Protein AF-0000000080802322 (afdb_homodimer)

Foldseek 3Di:
DDDDPPPPPPPPPPPPPPPPPPPPPPPPDDPPDPCPPPPPPPPPDDPAPPADPAAEWEAEAQDKTKAWAFADDDADPVRWFKKKWKFFQAWPVGDGDPGDTQWIDGAPDIDGDPVQPPFKDQVCCNVPVRTRIIMGDPDDQRVFGKMKMWIDHVPDIYMYIYGYHYDYPPPPPPPPPPPPPPPPPDPDDDDPPDPDD/DDDPPPPPPPPPPPPPPPPPPDPPPDPPDPPDDDPPPPPPPPPPDDPAPPADDAAEWEAEAQDKTKAWAFADDDADPVRWFKKKWKFFQAWPVGDGDPGDTQWIDGAPDIDGDPVQPPFKDQVCCNVPVRTRIIMGDPDDQRVFGKMKMWIDHVPDIYMYIYGYHYDYPPPPPPPPPPPPPPDPPPPDDDDDPDDDD

Radius of gyration: 50.62 Å; Cα contacts (8 Å, |Δi|>4): 608; chains: 2; bounding box: 163×216×125 Å

Structure (mmCIF, N/CA/C/O backbone):
data_AF-0000000080802322-model_v1
#
loop_
_entity.id
_entity.type
_entity.pdbx_description
1 polymer 'Neurocan core protein'
#
loop_
_atom_site.group_PDB
_atom_site.id
_atom_site.type_symbol
_atom_site.label_atom_id
_atom_site.label_alt_id
_atom_site.label_comp_id
_atom_site.label_asym_id
_atom_site.label_entity_id
_atom_site.label_seq_id
_atom_site.pdbx_PDB_ins_code
_atom_site.Cartn_x
_atom_site.Cartn_y
_atom_site.Cartn_z
_atom_site.occupancy
_atom_site.B_iso_or_equiv
_atom_site.auth_seq_id
_atom_site.auth_comp_id
_atom_site.auth_asym_id
_atom_site.auth_atom_id
_atom_site.pdbx_PDB_model_num
ATOM 1 N N . MET A 1 1 ? 86.125 104.438 -32.062 1 37.12 1 MET A N 1
ATOM 2 C CA . MET A 1 1 ? 85.5 104 -30.812 1 37.12 1 MET A CA 1
ATOM 3 C C . MET A 1 1 ? 84.938 102.562 -30.969 1 37.12 1 MET A C 1
ATOM 5 O O . MET A 1 1 ? 84.312 102.25 -31.969 1 37.12 1 MET A O 1
ATOM 9 N N . PRO A 1 2 ? 85.562 101.562 -30.219 1 42.94 2 PRO A N 1
ATOM 10 C CA . PRO A 1 2 ? 85.625 100.125 -30.297 1 42.94 2 PRO A CA 1
ATOM 11 C C . PRO A 1 2 ? 84.25 99.438 -30.188 1 42.94 2 PRO A C 1
ATOM 13 O O . PRO A 1 2 ? 83.312 100.062 -29.641 1 42.94 2 PRO A O 1
ATOM 16 N N . PRO A 1 3 ? 84.062 98.25 -30.969 1 39.78 3 PRO A N 1
ATOM 17 C CA . PRO A 1 3 ? 82.938 97.5 -31.484 1 39.78 3 PRO A CA 1
ATOM 18 C C . PRO A 1 3 ? 82.125 96.812 -30.375 1 39.78 3 PRO A C 1
ATOM 20 O O . PRO A 1 3 ? 82.562 96.812 -29.219 1 39.78 3 PRO A O 1
ATOM 23 N N . ALA A 1 4 ? 81.188 96 -30.719 1 39.69 4 ALA A N 1
ATOM 24 C CA . ALA A 1 4 ? 79.812 95.5 -30.703 1 39.69 4 ALA A CA 1
ATOM 25 C C . ALA A 1 4 ? 79.688 94.25 -29.844 1 39.69 4 ALA A C 1
ATOM 27 O O . ALA A 1 4 ? 78.75 93.438 -29.969 1 39.69 4 ALA A O 1
ATOM 28 N N . ARG A 1 5 ? 80.562 94.125 -28.625 1 36.97 5 ARG A N 1
ATOM 29 C CA . ARG A 1 5 ? 80.688 92.688 -28.234 1 36.97 5 ARG A CA 1
ATOM 30 C C . ARG A 1 5 ? 79.375 92.125 -27.719 1 36.97 5 ARG A C 1
ATOM 32 O O . ARG A 1 5 ? 78.875 92.562 -26.672 1 36.97 5 ARG A O 1
ATOM 39 N N . ALA A 1 6 ? 78.438 91.688 -28.625 1 38.38 6 ALA A N 1
ATOM 40 C CA . ALA A 1 6 ? 77.062 91.25 -28.344 1 38.38 6 ALA A CA 1
ATOM 41 C C . ALA A 1 6 ? 77 90 -27.484 1 38.38 6 ALA A C 1
ATOM 43 O O . ALA A 1 6 ? 77.688 89 -27.797 1 38.38 6 ALA A O 1
ATOM 44 N N . LEU A 1 7 ? 76.875 90.125 -26.078 1 35.94 7 LEU A N 1
ATOM 45 C CA . LEU A 1 7 ? 76.875 89.188 -25 1 35.94 7 LEU A CA 1
ATOM 46 C C . LEU A 1 7 ? 75.75 88.188 -25.172 1 35.94 7 LEU A C 1
ATOM 48 O O . LEU A 1 7 ? 74.562 88.562 -25.266 1 35.94 7 LEU A O 1
ATOM 52 N N . GLY A 1 8 ? 75.812 87.062 -26.016 1 33.12 8 GLY A N 1
ATOM 53 C CA . GLY A 1 8 ? 74.875 86 -26.391 1 33.12 8 GLY A CA 1
ATOM 54 C C . GLY A 1 8 ? 74.438 85.188 -25.203 1 33.12 8 GLY A C 1
ATOM 55 O O . GLY A 1 8 ? 75.25 84.625 -24.484 1 33.12 8 GLY A O 1
ATOM 56 N N . SER A 1 9 ? 73.312 85.5 -24.438 1 37.31 9 SER A N 1
ATOM 57 C CA . SER A 1 9 ? 72.688 84.938 -23.25 1 37.31 9 SER A CA 1
ATOM 58 C C . SER A 1 9 ? 72.188 83.5 -23.531 1 37.31 9 SER A C 1
ATOM 60 O O . SER A 1 9 ? 71.562 83.25 -24.562 1 37.31 9 SER A O 1
ATOM 62 N N . SER A 1 10 ? 73 82.375 -23.188 1 36.12 10 SER A N 1
ATOM 63 C CA . SER A 1 10 ? 72.812 80.938 -23.328 1 36.12 10 SER A CA 1
ATOM 64 C C . SER A 1 10 ? 71.625 80.438 -22.531 1 36.12 10 SER A C 1
ATOM 66 O O . SER A 1 10 ? 71.5 80.688 -21.312 1 36.12 10 SER A O 1
ATOM 68 N N . SER A 1 11 ? 70.312 80.5 -23.031 1 36.84 11 SER A N 1
ATOM 69 C CA . SER A 1 11 ? 69 80.062 -22.438 1 36.84 11 SER A CA 1
ATOM 70 C C . SER A 1 11 ? 69 78.562 -22.219 1 36.84 11 SER A C 1
ATOM 72 O O . SER A 1 11 ? 69.125 77.812 -23.172 1 36.84 11 SER A O 1
ATOM 74 N N . ARG A 1 12 ? 69.562 78 -21.062 1 37.16 12 ARG A N 1
ATOM 75 C CA . ARG A 1 12 ? 69.562 76.625 -20.703 1 37.16 12 ARG A CA 1
ATOM 76 C C . ARG A 1 12 ? 68.188 76.062 -20.531 1 37.16 12 ARG A C 1
ATOM 78 O O . ARG A 1 12 ? 67.375 76.562 -19.797 1 37.16 12 ARG A O 1
ATOM 85 N N . MET A 1 13 ? 67.625 75.375 -21.594 1 37.94 13 MET A N 1
ATOM 86 C CA . MET A 1 13 ? 66.312 74.688 -21.75 1 37.94 13 MET A CA 1
ATOM 87 C C . MET A 1 13 ? 66.188 73.5 -20.781 1 37.94 13 MET A C 1
ATOM 89 O O . MET A 1 13 ? 67 72.562 -20.844 1 37.94 13 MET A O 1
ATOM 93 N N . ARG A 1 14 ? 65.875 73.688 -19.469 1 39.09 14 ARG A N 1
ATOM 94 C CA . ARG A 1 14 ? 65.75 72.625 -18.484 1 39.09 14 ARG A CA 1
ATOM 95 C C . ARG A 1 14 ? 64.625 71.688 -18.891 1 39.09 14 ARG A C 1
ATOM 97 O O . ARG A 1 14 ? 63.5 72.125 -19.172 1 39.09 14 ARG A O 1
ATOM 104 N N . THR A 1 15 ? 64.875 70.438 -19.5 1 39.41 15 THR A N 1
ATOM 105 C CA . THR A 1 15 ? 64.062 69.375 -19.953 1 39.41 15 THR A CA 1
ATOM 106 C C . THR A 1 15 ? 63.312 68.688 -18.781 1 39.41 15 THR A C 1
ATOM 108 O O . THR A 1 15 ? 63.938 68.25 -17.812 1 39.41 15 THR A O 1
ATOM 111 N N . ALA A 1 16 ? 62.156 69.312 -18.312 1 38.34 16 ALA A N 1
ATOM 112 C CA . ALA A 1 16 ? 61.281 68.75 -17.281 1 38.34 16 ALA A CA 1
ATOM 113 C C . ALA A 1 16 ? 60.781 67.375 -17.641 1 38.34 16 ALA A C 1
ATOM 115 O O . ALA A 1 16 ? 60.219 67.125 -18.719 1 38.34 16 ALA A O 1
ATOM 116 N N . TRP A 1 17 ? 61.469 66.25 -17.141 1 39.66 17 TRP A N 1
ATOM 117 C CA . TRP A 1 17 ? 61.156 64.812 -17.297 1 39.66 17 TRP A CA 1
ATOM 118 C C . TRP A 1 17 ? 59.75 64.5 -16.734 1 39.66 17 TRP A C 1
ATOM 120 O O . TRP A 1 17 ? 59.531 64.75 -15.539 1 39.66 17 TRP A O 1
ATOM 130 N N . LEU A 1 18 ? 58.625 64.688 -17.469 1 38.97 18 LEU A N 1
ATOM 131 C CA . LEU A 1 18 ? 57.25 64.375 -17.125 1 38.97 18 LEU A CA 1
ATOM 132 C C . LEU A 1 18 ? 57.125 62.875 -16.859 1 38.97 18 LEU A C 1
ATOM 134 O O . LEU A 1 18 ? 57.406 62.062 -17.734 1 38.97 18 LEU A O 1
ATOM 138 N N . TRP A 1 19 ? 57.344 62.312 -15.594 1 40.28 19 TRP A N 1
ATOM 139 C CA . TRP A 1 19 ? 57.156 60.938 -15.18 1 40.28 19 TRP A CA 1
ATOM 140 C C . TRP A 1 19 ? 55.688 60.531 -15.273 1 40.28 19 TRP A C 1
ATOM 142 O O . TRP A 1 19 ? 54.844 61.156 -14.633 1 40.28 19 TRP A O 1
ATOM 152 N N . ALA A 1 20 ? 55.094 60 -16.375 1 40.03 20 ALA A N 1
ATOM 153 C CA . ALA A 1 20 ? 53.781 59.5 -16.672 1 40.03 20 ALA A CA 1
ATOM 154 C C . ALA A 1 20 ? 53.438 58.25 -15.82 1 40.03 20 ALA A C 1
ATOM 156 O O . ALA A 1 20 ? 54.094 57.219 -15.953 1 40.03 20 ALA A O 1
ATOM 157 N N . TRP A 1 21 ? 53.094 58.375 -14.469 1 44.84 21 TRP A N 1
ATOM 158 C CA . TRP A 1 21 ? 52.656 57.281 -13.602 1 44.84 21 TRP A CA 1
ATOM 159 C C . TRP A 1 21 ? 51.438 56.562 -14.18 1 44.84 21 TRP A C 1
ATOM 161 O O . TRP A 1 21 ? 50.406 57.219 -14.477 1 44.84 21 TRP A O 1
ATOM 171 N N . GLY A 1 22 ? 51.5 55.438 -14.93 1 39.81 22 GLY A N 1
ATOM 172 C CA . GLY A 1 22 ? 50.5 54.562 -15.5 1 39.81 22 GLY A CA 1
ATOM 173 C C . GLY A 1 22 ? 49.594 53.938 -14.453 1 39.81 22 GLY A C 1
ATOM 174 O O . GLY A 1 22 ? 50.094 53.219 -13.562 1 39.81 22 GLY A O 1
ATOM 175 N N . LEU A 1 23 ? 48.562 54.562 -13.969 1 44.09 23 LEU A N 1
ATOM 176 C CA . LEU A 1 23 ? 47.531 54.062 -13.078 1 44.09 23 LEU A CA 1
ATOM 177 C C . LEU A 1 23 ? 46.875 52.812 -13.664 1 44.09 23 LEU A C 1
ATOM 179 O O . LEU A 1 23 ? 46.312 52.844 -14.75 1 44.09 23 LEU A O 1
ATOM 183 N N . LEU A 1 24 ? 47.438 51.594 -13.391 1 42.34 24 LEU A N 1
ATOM 184 C CA . LEU A 1 24 ? 46.812 50.344 -13.742 1 42.34 24 LEU A CA 1
ATOM 185 C C . LEU A 1 24 ? 45.5 50.125 -13.008 1 42.34 24 LEU A C 1
ATOM 187 O O . LEU A 1 24 ? 45.469 50.125 -11.773 1 42.34 24 LEU A O 1
ATOM 191 N N . LEU A 1 25 ? 44.344 50.562 -13.539 1 41.31 25 LEU A N 1
ATOM 192 C CA . LEU A 1 25 ? 42.969 50.312 -13.102 1 41.31 25 LEU A CA 1
ATOM 193 C C . LEU A 1 25 ? 42.688 48.812 -13.055 1 41.31 25 LEU A C 1
ATOM 195 O O . LEU A 1 25 ? 42.844 48.125 -14.062 1 41.31 25 LEU A O 1
ATOM 199 N N . SER A 1 26 ? 42.906 48.125 -11.93 1 43.03 26 SER A N 1
ATOM 200 C CA . SER A 1 26 ? 42.469 46.75 -11.656 1 43.03 26 SER A CA 1
ATOM 201 C C . SER A 1 26 ? 40.969 46.594 -11.836 1 43.03 26 SER A C 1
ATOM 203 O O . SER A 1 26 ? 40.188 47.406 -11.281 1 43.03 26 SER A O 1
ATOM 205 N N . GLY A 1 27 ? 40.469 46.188 -12.93 1 39.41 27 GLY A N 1
ATOM 206 C CA . GLY A 1 27 ? 39.094 45.844 -13.266 1 39.41 27 GLY A CA 1
ATOM 207 C C . GLY A 1 27 ? 38.469 44.844 -12.297 1 39.41 27 GLY A C 1
ATOM 208 O O . GLY A 1 27 ? 39.031 43.781 -12.062 1 39.41 27 GLY A O 1
ATOM 209 N N . ALA A 1 28 ? 37.875 45.312 -11.203 1 45.91 28 ALA A N 1
ATOM 210 C CA . ALA A 1 28 ? 37.031 44.5 -10.32 1 45.91 28 ALA A CA 1
ATOM 211 C C . ALA A 1 28 ? 36.031 43.625 -11.109 1 45.91 28 ALA A C 1
ATOM 213 O O . ALA A 1 28 ? 35.375 44.156 -12.008 1 45.91 28 ALA A O 1
ATOM 214 N N . GLY A 1 29 ? 36.344 42.344 -11.312 1 41.31 29 GLY A N 1
ATOM 215 C CA . GLY A 1 29 ? 35.5 41.344 -11.898 1 41.31 29 GLY A CA 1
ATOM 216 C C . GLY A 1 29 ? 34.094 41.312 -11.266 1 41.31 29 GLY A C 1
ATOM 217 O O . GLY A 1 29 ? 33.969 41.438 -10.047 1 41.31 29 GLY A O 1
ATOM 218 N N . ALA A 1 30 ? 33.094 41.812 -11.945 1 49.16 30 ALA A N 1
ATOM 219 C CA . ALA A 1 30 ? 31.672 41.75 -11.578 1 49.16 30 ALA A CA 1
ATOM 220 C C . ALA A 1 30 ? 31.297 40.312 -11.172 1 49.16 30 ALA A C 1
ATOM 222 O O . ALA A 1 30 ? 31.781 39.344 -11.75 1 49.16 30 ALA A O 1
ATOM 223 N N . PRO A 1 31 ? 30.938 40.156 -9.891 1 46.5 31 PRO A N 1
ATOM 224 C CA . PRO A 1 31 ? 30.453 38.844 -9.5 1 46.5 31 PRO A CA 1
ATOM 225 C C . PRO A 1 31 ? 29.406 38.281 -10.461 1 46.5 31 PRO A C 1
ATOM 227 O O . PRO A 1 31 ? 28.703 39.062 -11.117 1 46.5 31 PRO A O 1
ATOM 230 N N . GLY A 1 32 ? 29.641 37.188 -11.141 1 42.47 32 GLY A N 1
ATOM 231 C CA . GLY A 1 32 ? 28.75 36.438 -12.023 1 42.47 32 GLY A CA 1
ATOM 232 C C . GLY A 1 32 ? 27.391 36.188 -11.398 1 42.47 32 GLY A C 1
ATOM 233 O O . GLY A 1 32 ? 27.219 36.344 -10.188 1 42.47 32 GLY A O 1
ATOM 234 N N . PRO A 1 33 ? 26.344 36.375 -12.18 1 46.84 33 PRO A N 1
ATOM 235 C CA . PRO A 1 33 ? 24.953 36.188 -11.734 1 46.84 33 PRO A CA 1
ATOM 236 C C . PRO A 1 33 ? 24.734 34.875 -11.008 1 46.84 33 PRO A C 1
ATOM 238 O O . PRO A 1 33 ? 25.484 33.906 -11.234 1 46.84 33 PRO A O 1
ATOM 241 N N . PRO A 1 34 ? 24.203 34.969 -9.82 1 40.75 34 PRO A N 1
ATOM 242 C CA . PRO A 1 34 ? 23.891 33.719 -9.109 1 40.75 34 PRO A CA 1
ATOM 243 C C . PRO A 1 34 ? 23.172 32.719 -9.992 1 40.75 34 PRO A C 1
ATOM 245 O O . PRO A 1 34 ? 22.406 33.094 -10.891 1 40.75 34 PRO A O 1
ATOM 248 N N . ASP A 1 35 ? 23.812 31.625 -10.352 1 40.31 35 ASP A N 1
ATOM 249 C CA . ASP A 1 35 ? 23.219 30.5 -11.062 1 40.31 35 ASP A CA 1
ATOM 250 C C . ASP A 1 35 ? 21.922 30.062 -10.414 1 40.31 35 ASP A C 1
ATOM 252 O O . ASP A 1 35 ? 21.922 29.438 -9.352 1 40.31 35 ASP A O 1
ATOM 256 N N . THR A 1 36 ? 20.891 30.859 -10.43 1 44.47 36 THR A N 1
ATOM 257 C CA . THR A 1 36 ? 19.578 30.422 -9.945 1 44.47 36 THR A CA 1
ATOM 258 C C . THR A 1 36 ? 19.141 29.141 -10.648 1 44.47 36 THR A C 1
ATOM 260 O O . THR A 1 36 ? 18.141 29.125 -11.359 1 44.47 36 THR A O 1
ATOM 263 N N . SER A 1 37 ? 20.047 28.406 -11.297 1 41.16 37 SER A N 1
ATOM 264 C CA . SER A 1 37 ? 19.422 27.25 -11.938 1 41.16 37 SER A CA 1
ATOM 265 C C . SER A 1 37 ? 18.844 26.297 -10.906 1 41.16 37 SER A C 1
ATOM 267 O O . SER A 1 37 ? 19.578 25.531 -10.273 1 41.16 37 SER A O 1
ATOM 269 N N . ALA A 1 38 ? 17.766 26.703 -10.203 1 39.41 38 ALA A N 1
ATOM 270 C CA . ALA A 1 38 ? 17.078 25.656 -9.469 1 39.41 38 ALA A CA 1
ATOM 271 C C . ALA A 1 38 ? 16.938 24.391 -10.312 1 39.41 38 ALA A C 1
ATOM 273 O O . ALA A 1 38 ? 16.703 24.469 -11.523 1 39.41 38 ALA A O 1
ATOM 274 N N . PRO A 1 39 ? 17.641 23.281 -10.016 1 37.5 39 PRO A N 1
ATOM 275 C CA . PRO A 1 39 ? 17.438 22.078 -10.828 1 37.5 39 PRO A CA 1
ATOM 276 C C . PRO A 1 39 ? 15.977 21.875 -11.219 1 37.5 39 PRO A C 1
ATOM 278 O O . PRO A 1 39 ? 15.07 22.312 -10.508 1 37.5 39 PRO A O 1
ATOM 281 N N . PRO A 1 40 ? 15.617 21.766 -12.5 1 36.72 40 PRO A N 1
ATOM 282 C CA . PRO A 1 40 ? 14.234 21.5 -12.906 1 36.72 40 PRO A CA 1
ATOM 283 C C . PRO A 1 40 ? 13.547 20.469 -12.023 1 36.72 40 PRO A C 1
ATOM 285 O O . PRO A 1 40 ? 14.195 19.531 -11.547 1 36.72 40 PRO A O 1
ATOM 288 N N . SER A 1 41 ? 12.539 20.781 -11.227 1 38.25 41 SER A N 1
ATOM 289 C CA . SER A 1 41 ? 11.648 19.844 -10.539 1 38.25 41 SER A CA 1
ATOM 290 C C . SER A 1 41 ? 11.375 18.609 -11.398 1 38.25 41 SER A C 1
ATOM 292 O O . SER A 1 41 ? 11.031 18.734 -12.578 1 38.25 41 SER A O 1
ATOM 294 N N . ALA A 1 42 ? 12.055 17.484 -11.195 1 38.94 42 ALA A N 1
ATOM 295 C CA . ALA A 1 42 ? 11.727 16.25 -11.906 1 38.94 42 ALA A CA 1
ATOM 296 C C . ALA A 1 42 ? 10.242 16.203 -12.25 1 38.94 42 ALA A C 1
ATOM 298 O O . ALA A 1 42 ? 9.406 16.719 -11.5 1 38.94 42 ALA A O 1
ATOM 299 N N . PRO A 1 43 ? 9.867 16.172 -13.578 1 36.69 43 PRO A N 1
ATOM 300 C CA . PRO A 1 43 ? 8.445 16.062 -13.922 1 36.69 43 PRO A CA 1
ATOM 301 C C . PRO A 1 43 ? 7.688 15.125 -12.977 1 36.69 43 PRO A C 1
ATOM 303 O O . PRO A 1 43 ? 8.281 14.211 -12.406 1 36.69 43 PRO A O 1
ATOM 306 N N . PRO A 1 44 ? 6.574 15.492 -12.43 1 38.66 44 PRO A N 1
ATOM 307 C CA . PRO A 1 44 ? 5.746 14.57 -11.648 1 38.66 44 PRO A CA 1
ATOM 308 C C . PRO A 1 44 ? 5.652 13.18 -12.273 1 38.66 44 PRO A C 1
ATOM 310 O O . PRO A 1 44 ? 5.449 13.055 -13.477 1 38.66 44 PRO A O 1
ATOM 313 N N . GLY A 1 45 ? 6.391 12.25 -11.844 1 40.72 45 GLY A N 1
ATOM 314 C CA . GLY A 1 45 ? 6.16 10.906 -12.344 1 40.72 45 GLY A CA 1
ATOM 315 C C . GLY A 1 45 ? 4.688 10.586 -12.539 1 40.72 45 GLY A C 1
ATOM 316 O O . GLY A 1 45 ? 3.82 11.328 -12.07 1 40.72 45 GLY A O 1
ATOM 317 N N . PRO A 1 46 ? 4.309 9.797 -13.562 1 38.84 46 PRO A N 1
ATOM 318 C CA . PRO A 1 46 ? 2.893 9.523 -13.812 1 38.84 46 PRO A CA 1
ATOM 319 C C . PRO A 1 46 ? 2.113 9.219 -12.531 1 38.84 46 PRO A C 1
ATOM 321 O O . PRO A 1 46 ? 2.676 8.68 -11.578 1 38.84 46 PRO A O 1
ATOM 324 N N . PRO A 1 47 ? 1.043 9.875 -12.289 1 40.88 47 PRO A N 1
ATOM 325 C CA . PRO A 1 47 ? 0.133 9.555 -11.188 1 40.88 47 PRO A CA 1
ATOM 326 C C . PRO A 1 47 ? -0.118 8.055 -11.055 1 40.88 47 PRO A C 1
ATOM 328 O O . PRO A 1 47 ? 0.081 7.297 -12.008 1 40.88 47 PRO A O 1
ATOM 331 N N . SER A 1 48 ? -0.259 7.57 -9.852 1 48.06 48 SER A N 1
ATOM 332 C CA . SER A 1 48 ? -0.785 6.234 -9.602 1 48.06 48 SER A CA 1
ATOM 333 C C . SER A 1 48 ? -1.895 5.883 -10.586 1 48.06 48 SER A C 1
ATOM 335 O O . SER A 1 48 ? -2.842 6.652 -10.766 1 48.06 48 SER A O 1
ATOM 337 N N . ALA A 1 49 ? -1.621 5.211 -11.633 1 47.12 49 ALA A N 1
ATOM 338 C CA . ALA A 1 49 ? -2.629 4.797 -12.609 1 47.12 49 ALA A CA 1
ATOM 339 C C . ALA A 1 49 ? -3.959 4.492 -11.922 1 47.12 49 ALA A C 1
ATOM 341 O O . ALA A 1 49 ? -3.988 3.859 -10.867 1 47.12 49 ALA A O 1
ATOM 342 N N . PRO A 1 50 ? -5.004 5.234 -12.172 1 48.81 50 PRO A N 1
ATOM 343 C CA . PRO A 1 50 ? -6.332 4.871 -11.68 1 48.81 50 PRO A CA 1
ATOM 344 C C . PRO A 1 50 ? -6.609 3.373 -11.773 1 48.81 50 PRO A C 1
ATOM 346 O O . PRO A 1 50 ? -6.059 2.695 -12.648 1 48.81 50 PRO A O 1
ATOM 349 N N . PRO A 1 51 ? -6.992 2.766 -10.656 1 54.16 51 PRO A N 1
ATOM 350 C CA . PRO A 1 51 ? -7.336 1.345 -10.75 1 54.16 51 PRO A CA 1
ATOM 351 C C . PRO A 1 51 ? -8.219 1.032 -11.953 1 54.16 51 PRO A C 1
ATOM 353 O O . PRO A 1 51 ? -9.312 1.6 -12.086 1 54.16 51 PRO A O 1
ATOM 356 N N . GLY A 1 52 ? -7.648 0.962 -13.055 1 62.22 52 GLY A N 1
ATOM 357 C CA . GLY A 1 52 ? -8.492 0.427 -14.117 1 62.22 52 GLY A CA 1
ATOM 358 C C . GLY A 1 52 ? -9.344 -0.743 -13.664 1 62.22 52 GLY A C 1
ATOM 359 O O . GLY A 1 52 ? -9.289 -1.149 -12.5 1 62.22 52 GLY A O 1
ATOM 360 N N . LEU A 1 53 ? -10.391 -1.052 -14.352 1 78.06 53 LEU A N 1
ATOM 361 C CA . LEU A 1 53 ? -11.219 -2.223 -14.094 1 78.06 53 LEU A CA 1
ATOM 362 C C . LEU A 1 53 ? -10.359 -3.457 -13.852 1 78.06 53 LEU A C 1
ATOM 364 O O . LEU A 1 53 ? -9.328 -3.639 -14.5 1 78.06 53 LEU A O 1
ATOM 368 N N . PRO A 1 54 ? -10.742 -4.094 -12.938 1 88.94 54 PRO A N 1
ATOM 369 C CA . PRO A 1 54 ? -9.977 -5.312 -12.656 1 88.94 54 PRO A CA 1
ATOM 370 C C . PRO A 1 54 ? -9.953 -6.277 -13.836 1 88.94 54 PRO A C 1
ATOM 372 O O . PRO A 1 54 ? -10.938 -6.383 -14.578 1 88.94 54 PRO A O 1
ATOM 375 N N . THR A 1 55 ? -8.836 -6.812 -14.164 1 94.12 55 THR A N 1
ATOM 376 C CA . THR A 1 55 ? -8.734 -7.91 -15.117 1 94.12 55 THR A CA 1
ATOM 377 C C . THR A 1 55 ? -9.383 -9.172 -14.555 1 94.12 55 THR A C 1
ATOM 379 O O . THR A 1 55 ? -9.234 -9.484 -13.375 1 94.12 55 THR A O 1
ATOM 382 N N . ALA A 1 56 ? -10.047 -9.875 -15.398 1 96.5 56 ALA A N 1
ATOM 383 C CA . ALA A 1 56 ? -10.703 -11.109 -14.977 1 96.5 56 ALA A CA 1
ATOM 384 C C . ALA A 1 56 ? -9.969 -12.336 -15.523 1 96.5 56 ALA A C 1
ATOM 386 O O . ALA A 1 56 ? -9.57 -12.359 -16.688 1 96.5 56 ALA A O 1
ATOM 387 N N . VAL A 1 57 ? -9.789 -13.305 -14.641 1 98.19 57 VAL A N 1
ATOM 388 C CA . VAL A 1 57 ? -9.164 -14.578 -15 1 98.19 57 VAL A CA 1
ATOM 389 C C . VAL A 1 57 ? -10.07 -15.734 -14.578 1 98.19 57 VAL A C 1
ATOM 391 O O . VAL A 1 57 ? -10.602 -15.734 -13.461 1 98.19 57 VAL A O 1
ATOM 394 N N . ARG A 1 58 ? -10.234 -16.688 -15.477 1 96.81 58 ARG A N 1
ATOM 395 C CA . ARG A 1 58 ? -10.977 -17.906 -15.156 1 96.81 58 ARG A CA 1
ATOM 396 C C . ARG A 1 58 ? -10.039 -19.109 -15.094 1 96.81 58 ARG A C 1
ATOM 398 O O . ARG A 1 58 ? -9.211 -19.297 -15.984 1 96.81 58 ARG A O 1
ATOM 405 N N . GLY A 1 59 ? -10.125 -19.812 -13.969 1 96.75 59 GLY A N 1
ATOM 406 C CA . GLY A 1 59 ? -9.352 -21.031 -13.797 1 96.75 59 GLY A CA 1
ATOM 407 C C . GLY A 1 59 ? -10.211 -22.234 -13.438 1 96.75 59 GLY A C 1
ATOM 408 O O . GLY A 1 59 ? -11.375 -22.078 -13.07 1 96.75 59 GLY A O 1
ATOM 409 N N . ALA A 1 60 ? -9.578 -23.375 -13.656 1 95.88 60 ALA A N 1
ATOM 410 C CA . ALA A 1 60 ? -10.273 -24.625 -13.32 1 95.88 60 ALA A CA 1
ATOM 411 C C . ALA A 1 60 ? -9.695 -25.25 -12.047 1 95.88 60 ALA A C 1
ATOM 413 O O . ALA A 1 60 ? -8.5 -25.125 -11.781 1 95.88 60 ALA A O 1
ATOM 414 N N . LEU A 1 61 ? -10.539 -25.953 -11.375 1 96.31 61 LEU A N 1
ATOM 415 C CA . LEU A 1 61 ? -10.102 -26.672 -10.188 1 96.31 61 LEU A CA 1
ATOM 416 C C . LEU A 1 61 ? -8.906 -27.562 -10.5 1 96.31 61 LEU A C 1
ATOM 418 O O . LEU A 1 61 ? -8.852 -28.203 -11.562 1 96.31 61 LEU A O 1
ATOM 422 N N . ALA A 1 62 ? -7.914 -27.516 -9.586 1 96.5 62 ALA A N 1
ATOM 423 C CA . ALA A 1 62 ? -6.754 -28.406 -9.602 1 96.5 62 ALA A CA 1
ATOM 424 C C . ALA A 1 62 ? -5.777 -28.016 -10.703 1 96.5 62 ALA A C 1
ATOM 426 O O . ALA A 1 62 ? -4.816 -28.734 -10.984 1 96.5 62 ALA A O 1
ATOM 427 N N . GLU A 1 63 ? -5.977 -26.938 -11.359 1 96.69 63 GLU A N 1
ATOM 428 C CA . GLU A 1 63 ? -5.074 -26.422 -12.383 1 96.69 63 GLU A CA 1
ATOM 429 C C . GLU A 1 63 ? -4.352 -25.172 -11.906 1 96.69 63 GLU A C 1
ATOM 431 O O . GLU A 1 63 ? -4.582 -24.703 -10.789 1 96.69 63 GLU A O 1
ATOM 436 N N . LEU A 1 64 ? -3.496 -24.703 -12.766 1 97.75 64 LEU A N 1
ATOM 437 C CA . LEU A 1 64 ? -2.775 -23.469 -12.492 1 97.75 64 LEU A CA 1
ATOM 438 C C . LEU A 1 64 ? -3.453 -22.281 -13.172 1 97.75 64 LEU A C 1
ATOM 440 O O . LEU A 1 64 ? -4.02 -22.422 -14.258 1 97.75 64 LEU A O 1
ATOM 444 N N . ALA A 1 65 ? -3.432 -21.203 -12.531 1 98.56 65 ALA A N 1
ATOM 445 C CA . ALA A 1 65 ? -3.885 -19.953 -13.133 1 98.56 65 ALA A CA 1
ATOM 446 C C . ALA A 1 65 ? -2.793 -18.891 -13.078 1 98.56 65 ALA A C 1
ATOM 448 O O . ALA A 1 65 ? -2.041 -18.812 -12.102 1 98.56 65 ALA A O 1
ATOM 449 N N . ALA A 1 66 ? -2.736 -18.109 -14.109 1 98.81 66 ALA A N 1
ATOM 450 C CA . ALA A 1 66 ? -1.821 -16.969 -14.164 1 98.81 66 ALA A CA 1
ATOM 451 C C . ALA A 1 66 ? -2.566 -15.656 -13.953 1 98.81 66 ALA A C 1
ATOM 453 O O . ALA A 1 66 ? -3.467 -15.312 -14.719 1 98.81 66 ALA A O 1
ATOM 454 N N . LEU A 1 67 ? -2.232 -14.992 -12.891 1 98.75 67 LEU A N 1
ATOM 455 C CA . LEU A 1 67 ? -2.787 -13.664 -12.641 1 98.75 67 L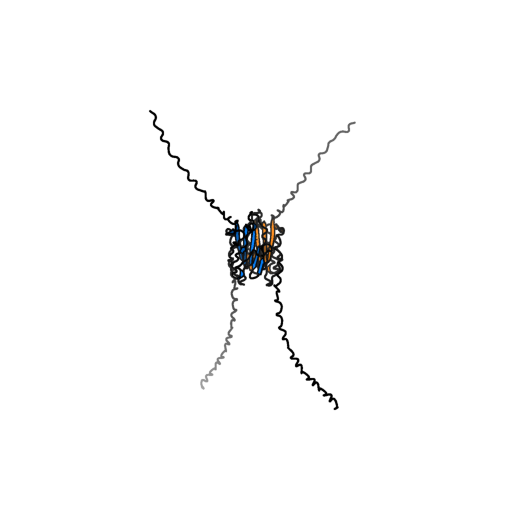EU A CA 1
ATOM 456 C C . LEU A 1 67 ? -1.852 -12.578 -13.148 1 98.75 67 LEU A C 1
ATOM 458 O O . LEU A 1 67 ? -0.785 -12.344 -12.578 1 98.75 67 LEU A O 1
ATOM 462 N N . PRO A 1 68 ? -2.221 -11.859 -14.172 1 98.44 68 PRO A N 1
ATOM 463 C CA . PRO A 1 68 ? -1.284 -10.969 -14.859 1 98.44 68 PRO A CA 1
ATOM 464 C C . PRO A 1 68 ? -0.982 -9.695 -14.062 1 98.44 68 PRO A C 1
ATOM 466 O O . PRO A 1 68 ? -1.888 -9.109 -13.469 1 98.44 68 PRO A O 1
ATOM 469 N N . CYS A 1 69 ? 0.285 -9.305 -14.148 1 98.31 69 CYS A N 1
ATOM 470 C CA . CYS A 1 69 ? 0.746 -8.047 -13.57 1 98.31 69 CYS A CA 1
ATOM 471 C C . CYS A 1 69 ? 2.037 -7.586 -14.242 1 98.31 69 CYS A C 1
ATOM 473 O O . CYS A 1 69 ? 3.109 -8.125 -13.969 1 98.31 69 CYS A O 1
ATOM 475 N N . LEU A 1 70 ? 1.884 -6.621 -15.062 1 97.25 70 LEU A N 1
ATOM 476 C CA . LEU A 1 70 ? 3.045 -5.992 -15.68 1 97.25 70 LEU A CA 1
ATOM 477 C C . LEU A 1 70 ? 3.383 -4.672 -15 1 97.25 70 LEU A C 1
ATOM 479 O O . LEU A 1 70 ? 2.506 -3.828 -14.805 1 97.25 70 LEU A O 1
ATOM 483 N N . VAL A 1 71 ? 4.648 -4.582 -14.625 1 96.75 71 VAL A N 1
ATOM 484 C CA . VAL A 1 71 ? 5.145 -3.387 -13.945 1 96.75 71 VAL A CA 1
ATOM 485 C C . VAL A 1 71 ? 5.73 -2.418 -14.977 1 96.75 71 VAL A C 1
ATOM 487 O O . VAL A 1 71 ? 6.738 -2.721 -15.617 1 96.75 71 VAL A O 1
ATOM 490 N N . THR A 1 72 ? 5.164 -1.253 -15.016 1 95.12 72 THR A N 1
ATOM 491 C CA . THR A 1 72 ? 5.559 -0.288 -16.031 1 95.12 72 THR A CA 1
ATOM 492 C C . THR A 1 72 ? 6.281 0.898 -15.406 1 95.12 72 THR A C 1
ATOM 494 O O . THR A 1 72 ? 6.484 1.926 -16.047 1 95.12 72 THR A O 1
ATOM 497 N N . LEU A 1 73 ? 6.648 0.763 -14.234 1 93.88 73 LEU A N 1
ATOM 498 C CA . LEU A 1 73 ? 7.367 1.824 -13.547 1 93.88 73 LEU A CA 1
ATOM 499 C C . LEU A 1 73 ? 8.773 1.982 -14.102 1 93.88 73 LEU A C 1
ATOM 501 O O . LEU A 1 73 ? 9.492 0.994 -14.297 1 93.88 73 LEU A O 1
ATOM 505 N N . ARG A 1 74 ? 9.141 3.18 -14.289 1 88.56 74 ARG A N 1
ATOM 506 C CA . ARG A 1 74 ? 10.461 3.461 -14.852 1 88.56 74 ARG A CA 1
ATOM 507 C C . ARG A 1 74 ? 11.555 3.229 -13.82 1 88.56 74 ARG A C 1
ATOM 509 O O . ARG A 1 74 ? 11.398 3.578 -12.648 1 88.56 74 ARG A O 1
ATOM 516 N N . PRO A 1 75 ? 12.664 2.627 -14.312 1 79.94 75 PRO A N 1
ATOM 517 C CA . PRO A 1 75 ? 13.766 2.451 -13.375 1 79.94 75 PRO A CA 1
ATOM 518 C C . PRO A 1 75 ? 14.367 3.777 -12.914 1 79.94 75 PRO A C 1
ATOM 520 O O . PRO A 1 75 ? 14.43 4.73 -13.695 1 79.94 75 PRO A O 1
ATOM 523 N N . GLY A 1 76 ? 14.594 3.811 -11.672 1 71.94 76 GLY A N 1
ATOM 524 C CA . GLY A 1 76 ? 15.297 4.977 -11.164 1 71.94 76 GLY A CA 1
ATOM 525 C C . GLY A 1 76 ? 16.766 4.98 -11.516 1 71.94 76 GLY A C 1
ATOM 526 O O . GLY A 1 76 ? 17.25 4.105 -12.25 1 71.94 76 GLY A O 1
ATOM 527 N N . PRO A 1 77 ? 17.438 5.977 -10.992 1 71.5 77 PRO A N 1
ATOM 528 C CA . PRO A 1 77 ? 18.859 6.125 -11.281 1 71.5 77 PRO A CA 1
ATOM 529 C C . PRO A 1 77 ? 19.688 4.938 -10.797 1 71.5 77 PRO A C 1
ATOM 531 O O . PRO A 1 77 ? 20.719 4.605 -11.406 1 71.5 77 PRO A O 1
ATOM 534 N N . THR A 1 78 ? 19.219 4.312 -9.664 1 74.19 78 THR A N 1
ATOM 535 C CA . THR A 1 78 ? 19.984 3.203 -9.109 1 74.19 78 THR A CA 1
ATOM 536 C C . THR A 1 78 ? 19.656 1.902 -9.836 1 74.19 78 THR A C 1
ATOM 538 O O . THR A 1 78 ? 20.375 0.904 -9.68 1 74.19 78 THR A O 1
ATOM 541 N N . GLY A 1 79 ? 18.641 1.962 -10.586 1 78.94 79 GLY A N 1
ATOM 542 C CA . GLY A 1 79 ? 18.266 0.798 -11.375 1 78.94 79 GLY A CA 1
ATOM 543 C C . GLY A 1 79 ? 17.688 -0.327 -10.539 1 78.94 79 GLY A C 1
ATOM 544 O O . GLY A 1 79 ? 17.688 -1.485 -10.969 1 78.94 79 GLY A O 1
ATOM 545 N N . ASP A 1 80 ? 17.281 -0.063 -9.398 1 85.12 80 ASP A N 1
ATOM 546 C CA . ASP A 1 80 ? 16.766 -1.082 -8.484 1 85.12 80 ASP A CA 1
ATOM 547 C C . ASP A 1 80 ? 15.5 -1.73 -9.031 1 85.12 80 ASP A C 1
ATOM 549 O O . ASP A 1 80 ? 14.656 -1.053 -9.625 1 85.12 80 ASP A O 1
ATOM 553 N N . PRO A 1 81 ? 15.5 -3.062 -8.938 1 92.25 81 PRO A N 1
ATOM 554 C CA . PRO A 1 81 ? 14.25 -3.719 -9.328 1 92.25 81 PRO A CA 1
ATOM 555 C C . PRO A 1 81 ? 13.055 -3.258 -8.5 1 92.25 81 PRO A C 1
ATOM 557 O O . PRO A 1 81 ? 13.227 -2.764 -7.379 1 92.25 81 PRO A O 1
ATOM 560 N N . PRO A 1 82 ? 11.906 -3.502 -9.047 1 96 82 PRO A N 1
ATOM 561 C CA . PRO A 1 82 ? 10.719 -3.135 -8.266 1 96 82 PRO A CA 1
ATOM 562 C C . PRO A 1 82 ? 10.438 -4.113 -7.125 1 96 82 PRO A C 1
ATOM 564 O O . PRO A 1 82 ? 10.773 -5.297 -7.227 1 96 82 PRO A O 1
ATOM 567 N N . ARG A 1 83 ? 9.914 -3.529 -6.039 1 96.06 83 ARG A N 1
ATOM 568 C CA . ARG A 1 83 ? 9.266 -4.359 -5.023 1 96.06 83 ARG A CA 1
ATOM 569 C C . ARG A 1 83 ? 7.844 -4.719 -5.43 1 96.06 83 ARG A C 1
ATOM 571 O O . ARG A 1 83 ? 7.059 -3.84 -5.797 1 96.06 83 ARG A O 1
ATOM 578 N N . VAL A 1 84 ? 7.543 -5.973 -5.332 1 98.31 84 VAL A N 1
ATOM 579 C CA . VAL A 1 84 ? 6.211 -6.418 -5.734 1 98.31 84 VAL A CA 1
ATOM 580 C C . VAL A 1 84 ? 5.543 -7.152 -4.574 1 98.31 84 VAL A C 1
ATOM 582 O O . VAL A 1 84 ? 6.176 -7.977 -3.906 1 98.31 84 VAL A O 1
ATOM 585 N N . LYS A 1 85 ? 4.301 -6.855 -4.367 1 97.94 85 LYS A N 1
ATOM 586 C CA . LYS A 1 85 ? 3.496 -7.492 -3.328 1 97.94 85 LYS A CA 1
ATOM 587 C C . LYS A 1 85 ? 2.145 -7.941 -3.875 1 97.94 85 LYS A C 1
ATOM 589 O O . LYS A 1 85 ? 1.409 -7.141 -4.457 1 97.94 85 LYS A O 1
ATOM 594 N N . TRP A 1 86 ? 1.864 -9.164 -3.734 1 98.12 86 TRP A N 1
ATOM 595 C CA . TRP A 1 86 ? 0.546 -9.695 -4.07 1 98.12 86 TRP A CA 1
ATOM 596 C C . TRP A 1 86 ? -0.283 -9.922 -2.812 1 98.12 86 TRP A C 1
ATOM 598 O O . TRP A 1 86 ? 0.207 -10.492 -1.833 1 98.12 86 TRP A O 1
ATOM 608 N N . THR A 1 87 ? -1.538 -9.531 -2.84 1 97 87 THR A N 1
ATOM 609 C CA . THR A 1 87 ? -2.473 -9.703 -1.733 1 97 87 THR A CA 1
ATOM 610 C C . THR A 1 87 ? -3.842 -10.141 -2.244 1 97 87 THR A C 1
ATOM 612 O O . THR A 1 87 ? -4.238 -9.789 -3.357 1 97 87 THR A O 1
ATOM 615 N N . ARG A 1 88 ? -4.441 -10.945 -1.493 1 96.06 88 ARG A N 1
ATOM 616 C CA . ARG A 1 88 ? -5.859 -11.203 -1.705 1 96.06 88 ARG A CA 1
ATOM 617 C C . ARG A 1 88 ? -6.719 -10.234 -0.9 1 96.06 88 ARG A C 1
ATOM 619 O O . ARG A 1 88 ? -6.695 -10.25 0.332 1 96.06 88 ARG A O 1
ATOM 626 N N . VAL A 1 89 ? -7.57 -9.461 -1.593 1 94.25 89 VAL A N 1
ATOM 627 C CA . VAL A 1 89 ? -8.172 -8.336 -0.891 1 94.25 89 VAL A CA 1
ATOM 628 C C . VAL A 1 89 ? -9.656 -8.609 -0.651 1 94.25 89 VAL A C 1
ATOM 630 O O . VAL A 1 89 ? -10.289 -7.957 0.182 1 94.25 89 VAL A O 1
ATOM 633 N N . ARG A 1 90 ? -10.188 -9.578 -1.374 1 95.25 90 ARG A N 1
ATOM 634 C CA . ARG A 1 90 ? -11.602 -9.914 -1.212 1 95.25 90 ARG A CA 1
ATOM 635 C C . ARG A 1 90 ? -11.852 -11.383 -1.53 1 95.25 90 ARG A C 1
ATOM 637 O O . ARG A 1 90 ? -11.289 -11.922 -2.484 1 95.25 90 ARG A O 1
ATOM 644 N N . ALA A 1 91 ? -12.703 -11.891 -0.774 1 94.62 91 ALA A N 1
ATOM 645 C CA . ALA A 1 91 ? -13.148 -13.258 -1.044 1 94.62 91 ALA A CA 1
ATOM 646 C C . ALA A 1 91 ? -14.195 -13.281 -2.154 1 94.62 91 ALA A C 1
ATOM 648 O O . ALA A 1 91 ? -14.703 -12.227 -2.557 1 94.62 91 ALA A O 1
ATOM 649 N N . ALA A 1 92 ? -14.461 -14.469 -2.613 1 92.44 92 ALA A N 1
ATOM 650 C CA . ALA A 1 92 ? -15.469 -14.625 -3.656 1 92.44 92 ALA A CA 1
ATOM 651 C C . ALA A 1 92 ? -16.828 -14.125 -3.18 1 92.44 92 ALA A C 1
ATOM 653 O O . ALA A 1 92 ? -17.625 -13.625 -3.975 1 92.44 92 ALA A O 1
ATOM 654 N N . SER A 1 93 ? -17.078 -14.242 -1.938 1 92.75 93 SER A N 1
ATOM 655 C CA . SER A 1 93 ? -18.359 -13.828 -1.35 1 92.75 93 SER A CA 1
ATOM 656 C C . SER A 1 93 ? -18.5 -12.305 -1.344 1 92.75 93 SER A C 1
ATOM 658 O O . SER A 1 93 ? -19.578 -11.773 -1.072 1 92.75 93 SER A O 1
ATOM 660 N N . GLY A 1 94 ? -17.359 -11.648 -1.531 1 91 94 GLY A N 1
ATOM 661 C CA . GLY A 1 94 ? -17.359 -10.195 -1.472 1 91 94 GLY A CA 1
ATOM 662 C C . GLY A 1 94 ? -16.828 -9.656 -0.161 1 91 94 GLY A C 1
A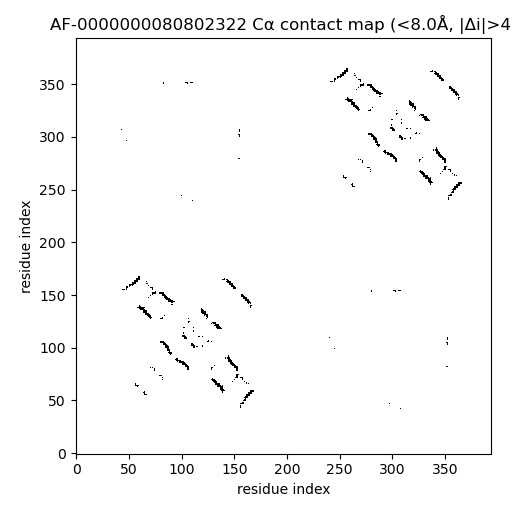TOM 663 O O . GLY A 1 94 ? -16.609 -8.445 -0.027 1 91 94 GLY A O 1
ATOM 664 N N . ARG A 1 95 ? -16.594 -10.508 0.736 1 92.12 95 ARG A N 1
ATOM 665 C CA . ARG A 1 95 ? -16.062 -10.094 2.031 1 92.12 95 ARG A CA 1
ATOM 666 C C . ARG A 1 95 ? -14.656 -9.516 1.886 1 92.12 95 ARG A C 1
ATOM 668 O O . ARG A 1 95 ? -13.773 -10.148 1.302 1 92.12 95 ARG A O 1
ATOM 675 N N . GLN A 1 96 ? -14.484 -8.398 2.539 1 88.44 96 GLN A N 1
ATOM 676 C CA . GLN A 1 96 ? -13.156 -7.797 2.545 1 88.44 96 GLN A CA 1
ATOM 677 C C . GLN A 1 96 ? -12.203 -8.57 3.455 1 88.44 96 GLN A C 1
ATOM 679 O O . GLN A 1 96 ? -12.586 -9 4.543 1 88.44 96 GLN A O 1
ATOM 684 N N . LEU A 1 97 ? -11.023 -8.727 2.975 1 86.75 97 LEU A N 1
ATOM 685 C CA . LEU A 1 97 ? -10.031 -9.461 3.754 1 86.75 97 LEU A CA 1
ATOM 686 C C . LEU A 1 97 ? -8.961 -8.523 4.305 1 86.75 97 LEU A C 1
ATOM 688 O O . LEU A 1 97 ? -8.75 -7.438 3.764 1 86.75 97 LEU A O 1
ATOM 692 N N . ASP A 1 98 ? -8.453 -9.078 5.5 1 73.69 98 ASP A N 1
ATOM 693 C CA . ASP A 1 98 ? -7.32 -8.344 6.047 1 73.69 98 ASP A CA 1
ATOM 694 C C . ASP A 1 98 ? -6.098 -8.469 5.141 1 73.69 98 ASP A C 1
ATOM 696 O O . ASP A 1 98 ? -5.621 -9.578 4.879 1 73.69 98 ASP A O 1
ATOM 700 N N . ALA A 1 99 ? -5.816 -7.75 4.281 1 69.5 99 ALA A N 1
ATOM 701 C CA . ALA A 1 99 ? -4.895 -7.711 3.146 1 69.5 99 ALA A CA 1
ATOM 702 C C . ALA A 1 99 ? -3.494 -8.148 3.561 1 69.5 99 ALA A C 1
ATOM 704 O O . ALA A 1 99 ? -2.521 -7.418 3.355 1 69.5 99 ALA A O 1
ATOM 705 N N . SER A 1 100 ? -3.533 -9.461 4.062 1 83.69 100 SER A N 1
ATOM 706 C CA . SER A 1 100 ? -2.217 -10.055 4.266 1 83.69 100 SER A CA 1
ATOM 707 C C . SER A 1 100 ? -1.596 -10.492 2.943 1 83.69 100 SER A C 1
ATOM 709 O O . SER A 1 100 ? -2.293 -10.984 2.057 1 83.69 100 SER A O 1
ATOM 711 N N . SER A 1 101 ? -0.332 -10.305 2.836 1 93.75 101 SER A N 1
ATOM 712 C CA . SER A 1 101 ? 0.361 -10.594 1.585 1 93.75 101 SER A CA 1
ATOM 713 C C . SER A 1 101 ? 0.471 -12.102 1.354 1 93.75 101 SER A C 1
ATOM 715 O O . SER A 1 101 ? 0.739 -12.859 2.287 1 93.75 101 SER A O 1
ATOM 717 N N . LEU A 1 102 ? 0.237 -12.516 0.111 1 97.25 102 LEU A N 1
ATOM 718 C CA . LEU A 1 102 ? 0.564 -13.859 -0.35 1 97.25 102 LEU A CA 1
ATOM 719 C C . LEU A 1 102 ? 2.072 -14.031 -0.49 1 97.25 102 LEU A C 1
ATOM 721 O O . LEU A 1 102 ? 2.635 -15.023 -0.019 1 97.25 102 LEU A O 1
ATOM 725 N N . LEU A 1 103 ? 2.602 -13.078 -1.157 1 98.12 103 LEU A N 1
ATOM 726 C CA . LEU A 1 103 ? 4.051 -13.055 -1.331 1 98.12 103 LEU A CA 1
ATOM 727 C C . LEU A 1 103 ? 4.547 -11.633 -1.574 1 98.12 103 LEU A C 1
ATOM 729 O O . LEU A 1 103 ? 3.785 -10.773 -2.02 1 98.12 103 LEU A O 1
ATOM 733 N N . VAL A 1 104 ? 5.781 -11.383 -1.271 1 98.12 104 VAL A N 1
ATOM 734 C CA . VAL A 1 104 ? 6.512 -10.156 -1.575 1 98.12 104 VAL A CA 1
ATOM 735 C C . VAL A 1 104 ? 7.863 -10.5 -2.193 1 98.12 104 VAL A C 1
ATOM 737 O O . VAL A 1 104 ? 8.555 -11.406 -1.72 1 98.12 104 VAL A O 1
ATOM 740 N N . ALA A 1 105 ? 8.172 -9.727 -3.252 1 98.06 105 ALA A N 1
ATOM 741 C CA . ALA A 1 105 ? 9.438 -9.992 -3.934 1 98.06 105 ALA A CA 1
ATOM 742 C C . ALA A 1 105 ? 10.156 -8.695 -4.293 1 98.06 105 ALA A C 1
ATOM 744 O O . ALA A 1 105 ? 9.508 -7.691 -4.602 1 98.06 105 ALA A O 1
ATOM 745 N N . GLN A 1 106 ? 11.398 -8.758 -4.281 1 95.44 106 GLN A N 1
ATOM 746 C CA . GLN A 1 106 ? 12.273 -7.695 -4.766 1 95.44 106 GLN A CA 1
ATOM 747 C C . GLN A 1 106 ? 13.641 -8.242 -5.156 1 95.44 106 GLN A C 1
ATOM 749 O O . GLN A 1 106 ? 14.406 -8.688 -4.293 1 95.44 106 GLN A O 1
ATOM 754 N N . GLY A 1 107 ? 13.945 -8.109 -6.461 1 93.25 107 GLY A N 1
ATOM 755 C CA . GLY A 1 107 ? 15.141 -8.789 -6.922 1 93.25 107 GLY A CA 1
ATOM 756 C C . GLY A 1 107 ? 15.133 -10.281 -6.625 1 93.25 107 GLY A C 1
ATOM 757 O O . GLY A 1 107 ? 14.188 -10.984 -6.973 1 93.25 107 GLY A O 1
ATOM 758 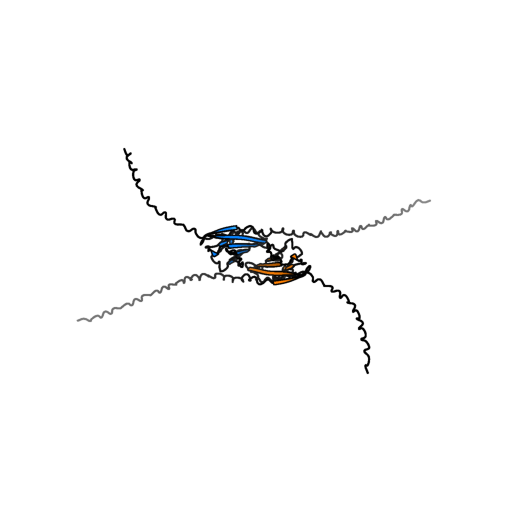N N . ARG A 1 108 ? 16.156 -10.68 -5.949 1 94.81 108 ARG A N 1
ATOM 759 C CA . ARG A 1 108 ? 16.266 -12.109 -5.656 1 94.81 108 ARG A CA 1
ATOM 760 C C . ARG A 1 108 ? 15.562 -12.453 -4.352 1 94.81 108 ARG A C 1
ATOM 762 O O . ARG A 1 108 ? 15.383 -13.633 -4.031 1 94.81 108 ARG A O 1
ATOM 769 N N . ALA A 1 109 ? 15.227 -11.531 -3.58 1 95.19 109 ALA A N 1
ATOM 770 C CA . ALA A 1 109 ? 14.539 -11.766 -2.314 1 95.19 109 ALA A CA 1
ATOM 771 C C . ALA A 1 109 ? 13.062 -12.094 -2.543 1 95.19 109 ALA A C 1
ATOM 773 O O . ALA A 1 109 ? 12.383 -11.406 -3.314 1 95.19 109 ALA A O 1
ATOM 774 N N . LEU A 1 110 ? 12.594 -13.133 -1.927 1 97.19 110 LEU A N 1
ATOM 775 C CA . LEU A 1 110 ? 11.211 -13.594 -2.035 1 97.19 110 LEU A CA 1
ATOM 776 C C . LEU A 1 110 ? 10.695 -14.094 -0.688 1 97.19 110 LEU A C 1
ATOM 778 O O . LEU A 1 110 ? 11.359 -14.891 -0.024 1 97.19 110 LEU A O 1
ATOM 782 N N . ARG A 1 111 ? 9.586 -13.578 -0.276 1 97.5 111 ARG A N 1
ATOM 783 C CA . ARG A 1 111 ? 8.883 -14.07 0.905 1 97.5 111 ARG A CA 1
ATOM 784 C C . ARG A 1 111 ? 7.469 -14.523 0.556 1 97.5 111 ARG A C 1
ATOM 786 O O . ARG A 1 111 ? 6.695 -13.758 -0.018 1 97.5 111 ARG A O 1
ATOM 793 N N . VAL A 1 112 ? 7.219 -15.703 0.904 1 98 112 VAL A N 1
ATOM 794 C CA . VAL A 1 112 ? 5.895 -16.266 0.671 1 98 112 VAL A CA 1
ATOM 795 C C . VAL A 1 112 ? 5.211 -16.562 2.006 1 98 112 VAL A C 1
ATOM 797 O O . VAL A 1 112 ? 5.832 -17.109 2.916 1 98 112 VAL A O 1
ATOM 800 N N . ALA A 1 113 ? 3.963 -16.203 2.064 1 97.25 113 ALA A N 1
ATOM 801 C CA . ALA A 1 113 ? 3.201 -16.516 3.27 1 97.25 113 ALA A CA 1
ATOM 802 C C . ALA A 1 113 ? 3.049 -18.031 3.451 1 97.25 113 ALA A C 1
ATOM 804 O O . ALA A 1 113 ? 2.889 -18.766 2.475 1 97.25 113 ALA A O 1
ATOM 805 N N . PRO A 1 114 ? 3.045 -18.438 4.688 1 96.38 114 PRO A N 1
ATOM 806 C CA . PRO A 1 114 ? 2.998 -19.891 4.957 1 96.38 114 PRO A CA 1
ATOM 807 C C . PRO A 1 114 ? 1.811 -20.578 4.289 1 96.38 114 PRO A C 1
ATOM 809 O O . PRO A 1 114 ? 1.96 -21.656 3.727 1 96.38 114 PRO A O 1
ATOM 812 N N . ALA A 1 115 ? 0.702 -19.953 4.27 1 94.31 115 ALA A N 1
ATOM 813 C CA . ALA A 1 115 ? -0.521 -20.547 3.748 1 94.31 115 ALA A CA 1
ATOM 814 C C . ALA A 1 115 ? -0.433 -20.75 2.238 1 94.31 115 ALA A C 1
ATOM 816 O O . ALA A 1 115 ? -1.242 -21.469 1.651 1 94.31 115 ALA A O 1
ATOM 817 N N . TRP A 1 116 ? 0.508 -20.203 1.623 1 97.06 116 TRP A N 1
ATOM 818 C CA . TRP A 1 116 ? 0.557 -20.188 0.165 1 97.06 116 TRP A CA 1
ATOM 819 C C . TRP A 1 116 ? 1.813 -20.891 -0.344 1 97.06 116 TRP A C 1
ATOM 821 O O . TRP A 1 116 ? 2.074 -20.906 -1.55 1 97.06 116 TRP A O 1
ATOM 831 N N . ARG A 1 117 ? 2.6 -21.406 0.537 1 97.88 117 ARG A N 1
ATOM 832 C CA . ARG A 1 117 ? 3.85 -22.047 0.145 1 97.88 117 ARG A CA 1
ATOM 833 C C . ARG A 1 117 ? 3.592 -23.188 -0.828 1 97.88 117 ARG A C 1
ATOM 835 O O . ARG A 1 117 ? 2.693 -24 -0.612 1 97.88 117 ARG A O 1
ATOM 842 N N . GLY A 1 118 ? 4.383 -23.156 -1.889 1 97.81 118 GLY A N 1
ATOM 843 C CA . GLY A 1 118 ? 4.27 -24.203 -2.895 1 97.81 118 GLY A CA 1
ATOM 844 C C . GLY A 1 118 ? 3.145 -23.969 -3.881 1 97.81 118 GLY A C 1
ATOM 845 O O . GLY A 1 118 ? 3.012 -24.688 -4.871 1 97.81 118 GLY A O 1
ATOM 846 N N . ARG A 1 119 ? 2.381 -22.953 -3.627 1 98.44 119 ARG A N 1
ATOM 847 C CA . ARG A 1 119 ? 1.19 -22.766 -4.449 1 98.44 119 ARG A CA 1
ATOM 848 C C . ARG A 1 119 ? 1.278 -21.484 -5.262 1 98.44 119 ARG A C 1
ATOM 850 O O . ARG A 1 119 ? 0.483 -21.266 -6.176 1 98.44 119 ARG A O 1
ATOM 857 N N . VAL A 1 120 ? 2.244 -20.672 -4.934 1 98.69 120 VAL A N 1
ATOM 858 C CA . VAL A 1 120 ? 2.373 -19.406 -5.652 1 98.69 120 VAL A CA 1
ATOM 859 C C . VAL A 1 120 ? 3.828 -19.188 -6.055 1 98.69 120 VAL A C 1
ATOM 861 O O . VAL A 1 120 ? 4.746 -19.641 -5.371 1 98.69 120 VAL A O 1
ATOM 864 N N . SER A 1 121 ? 4.023 -18.453 -7.133 1 98.56 121 SER A N 1
ATOM 865 C CA . SER A 1 121 ? 5.355 -18.094 -7.605 1 98.56 121 SER A CA 1
ATOM 866 C C . SER A 1 121 ? 5.293 -16.984 -8.641 1 98.56 121 SER A C 1
ATOM 868 O O . SER A 1 121 ? 4.215 -16.656 -9.141 1 98.56 121 SER A O 1
ATOM 870 N N . LEU A 1 122 ? 6.395 -16.391 -8.844 1 98.69 122 LEU A N 1
ATOM 871 C CA . LEU A 1 122 ? 6.594 -15.43 -9.93 1 98.69 122 LEU A CA 1
ATOM 872 C C . LEU A 1 122 ? 7.645 -15.93 -10.914 1 98.69 122 LEU A C 1
ATOM 874 O O . LEU A 1 122 ? 8.766 -15.43 -10.945 1 98.69 122 LEU A O 1
ATOM 878 N N . PRO A 1 123 ? 7.234 -16.703 -11.781 1 98.12 123 PRO A N 1
ATOM 879 C CA . PRO A 1 123 ? 8.227 -17.438 -12.562 1 98.12 123 PRO A CA 1
ATOM 880 C C . PRO A 1 123 ? 9.07 -16.531 -13.453 1 98.12 123 PRO A C 1
ATOM 882 O O . PRO A 1 123 ? 10.242 -16.828 -13.711 1 98.12 123 PRO A O 1
ATOM 885 N N . ALA A 1 124 ? 8.578 -15.406 -13.922 1 98.19 124 ALA A N 1
ATOM 886 C CA . ALA A 1 124 ? 9.289 -14.562 -14.883 1 98.19 124 ALA A CA 1
ATOM 887 C C . ALA A 1 124 ? 10.039 -13.445 -14.172 1 98.19 124 ALA A C 1
ATOM 889 O O . ALA A 1 124 ? 10.938 -12.828 -14.758 1 98.19 124 ALA A O 1
ATOM 890 N N . PHE A 1 125 ? 9.82 -13.18 -12.992 1 98 125 PHE A N 1
ATOM 891 C CA . PHE A 1 125 ? 10.148 -11.922 -12.312 1 98 125 PHE A CA 1
ATOM 892 C C . PHE A 1 125 ? 11.656 -11.742 -12.211 1 98 125 PHE A C 1
ATOM 894 O O . PHE A 1 125 ? 12.164 -10.641 -12.422 1 98 125 PHE A O 1
ATOM 901 N N . LEU A 1 126 ? 12.336 -12.75 -11.938 1 95.88 126 LEU A N 1
ATOM 902 C CA . LEU A 1 126 ? 13.773 -12.633 -11.719 1 95.88 126 LEU A CA 1
ATOM 903 C C . LEU A 1 126 ? 14.484 -12.273 -13.023 1 95.88 126 LEU A C 1
ATOM 905 O O . LEU A 1 126 ? 15.398 -11.445 -13.023 1 95.88 126 LEU A O 1
ATOM 909 N N . ARG A 1 127 ? 14.055 -12.867 -14.055 1 96.44 127 ARG A N 1
ATOM 910 C CA . ARG A 1 127 ? 14.688 -12.625 -15.352 1 96.44 127 ARG A CA 1
ATOM 911 C C . ARG A 1 127 ? 14.102 -11.383 -16.016 1 96.44 127 ARG A C 1
ATOM 913 O O . ARG A 1 127 ? 14.789 -10.695 -16.766 1 96.44 127 ARG A O 1
ATOM 920 N N . HIS A 1 128 ? 12.852 -11.188 -15.781 1 96.56 128 HIS A N 1
ATOM 921 C CA . HIS A 1 128 ? 12.133 -10.055 -16.344 1 96.56 128 HIS A CA 1
ATOM 922 C C . HIS A 1 128 ? 11.391 -9.281 -15.25 1 96.56 128 HIS A C 1
ATOM 924 O O . HIS A 1 128 ? 10.188 -9.445 -15.078 1 96.56 128 HIS A O 1
ATOM 930 N N . PRO A 1 129 ? 12.07 -8.344 -14.648 1 95.31 129 PRO A N 1
ATOM 931 C CA . PRO A 1 129 ? 11.516 -7.684 -13.469 1 95.31 129 PRO A CA 1
ATOM 932 C C . PRO A 1 129 ? 10.234 -6.906 -13.766 1 95.31 129 PRO A C 1
ATOM 934 O O . PRO A 1 129 ? 9.508 -6.531 -12.844 1 95.31 129 PRO A O 1
ATOM 937 N N . HIS A 1 130 ? 9.938 -6.656 -15.039 1 95.06 130 HIS A N 1
ATOM 938 C CA . HIS A 1 130 ? 8.695 -5.965 -15.375 1 95.06 130 HIS A CA 1
ATOM 939 C C . HIS A 1 130 ? 7.508 -6.922 -15.367 1 95.06 130 HIS A C 1
ATOM 941 O O . HIS A 1 130 ? 6.355 -6.492 -15.406 1 95.06 130 HIS A O 1
ATOM 947 N N . ASN A 1 131 ? 7.809 -8.18 -15.289 1 97.94 131 ASN A N 1
ATOM 948 C CA . ASN A 1 131 ? 6.746 -9.18 -15.312 1 97.94 131 ASN A CA 1
ATOM 949 C C . ASN A 1 131 ? 6.547 -9.812 -13.945 1 97.94 131 ASN A C 1
ATOM 951 O O . ASN A 1 131 ? 7.203 -10.805 -13.609 1 97.94 131 ASN A O 1
ATOM 955 N N . ALA A 1 132 ? 5.531 -9.367 -13.266 1 98.56 132 ALA A N 1
ATOM 956 C CA . ALA A 1 132 ? 5.227 -9.836 -11.922 1 98.56 132 ALA A CA 1
ATOM 957 C C . ALA A 1 132 ? 3.973 -10.711 -11.914 1 98.56 132 ALA A C 1
ATOM 959 O O . ALA A 1 132 ? 3.252 -10.758 -10.914 1 98.56 132 ALA A O 1
ATOM 960 N N . THR A 1 133 ? 3.723 -11.328 -12.984 1 98.75 133 THR A N 1
ATOM 961 C CA . THR A 1 133 ? 2.568 -12.219 -13.094 1 98.75 133 THR A CA 1
ATOM 962 C C . THR A 1 133 ? 2.666 -13.352 -12.07 1 98.75 133 THR A C 1
ATOM 964 O O . THR A 1 133 ? 3.703 -14.008 -11.969 1 98.75 133 THR A O 1
ATOM 967 N N . LEU A 1 134 ? 1.55 -13.609 -11.383 1 98.88 134 LEU A N 1
ATOM 968 C CA . LEU A 1 134 ? 1.5 -14.609 -10.32 1 98.88 134 LEU A CA 1
ATOM 969 C C . LEU A 1 134 ? 0.958 -15.93 -10.852 1 98.88 134 LEU A C 1
ATOM 971 O O . LEU A 1 134 ? -0.116 -15.969 -11.453 1 98.88 134 LEU A O 1
ATOM 975 N N . LEU A 1 135 ? 1.763 -16.922 -10.648 1 98.88 135 LEU A N 1
ATOM 976 C CA . LEU A 1 135 ? 1.226 -18.266 -10.859 1 98.88 135 LEU A CA 1
ATOM 977 C C . LEU A 1 135 ? 0.659 -18.828 -9.562 1 98.88 135 LEU A C 1
ATOM 979 O O . LEU A 1 135 ? 1.35 -18.859 -8.539 1 98.88 135 LEU A O 1
ATOM 983 N N . LEU A 1 136 ? -0.616 -19.344 -9.648 1 98.75 136 LEU A N 1
ATOM 984 C CA . LEU A 1 136 ? -1.328 -19.844 -8.484 1 98.75 136 LEU A CA 1
ATOM 985 C C . LEU A 1 136 ? -1.943 -21.219 -8.773 1 98.75 136 LEU A C 1
ATOM 987 O O . LEU A 1 136 ? -2.645 -21.375 -9.781 1 98.75 136 LEU A O 1
ATOM 991 N N . GLY A 1 137 ? -1.673 -22.188 -7.887 1 98.12 137 GLY A N 1
ATOM 992 C CA . GLY A 1 137 ? -2.326 -23.484 -8.023 1 98.12 137 GLY A CA 1
ATOM 993 C C . GLY A 1 137 ? -1.625 -24.594 -7.262 1 98.12 137 GLY A C 1
ATOM 994 O O . GLY A 1 137 ? -0.637 -24.344 -6.566 1 98.12 137 GLY A O 1
ATOM 995 N N . PRO A 1 138 ? -2.066 -25.719 -7.391 1 97.75 138 PRO A N 1
ATOM 996 C CA . PRO A 1 138 ? -3.344 -26.094 -8.008 1 97.75 138 PRO A CA 1
ATOM 997 C C . PRO A 1 138 ? -4.535 -25.375 -7.371 1 97.75 138 PRO A C 1
ATOM 999 O O . PRO A 1 138 ? -4.605 -25.266 -6.145 1 97.75 138 PRO A O 1
ATOM 1002 N N . LEU A 1 139 ? -5.504 -25.016 -8.211 1 98.12 139 LEU A N 1
ATOM 1003 C CA . LEU A 1 139 ? -6.566 -24.125 -7.754 1 98.12 139 LEU A CA 1
ATOM 1004 C C . LEU A 1 139 ? -7.566 -24.875 -6.879 1 98.12 139 LEU A C 1
ATOM 1006 O O . LEU A 1 139 ? -7.922 -26.016 -7.172 1 98.12 139 LEU A O 1
ATOM 1010 N N . ARG A 1 140 ? -8.031 -24.203 -5.863 1 96.88 140 ARG A N 1
ATOM 1011 C CA . ARG A 1 140 ? -9.141 -24.594 -4.988 1 96.88 140 ARG A CA 1
ATOM 1012 C C . ARG A 1 140 ? -10.328 -23.656 -5.16 1 96.88 140 ARG A C 1
ATOM 1014 O O . ARG A 1 140 ? -10.18 -22.547 -5.695 1 96.88 140 ARG A O 1
ATOM 1021 N N . SER A 1 141 ? -11.43 -24.109 -4.734 1 95.38 141 SER A N 1
ATOM 1022 C CA . SER A 1 141 ? -12.602 -23.25 -4.781 1 95.38 141 SER A CA 1
ATOM 1023 C C . SER A 1 141 ? -12.406 -22 -3.924 1 95.38 141 SER A C 1
ATOM 1025 O O . SER A 1 141 ? -12.922 -20.922 -4.25 1 95.38 141 SER A O 1
ATOM 1027 N N . SER A 1 142 ? -11.633 -22.062 -2.828 1 95 142 SER A N 1
ATOM 1028 C CA . SER A 1 142 ? -11.422 -20.969 -1.887 1 95 142 SER A CA 1
ATOM 1029 C C . SER A 1 142 ? -10.484 -19.906 -2.465 1 95 142 SER A C 1
ATOM 1031 O O . SER A 1 142 ? -10.383 -18.812 -1.932 1 95 142 SER A O 1
ATOM 1033 N N . ASP A 1 143 ? -9.898 -20.297 -3.557 1 97.12 143 ASP A N 1
ATOM 1034 C CA . ASP A 1 143 ? -8.938 -19.359 -4.148 1 97.12 143 ASP A CA 1
ATOM 1035 C C . ASP A 1 143 ? -9.648 -18.25 -4.906 1 97.12 143 ASP A C 1
ATOM 1037 O O . ASP A 1 143 ? -9.039 -17.219 -5.234 1 97.12 143 ASP A O 1
ATOM 1041 N N . ALA A 1 144 ? -10.914 -18.406 -5.254 1 97.25 144 ALA A N 1
ATOM 1042 C CA . ALA A 1 144 ? -11.672 -17.391 -5.98 1 97.25 144 ALA A CA 1
ATOM 1043 C C . ALA A 1 144 ? -11.742 -16.094 -5.18 1 97.25 144 ALA A C 1
ATOM 1045 O O . ALA A 1 144 ? -11.898 -16.125 -3.957 1 97.25 144 ALA A O 1
ATOM 1046 N N . GLY A 1 145 ? -11.672 -15 -5.945 1 96.25 145 GLY A N 1
ATOM 1047 C CA . GLY A 1 145 ? -11.734 -13.703 -5.281 1 96.25 145 GLY A CA 1
ATOM 1048 C C . GLY A 1 145 ? -10.977 -12.617 -6.02 1 96.25 145 GLY A C 1
ATOM 1049 O O . GLY A 1 145 ? -10.75 -12.719 -7.227 1 96.25 145 GLY A O 1
ATOM 1050 N N . LEU A 1 146 ? -10.672 -11.508 -5.262 1 96.38 146 LEU A N 1
ATOM 1051 C CA . LEU A 1 146 ? -9.992 -10.352 -5.836 1 96.38 146 LEU A CA 1
ATOM 1052 C C . LEU A 1 146 ? -8.578 -10.219 -5.281 1 96.38 146 LEU A C 1
ATOM 1054 O O . LEU A 1 146 ? -8.375 -10.266 -4.066 1 96.38 146 LEU A O 1
ATOM 1058 N N . TYR A 1 147 ? -7.668 -10.109 -6.23 1 96.44 147 TYR A N 1
ATOM 1059 C CA . TYR A 1 147 ? -6.258 -10.016 -5.887 1 96.44 147 TYR A CA 1
ATOM 1060 C C . TYR A 1 147 ? -5.684 -8.664 -6.312 1 96.44 147 TYR A C 1
ATOM 1062 O O . TYR A 1 147 ? -6.172 -8.055 -7.266 1 96.44 147 TYR A O 1
ATOM 1070 N N . ARG A 1 148 ? -4.672 -8.211 -5.633 1 96.5 148 ARG A N 1
ATOM 1071 C CA . ARG A 1 148 ? -4.016 -6.941 -5.93 1 96.5 148 ARG A CA 1
ATOM 1072 C C . ARG A 1 148 ? -2.51 -7.125 -6.078 1 96.5 148 ARG A C 1
ATOM 1074 O O . ARG A 1 148 ? -1.865 -7.73 -5.219 1 96.5 148 ARG A O 1
ATOM 1081 N N . CYS A 1 149 ? -2.057 -6.699 -7.121 1 97.5 149 CYS A N 1
ATOM 1082 C CA . CYS A 1 149 ? -0.62 -6.586 -7.352 1 97.5 149 CYS A CA 1
ATOM 1083 C C . CYS A 1 149 ? -0.138 -5.16 -7.113 1 97.5 149 CYS A C 1
ATOM 1085 O O . CYS A 1 149 ? -0.574 -4.23 -7.793 1 97.5 149 CYS A O 1
ATOM 1087 N N . GLN A 1 150 ? 0.74 -4.953 -6.172 1 96.69 150 GLN A N 1
ATOM 1088 C CA . GLN A 1 150 ? 1.33 -3.652 -5.883 1 96.69 150 GLN A CA 1
ATOM 1089 C C . GLN A 1 150 ? 2.818 -3.637 -6.215 1 96.69 150 GLN A C 1
ATOM 1091 O O . GLN A 1 150 ? 3.566 -4.516 -5.785 1 96.69 150 GLN A O 1
ATOM 1096 N N . ALA A 1 151 ? 3.225 -2.654 -6.953 1 96.88 151 ALA A N 1
ATOM 1097 C CA . ALA A 1 151 ? 4.633 -2.479 -7.305 1 96.88 151 ALA A CA 1
ATOM 1098 C C . ALA A 1 151 ? 5.133 -1.101 -6.879 1 96.88 151 ALA A C 1
ATOM 1100 O O . ALA A 1 151 ? 4.418 -0.105 -7.008 1 96.88 151 ALA A O 1
ATOM 1101 N N . VAL A 1 152 ? 6.41 -1.097 -6.402 1 95.44 152 VAL A N 1
ATOM 1102 C CA . VAL A 1 152 ? 7.012 0.155 -5.957 1 95.44 152 VAL A CA 1
ATOM 1103 C C . VAL A 1 152 ? 8.43 0.276 -6.52 1 95.44 152 VAL A C 1
ATOM 1105 O O . VAL A 1 152 ? 9.188 -0.692 -6.508 1 95.44 152 VAL A O 1
ATOM 1108 N N . ARG A 1 153 ? 8.75 1.455 -6.992 1 92.81 153 ARG A N 1
ATOM 1109 C CA . ARG A 1 153 ? 10.102 1.85 -7.391 1 92.81 153 ARG A CA 1
ATOM 1110 C C . ARG A 1 153 ? 10.375 3.307 -7.035 1 92.81 153 ARG A C 1
ATOM 1112 O O . ARG A 1 153 ? 9.828 4.219 -7.664 1 92.81 153 ARG A O 1
ATOM 1119 N N . GLY A 1 154 ? 11.305 3.512 -6.066 1 91.12 154 GLY A N 1
ATOM 1120 C CA . GLY A 1 154 ? 11.477 4.871 -5.574 1 91.12 154 GLY A CA 1
ATOM 1121 C C . GLY A 1 154 ? 10.195 5.477 -5.039 1 91.12 154 GLY A C 1
ATOM 1122 O O . GLY A 1 154 ? 9.539 4.895 -4.176 1 91.12 154 GLY A O 1
ATOM 1123 N N . LEU A 1 155 ? 9.828 6.641 -5.664 1 94.12 155 LEU A N 1
ATOM 1124 C CA . LEU A 1 155 ? 8.633 7.316 -5.184 1 94.12 155 LEU A CA 1
ATOM 1125 C C . LEU A 1 155 ? 7.402 6.859 -5.961 1 94.12 155 LEU A C 1
ATOM 1127 O O . LEU A 1 155 ? 6.27 7.172 -5.586 1 94.12 155 LEU A O 1
ATOM 1131 N N . ALA A 1 156 ? 7.664 6.121 -7 1 93.5 156 ALA A N 1
ATOM 1132 C CA . ALA A 1 156 ? 6.551 5.703 -7.848 1 93.5 156 ALA A CA 1
ATOM 1133 C C . ALA A 1 156 ? 5.938 4.398 -7.348 1 93.5 156 ALA A C 1
ATOM 1135 O O . ALA A 1 156 ? 6.641 3.541 -6.812 1 93.5 156 ALA A O 1
ATOM 1136 N N . ASP A 1 157 ? 4.695 4.312 -7.5 1 93.81 157 ASP A N 1
ATOM 1137 C CA . ASP A 1 157 ? 3.98 3.074 -7.195 1 93.81 157 ASP A CA 1
ATOM 1138 C C . ASP A 1 157 ? 2.9 2.793 -8.242 1 93.81 157 ASP A C 1
ATOM 1140 O O . ASP A 1 157 ? 2.523 3.682 -9.008 1 93.81 157 ASP A O 1
ATOM 1144 N N . GLN A 1 158 ? 2.535 1.449 -8.398 1 93.88 158 GLN A N 1
ATOM 1145 C CA . GLN A 1 158 ? 1.518 0.95 -9.32 1 93.88 158 GLN A CA 1
ATOM 1146 C C . GLN A 1 158 ? 0.724 -0.192 -8.695 1 93.88 158 GLN A C 1
ATOM 1148 O O . GLN A 1 158 ? 1.284 -1.028 -7.98 1 93.88 158 GLN A O 1
ATOM 1153 N N . GLN A 1 159 ? -0.558 -0.135 -8.93 1 93.12 159 GLN A N 1
ATOM 1154 C CA . GLN A 1 159 ? -1.335 -1.292 -8.492 1 93.12 159 GLN A CA 1
ATOM 1155 C C . GLN A 1 159 ? -2.275 -1.768 -9.602 1 93.12 159 GLN A C 1
ATOM 1157 O O . GLN A 1 159 ? -2.695 -0.977 -10.445 1 93.12 159 GLN A O 1
ATOM 1162 N N . ARG A 1 160 ? -2.494 -3.012 -9.602 1 94.19 160 ARG A N 1
ATOM 1163 C CA . ARG A 1 160 ? -3.43 -3.67 -10.508 1 94.19 160 ARG A CA 1
ATOM 1164 C C . ARG A 1 160 ? -4.305 -4.672 -9.758 1 94.19 160 ARG A C 1
ATOM 1166 O O . ARG A 1 160 ? -3.822 -5.383 -8.867 1 94.19 160 ARG A O 1
ATOM 1173 N N . LEU A 1 161 ? -5.586 -4.73 -10.188 1 95.56 161 LEU A N 1
ATOM 1174 C CA . LEU A 1 161 ? -6.516 -5.691 -9.602 1 95.56 161 LEU A CA 1
ATOM 1175 C C . LEU A 1 161 ? -6.824 -6.816 -10.578 1 95.56 161 LEU A C 1
ATOM 1177 O O . LEU A 1 161 ? -6.988 -6.574 -11.781 1 95.56 161 LEU A O 1
ATOM 1181 N N . VAL A 1 162 ? -6.906 -8.023 -10.047 1 97.69 162 VAL A N 1
ATOM 1182 C CA . VAL A 1 162 ? -7.25 -9.195 -10.852 1 97.69 162 VAL A CA 1
ATOM 1183 C C . VAL A 1 162 ? -8.32 -10.016 -10.133 1 97.69 162 VAL A C 1
ATOM 1185 O O . VAL A 1 162 ? -8.117 -10.453 -8.992 1 97.69 162 VAL A O 1
ATOM 1188 N N . ALA A 1 163 ? -9.383 -10.227 -10.789 1 97.56 163 ALA A N 1
ATOM 1189 C CA . ALA A 1 163 ? -10.43 -11.109 -10.273 1 97.56 163 ALA A CA 1
ATOM 1190 C C . ALA A 1 163 ? -10.234 -12.539 -10.773 1 97.56 163 ALA A C 1
ATOM 1192 O O . ALA A 1 163 ? -10.086 -12.766 -11.977 1 97.56 163 ALA A O 1
ATOM 1193 N N . LEU A 1 164 ? -10.266 -13.438 -9.859 1 98 164 LEU A N 1
ATOM 1194 C CA . LEU A 1 164 ? -10.109 -14.852 -10.203 1 98 164 LEU A CA 1
ATOM 1195 C C . LEU A 1 164 ? -11.406 -15.617 -9.945 1 98 164 LEU A C 1
ATOM 1197 O O . LEU A 1 164 ? -11.891 -15.664 -8.812 1 98 164 LEU A O 1
ATOM 1201 N N . GLU A 1 165 ? -11.875 -16.188 -10.977 1 97.25 165 GLU A N 1
ATOM 1202 C CA . GLU A 1 165 ? -12.977 -17.141 -10.875 1 97.25 165 GLU A CA 1
ATOM 1203 C C . GLU A 1 165 ? -12.484 -18.578 -11.023 1 97.25 165 GLU A C 1
ATOM 1205 O O . GLU A 1 165 ? -11.633 -18.859 -11.867 1 97.25 165 GLU A O 1
ATOM 1210 N N . VAL A 1 166 ? -13.109 -19.406 -10.188 1 96.94 166 VAL A N 1
ATOM 1211 C CA . VAL A 1 166 ? -12.711 -20.812 -10.242 1 96.94 166 VAL A CA 1
ATOM 1212 C C . VAL A 1 166 ? -13.914 -21.688 -10.594 1 96.94 166 VAL A C 1
ATOM 1214 O O . VAL A 1 166 ? -14.914 -21.688 -9.875 1 96.94 166 VAL A O 1
ATOM 1217 N N . ALA A 1 167 ? -13.773 -22.391 -11.68 1 92.81 167 ALA A N 1
ATOM 1218 C CA . ALA A 1 167 ? -14.875 -23.234 -12.141 1 92.81 167 ALA A CA 1
ATOM 1219 C C . ALA A 1 167 ? -14.617 -24.703 -11.852 1 92.81 167 ALA A C 1
ATOM 1221 O O . ALA A 1 167 ? -13.469 -25.156 -11.875 1 92.81 167 ALA A O 1
ATOM 1222 N N . ALA A 1 168 ? -15.703 -25.438 -11.43 1 85.06 168 ALA A N 1
ATOM 1223 C CA . ALA A 1 168 ? -15.633 -26.891 -11.289 1 85.06 168 ALA A CA 1
ATOM 1224 C C . ALA A 1 168 ? -15.453 -27.562 -12.641 1 85.06 168 ALA A C 1
ATOM 1226 O O . ALA A 1 168 ? -15.82 -27 -13.68 1 85.06 168 ALA A O 1
ATOM 1227 N N . GLN A 1 169 ? -14.586 -28.562 -12.734 1 70 169 GLN A N 1
ATOM 1228 C CA . GLN A 1 169 ? -14.367 -29.312 -13.969 1 70 169 GLN A CA 1
ATOM 1229 C C . GLN A 1 169 ? -15.695 -29.719 -14.602 1 70 169 GLN A C 1
ATOM 1231 O O . GLN A 1 169 ? -16.641 -30.078 -13.898 1 70 169 GLN A O 1
ATOM 1236 N N . ALA A 1 170 ? -15.914 -29.141 -15.742 1 58.59 170 ALA A N 1
ATOM 1237 C CA . ALA A 1 170 ? -17.078 -29.641 -16.453 1 58.59 170 ALA A CA 1
ATOM 1238 C C . ALA A 1 170 ? -17.172 -31.156 -16.359 1 58.59 170 ALA A C 1
ATOM 1240 O O . ALA A 1 170 ? -16.203 -31.859 -16.641 1 58.59 170 ALA A O 1
ATOM 1241 N N . ALA A 1 171 ? -18.016 -31.656 -15.43 1 52.88 171 ALA A N 1
ATOM 1242 C CA . ALA A 1 171 ? -18.328 -33.094 -15.484 1 52.88 171 ALA A CA 1
ATOM 1243 C C . ALA A 1 171 ? -18.484 -33.562 -16.938 1 52.88 171 ALA A C 1
ATOM 1245 O O . ALA A 1 171 ? -19.234 -32.969 -17.703 1 52.88 171 ALA A O 1
ATOM 1246 N N . HIS A 1 172 ? -17.438 -34.031 -17.469 1 52.25 172 HIS A N 1
ATOM 1247 C CA . HIS A 1 172 ? -17.688 -34.781 -18.703 1 52.25 172 HIS A CA 1
ATOM 1248 C C . HIS A 1 172 ? -19.016 -35.531 -18.625 1 52.25 172 HIS A C 1
ATOM 1250 O O . HIS A 1 172 ? -19.172 -36.469 -17.812 1 52.25 172 HIS A O 1
ATOM 1256 N N . GLN A 1 173 ? -20.109 -34.875 -18.719 1 47.44 173 GLN A N 1
ATOM 1257 C CA . GLN A 1 173 ? -21.344 -35.656 -18.906 1 47.44 173 GLN A CA 1
ATOM 1258 C C . GLN A 1 173 ? -21.109 -36.844 -19.844 1 47.44 173 GLN A C 1
ATOM 1260 O O . GLN A 1 173 ? -20.781 -36.656 -21.016 1 47.44 173 GLN A O 1
ATOM 1265 N N . ASN A 1 174 ? -20.531 -37.938 -19.328 1 46.19 174 ASN A N 1
ATOM 1266 C CA . ASN A 1 174 ? -20.641 -39.188 -20.078 1 46.19 174 ASN A CA 1
ATOM 1267 C C . ASN A 1 174 ? -22.062 -39.375 -20.625 1 46.19 174 ASN A C 1
ATOM 1269 O O . ASN A 1 174 ? -22.969 -39.719 -19.859 1 46.19 174 ASN A O 1
ATOM 1273 N N . HIS A 1 175 ? -22.594 -38.531 -21.391 1 46.78 175 HIS A N 1
ATOM 1274 C CA . HIS A 1 175 ? -23.812 -38.938 -22.078 1 46.78 175 HIS A CA 1
ATOM 1275 C C . HIS A 1 175 ? -23.656 -40.312 -22.703 1 46.78 175 HIS A C 1
ATOM 1277 O O . HIS A 1 175 ? -22.922 -40.5 -23.672 1 46.78 175 HIS A O 1
ATOM 1283 N N . ARG A 1 176 ? -23.703 -41.438 -21.875 1 44.5 176 ARG A N 1
ATOM 1284 C CA . ARG A 1 176 ? -23.922 -42.781 -22.422 1 44.5 176 ARG A CA 1
ATOM 1285 C C . ARG A 1 176 ? -25.094 -42.781 -23.391 1 44.5 176 ARG A C 1
ATOM 1287 O O . ARG A 1 176 ? -26.234 -42.469 -23.016 1 44.5 176 ARG A O 1
ATOM 1294 N N . ASN A 1 177 ? -24.953 -42.5 -24.641 1 44.56 177 ASN A N 1
ATOM 1295 C CA . ASN A 1 177 ? -25.875 -42.812 -25.719 1 44.56 177 ASN A CA 1
ATOM 1296 C C . ASN A 1 177 ? -26.531 -44.188 -25.531 1 44.56 177 ASN A C 1
ATOM 1298 O O . ASN A 1 177 ? -25.859 -45.219 -25.641 1 44.56 177 ASN A O 1
ATOM 1302 N N . GLY A 1 178 ? -27.375 -44.406 -24.5 1 41.12 178 GLY A N 1
ATOM 1303 C CA . GLY A 1 178 ? -28.25 -45.562 -24.484 1 41.12 178 GLY A CA 1
ATOM 1304 C C . GLY A 1 178 ? -28.891 -45.844 -25.844 1 41.12 178 GLY A C 1
ATOM 1305 O O . GLY A 1 178 ? -29.469 -44.938 -26.453 1 41.12 178 GLY A O 1
ATOM 1306 N N . GLY A 1 179 ? -28.375 -46.719 -26.75 1 42.53 179 GLY A N 1
ATOM 1307 C CA . GLY A 1 179 ? -28.891 -47.312 -27.984 1 42.53 179 GLY A CA 1
ATOM 1308 C C . GLY A 1 179 ? -30.359 -47.688 -27.875 1 42.53 179 GLY A C 1
ATOM 1309 O O . GLY A 1 179 ? -30.734 -48.594 -27.125 1 42.53 179 GLY A O 1
ATOM 1310 N N . THR A 1 180 ? -31.391 -46.781 -27.922 1 44.34 180 THR A N 1
ATOM 1311 C CA . THR A 1 180 ? -32.812 -47.062 -28.062 1 44.34 180 THR A CA 1
ATOM 1312 C C . THR A 1 180 ? -33.062 -48.062 -29.188 1 44.34 180 THR A C 1
ATOM 1314 O O . THR A 1 180 ? -32.562 -47.875 -30.297 1 44.34 180 THR A O 1
ATOM 1317 N N . GLY A 1 181 ? -33.281 -49.406 -28.969 1 39.66 181 GLY A N 1
ATOM 1318 C CA . GLY A 1 181 ? -33.812 -50.469 -29.797 1 39.66 181 GLY A CA 1
ATOM 1319 C C . GLY A 1 181 ? -35.062 -50.062 -30.562 1 39.66 181 GLY A C 1
ATOM 1320 O O . GLY A 1 181 ? -36.031 -49.594 -29.984 1 39.66 181 GLY A O 1
ATOM 1321 N N . GLY A 1 182 ? -35 -49.531 -31.797 1 39.19 182 GLY A N 1
ATOM 1322 C CA . GLY A 1 182 ? -36.031 -49.219 -32.781 1 39.19 182 GLY A CA 1
ATOM 1323 C C . GLY A 1 182 ? -37.031 -50.344 -33 1 39.19 182 GLY A C 1
ATOM 1324 O O . GLY A 1 182 ? -36.688 -51.406 -33.5 1 39.19 182 GLY A O 1
ATOM 1325 N N . ARG A 1 183 ? -38 -50.531 -32.031 1 40 183 ARG A N 1
ATOM 1326 C CA . ARG A 1 183 ? -39.094 -51.469 -32.219 1 40 183 ARG A CA 1
ATOM 1327 C C . ARG A 1 183 ? -39.844 -51.156 -33.5 1 40 183 ARG A C 1
ATOM 1329 O O . ARG A 1 183 ? -40.25 -50.031 -33.75 1 40 183 ARG A O 1
ATOM 1336 N N . LYS A 1 184 ? -39.781 -52 -34.562 1 42.12 184 LYS A N 1
ATOM 1337 C CA . L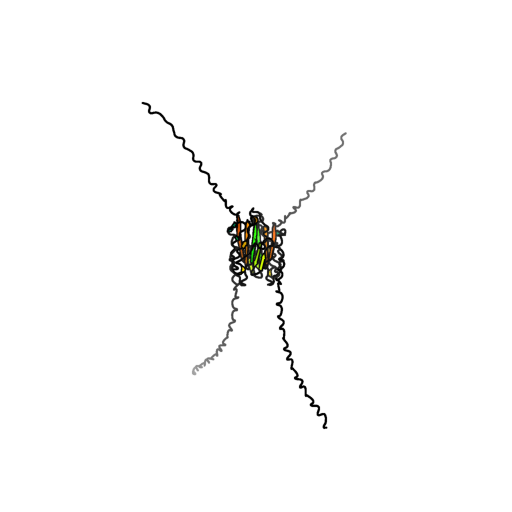YS A 1 184 ? -40.438 -52.125 -35.844 1 42.12 184 LYS A CA 1
ATOM 1338 C C . LYS A 1 184 ? -41.969 -52.25 -35.656 1 42.12 184 LYS A C 1
ATOM 1340 O O . LYS A 1 184 ? -42.438 -53.219 -35.094 1 42.12 184 LYS A O 1
ATOM 1345 N N . GLN A 1 185 ? -42.781 -51.094 -35.438 1 36.97 185 GLN A N 1
ATOM 1346 C CA . GLN A 1 185 ? -44.219 -51.094 -35.438 1 36.97 185 GLN A CA 1
ATOM 1347 C C . GLN A 1 185 ? -44.812 -51.625 -36.75 1 36.97 185 GLN A C 1
ATOM 1349 O O . GLN A 1 185 ? -44.5 -51.094 -37.812 1 36.97 185 GLN A O 1
ATOM 1354 N N . ALA A 1 186 ? -45.281 -52.875 -36.844 1 37.22 186 ALA A N 1
ATOM 1355 C CA . ALA A 1 186 ? -45.969 -53.594 -37.906 1 37.22 186 ALA A CA 1
ATOM 1356 C C . ALA A 1 186 ? -47.312 -52.938 -38.25 1 37.22 186 ALA A C 1
ATOM 1358 O O . ALA A 1 186 ? -48.156 -52.75 -37.344 1 37.22 186 ALA A O 1
ATOM 1359 N N . GLN A 1 187 ? -47.438 -52.031 -39.219 1 37.81 187 GLN A N 1
ATOM 1360 C CA . GLN A 1 187 ? -48.562 -51.344 -39.812 1 37.81 187 GLN A CA 1
ATOM 1361 C C . GLN A 1 187 ? -49.656 -52.312 -40.219 1 37.81 187 GLN A C 1
ATOM 1363 O O . GLN A 1 187 ? -49.469 -53.156 -41.094 1 37.81 187 GLN A O 1
ATOM 1368 N N . LEU A 1 188 ? -50.562 -52.656 -39.281 1 38.22 188 LEU A N 1
ATOM 1369 C CA . LEU A 1 188 ? -51.719 -53.5 -39.5 1 38.22 188 LEU A CA 1
ATOM 1370 C C . LEU A 1 188 ? -52.625 -52.938 -40.562 1 38.22 188 LEU A C 1
ATOM 1372 O O . LEU A 1 188 ? -52.844 -51.719 -40.625 1 38.22 188 LEU A O 1
ATOM 1376 N N . GLY A 1 189 ? -52.938 -53.594 -41.719 1 37.06 189 GLY A N 1
ATOM 1377 C CA . GLY A 1 189 ? -53.656 -53.469 -42.969 1 37.06 189 GLY A CA 1
ATOM 1378 C C . GLY A 1 189 ? -55.125 -53.188 -42.781 1 37.06 189 GLY A C 1
ATOM 1379 O O . GLY A 1 189 ? -55.719 -53.531 -41.781 1 37.06 189 GLY A O 1
ATOM 1380 N N . ALA A 1 190 ? -55.75 -52.031 -43.375 1 42.81 190 ALA A N 1
ATOM 1381 C CA . ALA A 1 190 ? -57.031 -51.344 -43.406 1 42.81 190 ALA A CA 1
ATOM 1382 C C . ALA A 1 190 ? -58.156 -52.281 -43.875 1 42.81 190 ALA A C 1
ATOM 1384 O O . ALA A 1 190 ? -58.031 -52.906 -44.938 1 42.81 190 ALA A O 1
ATOM 1385 N N . PRO A 1 191 ? -58.969 -52.75 -42.844 1 43.88 191 PRO A N 1
ATOM 1386 C CA . PRO A 1 191 ? -60 -53.719 -43.188 1 43.88 191 PRO A CA 1
ATOM 1387 C C . PRO A 1 191 ? -61.031 -53.156 -44.188 1 43.88 191 PRO A C 1
ATOM 1389 O O . PRO A 1 191 ? -61.219 -51.938 -44.25 1 43.88 191 PRO A O 1
ATOM 1392 N N . ARG A 1 192 ? -61.469 -53.844 -45.25 1 43.72 192 ARG A N 1
ATOM 1393 C CA . ARG A 1 192 ? -62.344 -53.781 -46.438 1 43.72 192 ARG A CA 1
ATOM 1394 C C . ARG A 1 192 ? -63.812 -53.688 -46.031 1 43.72 192 ARG A C 1
ATOM 1396 O O . ARG A 1 192 ? -64.375 -54.594 -45.469 1 43.72 192 ARG A O 1
ATOM 1403 N N . HIS A 1 193 ? -64.125 -52.438 -45.375 1 36.53 193 HIS A N 1
ATOM 1404 C CA . HIS A 1 193 ? -65.562 -52.375 -44.938 1 36.53 193 HIS A CA 1
ATOM 1405 C C . HIS A 1 193 ? -66.5 -52.594 -46.125 1 36.53 193 HIS A C 1
ATOM 1407 O O . HIS A 1 193 ? -66.375 -51.938 -47.156 1 36.53 193 HIS A O 1
ATOM 1413 N N . LYS A 1 194 ? -66.938 -53.719 -46.281 1 37.25 194 LYS A N 1
ATOM 1414 C CA . LYS A 1 194 ? -67.938 -54.25 -47.188 1 37.25 194 LYS A CA 1
ATOM 1415 C C . LYS A 1 194 ? -69.188 -53.406 -47.188 1 37.25 194 LYS A C 1
ATOM 1417 O O . LYS A 1 194 ? -69.75 -53.125 -46.094 1 37.25 194 LYS A O 1
ATOM 1422 N N . ALA A 1 195 ? -69.375 -52.469 -48.25 1 37.81 195 ALA A N 1
ATOM 1423 C CA . ALA A 1 195 ? -70.562 -51.656 -48.594 1 37.81 195 ALA A CA 1
ATOM 1424 C C . ALA A 1 195 ? -71.812 -52.5 -48.5 1 37.81 195 ALA A C 1
ATOM 1426 O O . ALA A 1 195 ? -71.938 -53.562 -49.125 1 37.81 195 ALA A O 1
ATOM 1427 N N . TRP A 1 196 ? -72.5 -52.469 -47.438 1 36.19 196 TRP A N 1
ATOM 1428 C CA . TRP A 1 196 ? -73.812 -53.094 -47.281 1 36.19 196 TRP A CA 1
ATOM 1429 C C . TRP A 1 196 ? -74.75 -52.656 -48.375 1 36.19 196 TRP A C 1
ATOM 1431 O O . TRP A 1 196 ? -74.75 -51.5 -48.812 1 36.19 196 TRP A O 1
ATOM 1441 N N . VAL A 1 197 ? -75.75 -53.594 -48.938 1 32.97 197 VAL A N 1
ATOM 1442 C CA . VAL A 1 197 ? -76.938 -53.812 -49.75 1 32.97 197 VAL A CA 1
ATOM 1443 C C . VAL A 1 197 ? -78.062 -52.969 -49.188 1 32.97 197 VAL A C 1
ATOM 1445 O O . VAL A 1 197 ? -78.25 -52.875 -47.969 1 32.97 197 VAL A O 1
ATOM 1448 N N . MET B 1 1 ? 75.75 -112.875 10.609 1 35.69 1 MET B N 1
ATOM 1449 C CA . MET B 1 1 ? 75.062 -112.188 9.555 1 35.69 1 MET B CA 1
ATOM 1450 C C . MET B 1 1 ? 75.125 -110.688 9.773 1 35.69 1 MET B C 1
ATOM 1452 O O . MET B 1 1 ? 75 -110.188 10.906 1 35.69 1 MET B O 1
ATOM 1456 N N . PRO B 1 2 ? 75.562 -109.812 8.734 1 42.75 2 PRO B N 1
ATOM 1457 C CA . PRO B 1 2 ? 76.25 -108.5 8.781 1 42.75 2 PRO B CA 1
ATOM 1458 C C . PRO B 1 2 ? 75.375 -107.438 9.375 1 42.75 2 PRO B C 1
ATOM 1460 O O . PRO B 1 2 ? 74.125 -107.625 9.453 1 42.75 2 PRO B O 1
ATOM 1463 N N . PRO B 1 3 ? 75.938 -106.25 9.891 1 45 3 PRO B N 1
ATOM 1464 C CA . PRO B 1 3 ? 75.75 -105.062 10.711 1 45 3 PRO B CA 1
ATOM 1465 C C . PRO B 1 3 ? 74.812 -104.062 10.062 1 45 3 PRO B C 1
ATOM 1467 O O . PRO B 1 3 ? 74.812 -103.875 8.844 1 45 3 PRO B O 1
ATOM 1470 N N . ALA B 1 4 ? 73.5 -103.938 10.492 1 44.19 4 ALA B N 1
ATOM 1471 C CA . ALA B 1 4 ? 72.312 -103.25 10.102 1 44.19 4 ALA B CA 1
ATOM 1472 C C . ALA B 1 4 ? 72.562 -101.75 9.992 1 44.19 4 ALA B C 1
ATOM 1474 O O . ALA B 1 4 ? 72.875 -101.125 10.992 1 44.19 4 ALA B O 1
ATOM 1475 N N . ARG B 1 5 ? 73.188 -101.312 8.828 1 34.72 5 ARG B N 1
ATOM 1476 C CA . ARG B 1 5 ? 73.688 -100 8.57 1 34.72 5 ARG B CA 1
ATOM 1477 C C . ARG B 1 5 ? 72.562 -98.938 8.641 1 34.72 5 ARG B C 1
ATOM 1479 O O . ARG B 1 5 ? 71.625 -99.062 7.895 1 34.72 5 ARG B O 1
ATOM 1486 N N . ALA B 1 6 ? 72.312 -98.375 9.82 1 40.88 6 ALA B N 1
ATOM 1487 C CA . ALA B 1 6 ? 71.25 -97.375 10.242 1 40.88 6 ALA B CA 1
ATOM 1488 C C . ALA B 1 6 ? 71.375 -96.062 9.469 1 40.88 6 ALA B C 1
ATOM 1490 O O . ALA B 1 6 ? 72.375 -95.375 9.594 1 40.88 6 ALA B O 1
ATOM 1491 N N . LEU B 1 7 ? 71.062 -96.125 8.078 1 35.5 7 LEU B N 1
ATOM 1492 C CA . LEU B 1 7 ? 71.25 -95 7.219 1 35.5 7 LEU B CA 1
ATOM 1493 C C . LEU B 1 7 ? 70.5 -93.75 7.738 1 35.5 7 LEU B C 1
ATOM 1495 O O . LEU B 1 7 ? 69.375 -93.875 8.156 1 35.5 7 LEU B O 1
ATOM 1499 N N . GLY B 1 8 ? 71.188 -92.75 8.414 1 33.56 8 GLY B N 1
ATOM 1500 C CA . GLY B 1 8 ? 70.938 -91.438 9.047 1 33.56 8 GLY B CA 1
ATOM 1501 C C . GLY B 1 8 ? 70.375 -90.375 8.102 1 33.56 8 GLY B C 1
ATOM 1502 O O . GLY B 1 8 ? 71.062 -90 7.125 1 33.56 8 GLY B O 1
ATOM 1503 N N . SER B 1 9 ? 69 -90.438 7.668 1 36.94 9 SER B N 1
ATOM 1504 C CA . SER B 1 9 ? 68.375 -89.562 6.688 1 36.94 9 SER B CA 1
ATOM 1505 C C . SER B 1 9 ? 68.438 -88.125 7.098 1 36.94 9 SER B C 1
ATOM 1507 O O . SER B 1 9 ? 68.188 -87.812 8.266 1 36.94 9 SER B O 1
ATOM 1509 N N . SER B 1 10 ? 69.438 -87.312 6.59 1 35.28 10 SER B N 1
ATOM 1510 C CA . SER B 1 10 ? 69.75 -85.875 6.793 1 35.28 10 SER B CA 1
ATOM 1511 C C . SER B 1 10 ? 68.625 -85 6.305 1 35.28 10 SER B C 1
ATOM 1513 O O . SER B 1 10 ? 68.25 -85.062 5.137 1 35.28 10 SER B O 1
ATOM 1515 N N . SER B 1 11 ? 67.5 -84.812 7.082 1 37.34 11 SER B N 1
ATOM 1516 C CA . SER B 1 11 ? 66.312 -84 6.777 1 37.34 11 SER B CA 1
ATOM 1517 C C . SER B 1 11 ? 66.688 -82.5 6.594 1 37.34 11 SER B C 1
ATOM 1519 O O . SER B 1 11 ? 67.188 -81.875 7.516 1 37.34 11 SER B O 1
ATOM 1521 N N . ARG B 1 12 ? 67.25 -82.125 5.363 1 36 12 ARG B N 1
ATOM 1522 C CA . ARG B 1 12 ? 67.625 -80.75 5.043 1 36 12 ARG B CA 1
ATOM 1523 C C . ARG B 1 12 ? 66.5 -79.812 5.148 1 36 12 ARG B C 1
ATOM 1525 O O . ARG B 1 12 ? 65.438 -80.062 4.59 1 36 12 ARG B O 1
ATOM 1532 N N . MET B 1 13 ? 66.375 -79 6.246 1 38.84 13 MET B N 1
ATOM 1533 C CA . MET B 1 13 ? 65.438 -77.938 6.699 1 38.84 13 MET B CA 1
ATOM 1534 C C . MET B 1 13 ? 65.5 -76.75 5.754 1 38.84 13 MET B C 1
ATOM 1536 O O . MET B 1 13 ? 66.5 -76.062 5.676 1 38.84 13 MET B O 1
ATOM 1540 N N . ARG B 1 14 ? 65.062 -76.875 4.445 1 38.09 14 ARG B N 1
ATOM 1541 C CA . ARG B 1 14 ? 65.188 -75.75 3.564 1 38.09 14 ARG B CA 1
ATOM 1542 C C . ARG B 1 14 ? 64.375 -74.562 4.113 1 38.09 14 ARG B C 1
ATOM 1544 O O . ARG B 1 14 ? 63.188 -74.75 4.48 1 38.09 14 ARG B O 1
ATOM 1551 N N . THR B 1 15 ? 65 -73.438 4.641 1 39.28 15 THR B N 1
ATOM 1552 C CA . THR B 1 15 ? 64.562 -72.125 5.203 1 39.28 15 THR B CA 1
ATOM 1553 C C . THR B 1 15 ? 63.875 -71.312 4.152 1 39.28 15 THR B C 1
ATOM 1555 O O . THR B 1 15 ? 64.438 -70.938 3.131 1 39.28 15 THR B O 1
ATOM 1558 N N . ALA B 1 16 ? 62.562 -71.562 3.789 1 39.44 16 ALA B N 1
ATOM 1559 C CA . ALA B 1 16 ? 61.781 -70.812 2.846 1 39.44 16 ALA B CA 1
ATOM 1560 C C . ALA B 1 16 ? 61.719 -69.312 3.275 1 39.44 16 ALA B C 1
ATOM 1562 O O . ALA B 1 16 ? 61.375 -69.062 4.422 1 39.44 16 ALA B O 1
ATOM 1563 N N . TRP B 1 17 ? 62.562 -68.438 2.648 1 39.91 17 TRP B N 1
ATOM 1564 C CA . TRP B 1 17 ? 62.625 -67 2.801 1 39.91 17 TRP B CA 1
ATOM 1565 C C . TRP B 1 17 ? 61.312 -66.312 2.502 1 39.91 17 TRP B C 1
ATOM 1567 O O . TRP B 1 17 ? 60.781 -66.438 1.39 1 39.91 17 TRP B O 1
ATOM 1577 N N . LEU B 1 18 ? 60.344 -66.125 3.471 1 38.69 18 LEU B N 1
ATOM 1578 C CA . LEU B 1 18 ? 59.062 -65.5 3.441 1 38.69 18 LEU B CA 1
ATOM 1579 C C . LEU B 1 18 ? 59.188 -64 3.08 1 38.69 18 LEU B C 1
ATOM 1581 O O . LEU B 1 18 ? 59.812 -63.219 3.822 1 38.69 18 LEU B O 1
ATOM 1585 N N . TRP B 1 19 ? 59.438 -63.562 1.762 1 40.47 19 TRP B N 1
ATOM 1586 C CA . TRP B 1 19 ? 59.5 -62.156 1.337 1 40.47 19 TRP B CA 1
ATOM 1587 C C . TRP B 1 19 ? 58.188 -61.438 1.634 1 40.47 19 TRP B C 1
ATOM 1589 O O . TRP B 1 19 ? 57.125 -61.844 1.161 1 40.47 19 TRP B O 1
ATOM 1599 N N . ALA B 1 20 ? 57.938 -60.656 2.748 1 39.47 20 ALA B N 1
ATOM 1600 C CA . ALA B 1 20 ? 56.844 -59.875 3.281 1 39.47 20 ALA B CA 1
ATOM 1601 C C . ALA B 1 20 ? 56.594 -58.625 2.428 1 39.47 20 ALA B C 1
ATOM 1603 O O . ALA B 1 20 ? 57.406 -57.719 2.42 1 39.47 20 ALA B O 1
ATOM 1604 N N . TRP B 1 21 ? 56.156 -58.688 1.081 1 45.25 21 TRP B N 1
ATOM 1605 C CA . TRP B 1 21 ? 55.844 -57.5 0.288 1 45.25 21 TRP B CA 1
ATOM 1606 C C . TRP B 1 21 ? 54.812 -56.625 1.002 1 45.25 21 TRP B C 1
ATOM 1608 O O . TRP B 1 21 ? 53.75 -57.094 1.419 1 45.25 21 TRP B O 1
ATOM 1618 N N . GLY B 1 22 ? 55.156 -55.438 1.625 1 38.81 22 GLY B N 1
ATOM 1619 C CA . GLY B 1 22 ? 54.438 -54.406 2.314 1 38.81 22 GLY B CA 1
ATOM 1620 C C . GLY B 1 22 ? 53.438 -53.656 1.418 1 38.81 22 GLY B C 1
ATOM 1621 O O . GLY B 1 22 ? 53.844 -53.062 0.426 1 38.81 22 GLY B O 1
ATOM 1622 N N . LEU B 1 23 ? 52.25 -54.156 1.169 1 43.16 23 LEU B N 1
ATOM 1623 C CA . LEU B 1 23 ? 51.125 -53.531 0.449 1 43.16 23 LEU B CA 1
ATOM 1624 C C . LEU B 1 23 ? 50.812 -52.156 1.042 1 43.16 23 LEU B C 1
ATOM 1626 O O . LEU B 1 23 ? 50.406 -52.062 2.211 1 43.16 23 LEU B O 1
ATOM 1630 N N . LEU B 1 24 ? 51.438 -51.062 0.613 1 43.09 24 LEU B N 1
ATOM 1631 C CA . LEU B 1 24 ? 51.094 -49.719 1.003 1 43.09 24 LEU B CA 1
ATOM 1632 C C . LEU B 1 24 ? 49.719 -49.344 0.472 1 43.09 24 LEU B C 1
ATOM 1634 O O . LEU B 1 24 ? 49.5 -49.312 -0.742 1 43.09 24 LEU B O 1
ATOM 1638 N N . LEU B 1 25 ? 48.625 -49.625 1.148 1 41.19 25 LEU B N 1
ATOM 1639 C CA . LEU B 1 25 ? 47.25 -49.219 0.88 1 41.19 25 LEU B CA 1
ATOM 1640 C C . LEU B 1 25 ? 47.094 -47.719 0.894 1 41.19 25 LEU B C 1
ATOM 1642 O O . LEU B 1 25 ? 47.438 -47.062 1.88 1 41.19 25 LEU B O 1
ATOM 1646 N N . SER B 1 26 ? 47.219 -47.031 -0.26 1 43.25 26 SER B N 1
ATOM 1647 C CA . SER B 1 26 ? 46.906 -45.625 -0.465 1 43.25 26 SER B CA 1
ATOM 1648 C C . SER B 1 26 ? 45.469 -45.312 -0.018 1 43.25 26 SER B C 1
ATOM 1650 O O . SER B 1 26 ? 44.531 -46.031 -0.387 1 43.25 26 SER B O 1
ATOM 1652 N N . GLY B 1 27 ? 45.219 -44.781 1.107 1 39 27 GLY B N 1
ATOM 1653 C CA . GLY B 1 27 ? 44 -44.281 1.716 1 39 27 GLY B CA 1
ATOM 1654 C C . GLY B 1 27 ? 43.281 -43.25 0.87 1 39 27 GLY B C 1
ATOM 1655 O O . GLY B 1 27 ? 43.812 -42.188 0.574 1 39 27 GLY B O 1
ATOM 1656 N N . ALA B 1 28 ? 42.531 -43.656 -0.182 1 46.06 28 ALA B N 1
ATOM 1657 C CA . ALA B 1 28 ? 41.625 -42.719 -0.901 1 46.06 28 ALA B CA 1
ATOM 1658 C C . ALA B 1 28 ? 40.812 -41.906 0.069 1 46.06 28 ALA B C 1
ATOM 1660 O O . ALA B 1 28 ? 40.25 -42.406 1.037 1 46.06 28 ALA B O 1
ATOM 1661 N N . GLY B 1 29 ? 41.156 -40.594 0.203 1 41.5 29 GLY B N 1
ATOM 1662 C CA . GLY B 1 29 ? 40.469 -39.562 0.947 1 41.5 29 GLY B CA 1
ATOM 1663 C C . GLY B 1 29 ? 38.969 -39.469 0.612 1 41.5 29 GLY B C 1
ATOM 1664 O O . GLY B 1 29 ? 38.594 -39.562 -0.557 1 41.5 29 GLY B O 1
ATOM 1665 N N . ALA B 1 30 ? 38.094 -39.969 1.477 1 48.84 30 ALA B N 1
ATOM 1666 C CA . ALA B 1 30 ? 36.625 -39.875 1.389 1 48.84 30 ALA B CA 1
ATOM 1667 C C . ALA B 1 30 ? 36.188 -38.438 1.102 1 48.84 30 ALA B C 1
ATOM 1669 O O . ALA B 1 30 ? 36.781 -37.5 1.61 1 48.84 30 ALA B O 1
ATOM 1670 N N . PRO B 1 31 ? 35.594 -38.281 -0.089 1 48.06 31 PRO B N 1
ATOM 1671 C CA . PRO B 1 31 ? 35.062 -36.938 -0.349 1 48.06 31 PRO B CA 1
ATOM 1672 C C . PRO B 1 31 ? 34.25 -36.406 0.826 1 48.06 31 PRO B C 1
ATOM 1674 O O . PRO B 1 31 ? 33.719 -37.156 1.615 1 48.06 31 PRO B O 1
ATOM 1677 N N . GLY B 1 32 ? 34.594 -35.219 1.381 1 42.66 32 GLY B N 1
ATOM 1678 C CA . GLY B 1 32 ? 33.938 -34.5 2.445 1 42.66 32 GLY B CA 1
ATOM 1679 C C . GLY B 1 32 ? 32.469 -34.281 2.195 1 42.66 32 GLY B C 1
ATOM 1680 O O . GLY B 1 32 ? 31.984 -34.469 1.072 1 42.66 32 GLY B O 1
ATOM 1681 N N . PRO B 1 33 ? 31.641 -34.5 3.215 1 46.84 33 PRO B N 1
ATOM 1682 C CA . PRO B 1 33 ? 30.188 -34.375 3.146 1 46.84 33 PRO B CA 1
ATOM 1683 C C . PRO B 1 33 ? 29.734 -33.062 2.484 1 46.84 33 PRO B C 1
ATOM 1685 O O . PRO B 1 33 ? 30.469 -32.062 2.506 1 46.84 33 PRO B O 1
ATOM 1688 N N . PRO B 1 34 ? 28.922 -33.188 1.472 1 41.69 34 PRO B N 1
ATOM 1689 C CA . PRO B 1 34 ? 28.375 -31.984 0.855 1 41.69 34 PRO B CA 1
ATOM 1690 C C . PRO B 1 34 ? 27.844 -30.984 1.884 1 41.69 34 PRO B C 1
ATOM 1692 O O . PRO B 1 34 ? 27.359 -31.391 2.945 1 41.69 34 PRO B O 1
ATOM 1695 N N . ASP B 1 35 ? 28.469 -29.828 2.047 1 40.59 35 ASP B N 1
ATOM 1696 C CA . ASP B 1 35 ? 28.031 -28.719 2.881 1 40.59 35 ASP B CA 1
ATOM 1697 C C . ASP B 1 35 ? 26.562 -28.375 2.607 1 40.59 35 ASP B C 1
ATOM 1699 O O . ASP B 1 35 ? 26.25 -27.781 1.58 1 40.59 35 ASP B O 1
ATOM 1703 N N . THR B 1 36 ? 25.641 -29.219 2.902 1 44.28 36 THR B N 1
ATOM 1704 C CA . THR B 1 36 ? 24.234 -28.891 2.789 1 44.28 36 THR B CA 1
ATOM 1705 C C . THR B 1 36 ? 23.906 -27.625 3.586 1 44.28 36 THR B C 1
ATOM 1707 O O . THR B 1 36 ? 23.172 -27.672 4.574 1 44.28 36 THR B O 1
ATOM 1710 N N . SER B 1 37 ? 24.891 -26.797 3.949 1 41.56 37 SER B N 1
ATOM 1711 C CA . SER B 1 37 ? 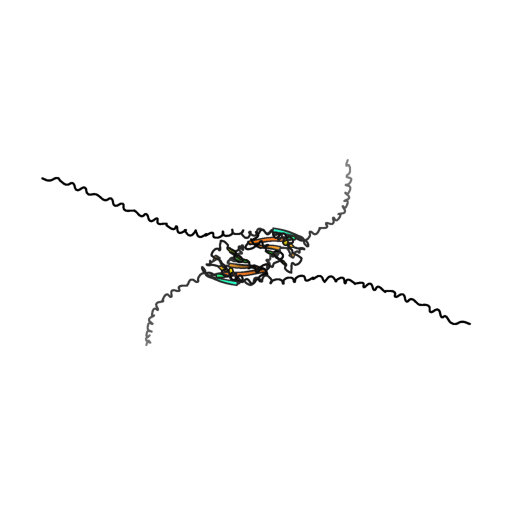24.391 -25.672 4.734 1 41.56 37 SER B CA 1
ATOM 1712 C C . SER B 1 37 ? 23.453 -24.797 3.912 1 41.56 37 SER B C 1
ATOM 1714 O O . SER B 1 37 ? 23.906 -24 3.09 1 41.56 37 SER B O 1
ATOM 1716 N N . ALA B 1 38 ? 22.266 -25.297 3.555 1 40.12 38 ALA B N 1
ATOM 1717 C CA . ALA B 1 38 ? 21.297 -24.312 3.051 1 40.12 38 ALA B CA 1
ATOM 1718 C C . ALA B 1 38 ? 21.312 -23.062 3.908 1 40.12 38 ALA B C 1
ATOM 1720 O O . ALA B 1 38 ? 21.438 -23.125 5.133 1 40.12 38 ALA B O 1
ATOM 1721 N N . PRO B 1 39 ? 21.781 -21.891 3.416 1 37.78 39 PRO B N 1
ATOM 1722 C CA . PRO B 1 39 ? 21.734 -20.688 4.262 1 37.78 39 PRO B CA 1
ATOM 1723 C C . PRO B 1 39 ? 20.438 -20.609 5.082 1 37.78 39 PRO B C 1
ATOM 1725 O O . PRO B 1 39 ? 19.406 -21.141 4.668 1 37.78 39 PRO B O 1
ATOM 1728 N N . PRO B 1 40 ? 20.484 -20.484 6.418 1 36.88 40 PRO B N 1
ATOM 1729 C CA . PRO B 1 40 ? 19.266 -20.344 7.234 1 36.88 40 PRO B CA 1
ATOM 1730 C C . PRO B 1 40 ? 18.25 -19.391 6.605 1 36.88 40 PRO B C 1
ATOM 1732 O O . PRO B 1 40 ? 18.625 -18.422 5.941 1 36.88 40 PRO B O 1
ATOM 1735 N N . SER B 1 41 ? 17.078 -19.828 6.148 1 38.72 41 SER B N 1
ATOM 1736 C CA . SER B 1 41 ? 15.938 -19 5.777 1 38.72 41 SER B CA 1
ATOM 1737 C C . SER B 1 41 ? 15.82 -17.781 6.688 1 38.72 41 SER B C 1
ATOM 1739 O O . SER B 1 41 ? 15.883 -17.906 7.91 1 38.72 41 SER B O 1
ATOM 1741 N N . ALA B 1 42 ? 16.297 -16.609 6.297 1 39.38 42 ALA B N 1
ATOM 1742 C CA . ALA B 1 42 ? 16.078 -15.398 7.09 1 39.38 42 ALA B CA 1
ATOM 1743 C C . ALA B 1 42 ? 14.766 -15.484 7.867 1 39.38 42 ALA B C 1
ATOM 1745 O O . ALA B 1 42 ? 13.797 -16.062 7.395 1 39.38 42 ALA B O 1
ATOM 1746 N N . PRO B 1 43 ? 14.812 -15.469 9.25 1 36.81 43 PRO B N 1
ATOM 1747 C CA . PRO B 1 43 ? 13.555 -15.484 10.008 1 36.81 43 PRO B CA 1
ATOM 1748 C C . PRO B 1 43 ? 12.469 -14.641 9.352 1 36.81 43 PRO B C 1
ATOM 1750 O O . PRO B 1 43 ? 12.766 -13.68 8.633 1 36.81 43 PRO B O 1
ATOM 1753 N N . PRO B 1 44 ? 11.281 -15.125 9.156 1 38.75 44 PRO B N 1
ATOM 1754 C CA . PRO B 1 44 ? 10.172 -14.297 8.672 1 38.75 44 PRO B CA 1
ATOM 1755 C C . PRO B 1 44 ? 10.141 -12.914 9.312 1 38.75 44 PRO B C 1
ATOM 1757 O O . PRO B 1 44 ? 10.312 -12.789 10.531 1 38.75 44 PRO B O 1
ATOM 1760 N N . GLY B 1 45 ? 10.633 -11.922 8.703 1 40.97 45 GLY B N 1
ATOM 1761 C CA . GLY B 1 45 ? 10.438 -10.594 9.266 1 40.97 45 GLY B CA 1
ATOM 1762 C C . GLY B 1 45 ? 9.07 -10.406 9.898 1 40.97 45 GLY B C 1
ATOM 1763 O O . GLY B 1 45 ? 8.172 -11.234 9.711 1 40.97 45 GLY B O 1
ATOM 1764 N N . PRO B 1 46 ? 8.953 -9.641 11 1 38.88 46 PRO B N 1
ATOM 1765 C CA . PRO B 1 46 ? 7.66 -9.492 11.672 1 38.88 46 PRO B CA 1
ATOM 1766 C C . PRO B 1 46 ? 6.512 -9.273 10.695 1 38.88 46 PRO B C 1
ATOM 1768 O O . PRO B 1 46 ? 6.711 -8.711 9.609 1 38.88 46 PRO B O 1
ATOM 1771 N N . PRO B 1 47 ? 5.469 -10.016 10.781 1 40.88 47 PRO B N 1
ATOM 1772 C CA . PRO B 1 47 ? 4.246 -9.789 10.008 1 40.88 47 PRO B CA 1
ATOM 1773 C C . PRO B 1 47 ? 3.844 -8.312 9.969 1 40.88 47 PRO B C 1
ATOM 1775 O O . PRO B 1 47 ? 4.258 -7.531 10.828 1 40.88 47 PRO B O 1
ATOM 1778 N N . SER B 1 48 ? 3.305 -7.875 8.875 1 48.16 48 SER B N 1
ATOM 1779 C CA . SER B 1 48 ? 2.619 -6.59 8.812 1 48.16 48 SER B CA 1
ATOM 1780 C C . SER B 1 48 ? 1.831 -6.316 10.086 1 48.16 48 SER B C 1
ATOM 1782 O O . SER B 1 48 ? 1.056 -7.164 10.539 1 48.16 48 SER B O 1
ATOM 1784 N N . ALA B 1 49 ? 2.354 -5.598 11 1 47.38 49 ALA B N 1
ATOM 1785 C CA . ALA B 1 49 ? 1.647 -5.254 12.234 1 47.38 49 ALA B CA 1
ATOM 1786 C C . ALA B 1 49 ? 0.152 -5.082 11.977 1 47.38 49 ALA B C 1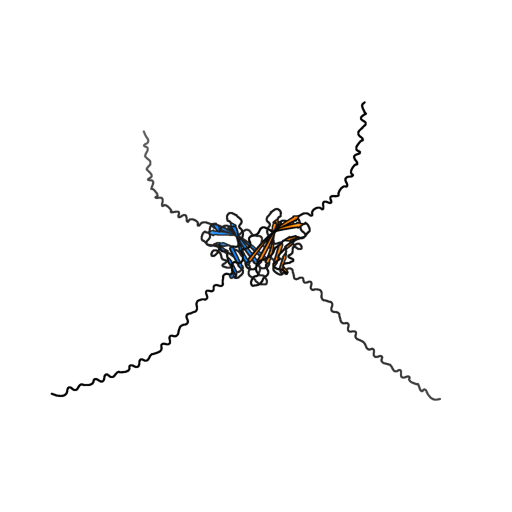
ATOM 1788 O O . ALA B 1 49 ? -0.248 -4.484 10.977 1 47.38 49 ALA B O 1
ATOM 1789 N N . PRO B 1 50 ? -0.697 -5.914 12.531 1 48.91 50 PRO B N 1
ATOM 1790 C CA . PRO B 1 50 ? -2.141 -5.684 12.453 1 48.91 50 PRO B CA 1
ATOM 1791 C C . PRO B 1 50 ? -2.512 -4.211 12.633 1 48.91 50 PRO B C 1
ATOM 1793 O O . PRO B 1 50 ? -1.802 -3.471 13.32 1 48.91 50 PRO B O 1
ATOM 1796 N N . PRO B 1 51 ? -3.283 -3.674 11.688 1 54.38 51 PRO B N 1
ATOM 1797 C CA . PRO B 1 51 ? -3.713 -2.287 11.891 1 54.38 51 PRO B CA 1
ATOM 1798 C C . PRO B 1 51 ? -4.23 -2.031 13.305 1 54.38 51 PRO B C 1
ATOM 1800 O O . PRO B 1 51 ? -5.16 -2.703 13.758 1 54.38 51 PRO B O 1
ATOM 1803 N N . GLY B 1 52 ? -3.369 -1.866 14.188 1 62.34 52 GLY B N 1
ATOM 1804 C CA . GLY B 1 52 ? -3.904 -1.395 15.453 1 62.34 52 GLY B CA 1
ATOM 1805 C C . GLY B 1 52 ? -4.961 -0.319 15.289 1 62.34 52 GLY B C 1
ATOM 1806 O O . GLY B 1 52 ? -5.297 0.064 14.172 1 62.34 52 GLY B O 1
ATOM 1807 N N . LEU B 1 53 ? -5.781 -0.105 16.266 1 78.06 53 LEU B N 1
ATOM 1808 C CA . LEU B 1 53 ? -6.762 0.975 16.281 1 78.06 53 LEU B CA 1
ATOM 1809 C C . LEU B 1 53 ? -6.133 2.283 15.812 1 78.06 53 LEU B C 1
ATOM 1811 O O . LEU B 1 53 ? -4.977 2.57 16.125 1 78.06 53 LEU B O 1
ATOM 1815 N N . PRO B 1 54 ? -6.824 2.869 15.07 1 89 54 PRO B N 1
ATOM 1816 C CA . PRO B 1 54 ? -6.301 4.152 14.594 1 89 54 PRO B CA 1
ATOM 1817 C C . PRO B 1 54 ? -6.012 5.129 15.734 1 89 54 PRO B C 1
ATOM 1819 O O . PRO B 1 54 ? -6.734 5.152 16.734 1 89 54 PRO B O 1
ATOM 1822 N N . THR B 1 55 ? -4.918 5.777 15.711 1 94.06 55 THR B N 1
ATOM 1823 C CA . THR B 1 55 ? -4.637 6.895 16.609 1 94.06 55 THR B CA 1
ATOM 1824 C C . THR B 1 55 ? -5.527 8.086 16.281 1 94.06 55 THR B C 1
ATOM 1826 O O . THR B 1 55 ? -5.762 8.391 15.109 1 94.06 55 THR B O 1
ATOM 1829 N N . ALA B 1 56 ? -5.961 8.742 17.297 1 96.56 56 ALA B N 1
ATOM 1830 C CA . ALA B 1 56 ? -6.816 9.906 17.094 1 96.56 56 ALA B CA 1
ATOM 1831 C C . ALA B 1 56 ? -6.066 11.195 17.422 1 96.56 56 ALA B C 1
ATOM 1833 O O . ALA B 1 56 ? -5.348 11.273 18.422 1 96.56 56 ALA B O 1
ATOM 1834 N N . VAL B 1 57 ? -6.25 12.172 16.547 1 98.19 57 VAL B N 1
ATOM 1835 C CA . VAL B 1 57 ? -5.672 13.5 16.719 1 98.19 57 VAL B CA 1
ATOM 1836 C C . VAL B 1 57 ? -6.762 14.562 16.609 1 98.19 57 VAL B C 1
ATOM 1838 O O . VAL B 1 57 ? -7.59 14.5 15.688 1 98.19 57 VAL B O 1
ATOM 1841 N N . ARG B 1 58 ? -6.742 15.516 17.516 1 96.81 58 ARG B N 1
ATOM 1842 C CA . ARG B 1 58 ? -7.648 16.656 17.453 1 96.81 58 ARG B CA 1
ATOM 1843 C C . ARG B 1 58 ? -6.883 17.938 17.141 1 96.81 58 ARG B C 1
ATOM 1845 O O . ARG B 1 58 ? -5.855 18.219 17.75 1 96.81 58 ARG B O 1
ATOM 1852 N N . GLY B 1 59 ? -7.344 18.609 16.094 1 96.69 59 GLY B N 1
ATOM 1853 C CA . GLY B 1 59 ? -6.77 19.891 15.711 1 96.69 59 GLY B CA 1
ATOM 1854 C C . GLY B 1 59 ? -7.797 21.016 15.641 1 96.69 59 GLY B C 1
ATOM 1855 O O . GLY B 1 59 ? -9 20.75 15.625 1 96.69 59 GLY B O 1
ATOM 1856 N N . ALA B 1 60 ? -7.242 22.203 15.672 1 95.94 60 ALA B N 1
ATOM 1857 C CA . ALA B 1 60 ? -8.109 23.375 15.57 1 95.94 60 ALA B CA 1
ATOM 1858 C C . ALA B 1 60 ? -7.984 24.031 14.195 1 95.94 60 ALA B C 1
ATOM 1860 O O . ALA B 1 60 ? -6.91 24.016 13.586 1 95.94 60 ALA B O 1
ATOM 1861 N N . LEU B 1 61 ? -9.047 24.656 13.805 1 96.31 61 LEU B N 1
ATOM 1862 C CA . LEU B 1 61 ? -9.047 25.406 12.555 1 96.31 61 LEU B CA 1
ATOM 1863 C C . LEU B 1 61 ? -7.891 26.406 12.516 1 96.31 61 LEU B C 1
ATOM 1865 O O . LEU B 1 61 ? -7.59 27.047 13.516 1 96.31 61 LEU B O 1
ATOM 1869 N N . ALA B 1 62 ? -7.207 26.438 11.344 1 96.56 62 ALA B N 1
ATOM 1870 C CA . ALA B 1 62 ? -6.18 27.422 11.039 1 96.56 62 ALA B CA 1
ATOM 1871 C C . ALA B 1 62 ? -4.891 27.125 11.797 1 96.56 62 ALA B C 1
ATOM 1873 O O . ALA B 1 62 ? -3.959 27.938 11.789 1 96.56 62 ALA B O 1
ATOM 1874 N N . GLU B 1 63 ? -4.797 26.047 12.461 1 96.69 63 GLU B N 1
ATOM 1875 C CA . GLU B 1 63 ? -3.59 25.625 13.172 1 96.69 63 GLU B CA 1
ATOM 1876 C C . GLU B 1 63 ? -2.932 24.438 12.484 1 96.69 63 GLU B C 1
ATOM 1878 O O . GLU B 1 63 ? -3.438 23.938 11.477 1 96.69 63 GLU B O 1
ATOM 1883 N N . LEU B 1 64 ? -1.824 24.047 13.062 1 97.75 64 LEU B N 1
ATOM 1884 C CA . LEU B 1 64 ? -1.105 22.875 12.57 1 97.75 64 LEU B CA 1
ATOM 1885 C C . LEU B 1 64 ? -1.445 21.641 13.406 1 97.75 64 LEU B C 1
ATOM 1887 O O . LEU B 1 64 ? -1.676 21.75 14.609 1 97.75 64 LEU B O 1
ATOM 1891 N N . ALA B 1 65 ? -1.509 20.578 12.766 1 98.56 65 ALA B N 1
ATOM 1892 C CA . ALA B 1 65 ? -1.652 19.297 13.453 1 98.56 65 ALA B CA 1
ATOM 1893 C C . ALA B 1 65 ? -0.532 18.328 13.062 1 98.56 65 ALA B C 1
ATOM 1895 O O . ALA B 1 65 ? -0.089 18.328 11.914 1 98.56 65 ALA B O 1
ATOM 1896 N N . ALA B 1 66 ? -0.113 17.578 14.023 1 98.81 66 ALA B N 1
ATOM 1897 C CA . ALA B 1 66 ? 0.874 16.516 13.789 1 98.81 66 ALA B CA 1
ATOM 1898 C C . ALA B 1 66 ? 0.217 15.141 13.789 1 98.81 66 ALA B C 1
ATOM 1900 O O . ALA B 1 66 ? -0.385 14.734 14.781 1 98.81 66 ALA B O 1
ATOM 1901 N N . LEU B 1 67 ? 0.283 14.492 12.672 1 98.75 67 LEU B N 1
ATOM 1902 C CA . LEU B 1 67 ? -0.206 13.117 12.578 1 98.75 67 LEU B CA 1
ATOM 1903 C C . LEU B 1 67 ? 0.93 12.125 12.781 1 98.75 67 LEU B C 1
ATOM 1905 O O . LEU B 1 67 ? 1.795 11.977 11.914 1 98.75 67 LEU B O 1
ATOM 1909 N N . PRO B 1 68 ? 0.938 11.398 13.859 1 98.44 68 PRO B N 1
ATOM 1910 C CA . PRO B 1 68 ? 2.109 10.602 14.234 1 98.44 68 PRO B CA 1
ATOM 1911 C C . PRO B 1 68 ? 2.277 9.352 13.367 1 98.44 68 PRO B C 1
ATOM 1913 O O . PRO B 1 68 ? 1.292 8.68 13.055 1 98.44 68 PRO B O 1
ATOM 1916 N N . CYS B 1 69 ? 3.545 9.078 13.062 1 98.31 69 CYS B N 1
ATOM 1917 C CA . CYS B 1 69 ? 3.926 7.855 12.367 1 98.31 69 CYS B CA 1
ATOM 1918 C C . CYS B 1 69 ? 5.391 7.52 12.617 1 98.31 69 CYS B C 1
ATOM 1920 O O . CYS B 1 69 ? 6.285 8.148 12.047 1 98.31 69 CYS B O 1
ATOM 1922 N N . LEU B 1 70 ? 5.57 6.562 13.438 1 97.25 70 LEU B N 1
ATOM 1923 C CA . LEU B 1 70 ? 6.918 6.051 13.68 1 97.25 70 LEU B CA 1
ATOM 1924 C C . LEU B 1 70 ? 7.152 4.754 12.906 1 97.25 70 LEU B C 1
ATOM 1926 O O . LEU B 1 70 ? 6.336 3.834 12.969 1 97.25 70 LEU B O 1
ATOM 1930 N N . VAL B 1 71 ? 8.258 4.77 12.18 1 96.69 71 VAL B N 1
ATOM 1931 C CA . VAL B 1 71 ? 8.633 3.611 11.375 1 96.69 71 VAL B CA 1
ATOM 1932 C C . VAL B 1 71 ? 9.578 2.713 12.172 1 96.69 71 VAL B C 1
ATOM 1934 O O . VAL B 1 71 ? 10.695 3.111 12.492 1 96.69 71 VAL B O 1
ATOM 1937 N N . THR B 1 72 ? 9.156 1.512 12.359 1 95.06 72 THR B N 1
ATOM 1938 C CA . THR B 1 72 ? 9.914 0.599 13.203 1 95.06 72 THR B CA 1
ATOM 1939 C C . THR B 1 72 ? 10.523 -0.527 12.375 1 95.06 72 THR B C 1
ATOM 1941 O O . THR B 1 72 ? 11 -1.522 12.93 1 95.06 72 THR B O 1
ATOM 1944 N N . LEU B 1 73 ? 10.508 -0.393 11.156 1 93.94 73 LEU B N 1
ATOM 1945 C CA . LEU B 1 73 ? 11.086 -1.396 10.273 1 93.94 73 LEU B CA 1
ATOM 1946 C C . LEU B 1 73 ? 12.609 -1.421 10.398 1 93.94 73 LEU B C 1
ATOM 1948 O O . LEU B 1 73 ? 13.258 -0.37 10.383 1 93.94 73 LEU B O 1
ATOM 1952 N N . ARG B 1 74 ? 13.125 -2.561 10.453 1 88.81 74 ARG B N 1
ATOM 1953 C CA . ARG B 1 74 ? 14.57 -2.715 10.602 1 88.81 74 ARG B CA 1
ATOM 1954 C C . ARG B 1 74 ? 15.289 -2.4 9.297 1 88.81 74 ARG B C 1
ATOM 1956 O O . ARG B 1 74 ? 14.828 -2.775 8.219 1 88.81 74 ARG B O 1
ATOM 1963 N N . PRO B 1 75 ? 16.422 -1.697 9.453 1 80.25 75 PRO B N 1
ATOM 1964 C CA . PRO B 1 75 ? 17.188 -1.438 8.227 1 80.25 75 PRO B CA 1
ATOM 1965 C C . PRO B 1 75 ? 17.734 -2.713 7.59 1 80.25 75 PRO B C 1
ATOM 1967 O O . PRO B 1 75 ? 18.109 -3.652 8.297 1 80.25 75 PRO B O 1
ATOM 1970 N N . GLY B 1 76 ? 17.578 -2.742 6.336 1 72.19 76 GLY B N 1
ATOM 1971 C CA . GLY B 1 76 ? 18.188 -3.852 5.625 1 72.19 76 GLY B CA 1
ATOM 1972 C C . GLY B 1 76 ? 19.703 -3.734 5.52 1 72.19 76 GLY B C 1
ATOM 1973 O O . GLY B 1 76 ? 20.297 -2.826 6.102 1 72.19 76 GLY B O 1
ATOM 1974 N N . PRO B 1 77 ? 20.25 -4.668 4.797 1 71.81 77 PRO B N 1
ATOM 1975 C CA . PRO B 1 77 ? 21.719 -4.699 4.641 1 71.81 77 PRO B CA 1
ATOM 1976 C C . PRO B 1 77 ? 22.25 -3.449 3.949 1 71.81 77 PRO B C 1
ATOM 1978 O O . PRO B 1 77 ? 23.391 -3.029 4.227 1 71.81 77 PRO B O 1
ATOM 1981 N N . THR B 1 78 ? 21.422 -2.883 3.035 1 74.38 78 THR B N 1
ATOM 1982 C CA . THR B 1 78 ? 21.891 -1.719 2.289 1 74.38 78 THR B CA 1
ATOM 1983 C C . THR B 1 78 ? 21.688 -0.441 3.098 1 74.38 78 THR B C 1
ATOM 1985 O O . THR B 1 78 ? 22.25 0.609 2.758 1 74.38 78 THR B O 1
ATOM 1988 N N . GLY B 1 79 ? 20.953 -0.579 4.121 1 78.94 79 GLY B N 1
ATOM 1989 C CA . GLY B 1 79 ? 20.734 0.561 5 1 78.94 79 GLY B CA 1
ATOM 1990 C C . GLY B 1 79 ? 19.844 1.623 4.395 1 78.94 79 GLY B C 1
ATOM 1991 O O . GLY B 1 79 ? 19.875 2.781 4.816 1 78.94 79 GLY B O 1
ATOM 1992 N N . ASP B 1 80 ? 19.141 1.309 3.412 1 85.19 80 ASP B N 1
ATOM 1993 C CA . ASP B 1 80 ? 18.297 2.268 2.703 1 85.19 80 ASP B CA 1
ATOM 1994 C C . ASP B 1 80 ? 17.188 2.805 3.609 1 85.19 80 ASP B C 1
ATOM 1996 O O . ASP B 1 80 ? 16.625 2.061 4.41 1 85.19 80 ASP B O 1
ATOM 2000 N N . PRO B 1 81 ? 17.047 4.137 3.539 1 92.25 81 PRO B N 1
ATOM 2001 C CA . PRO B 1 81 ? 15.906 4.68 4.293 1 92.25 81 PRO B CA 1
ATOM 2002 C C . PRO B 1 81 ? 14.57 4.105 3.84 1 92.25 81 PRO B C 1
ATOM 2004 O O . PRO B 1 81 ? 14.453 3.615 2.713 1 92.25 81 PRO B O 1
ATOM 2007 N N . PRO B 1 82 ? 13.617 4.254 4.703 1 96 82 PRO B N 1
ATOM 2008 C CA . PRO B 1 82 ? 12.297 3.777 4.297 1 96 82 PRO B CA 1
ATOM 2009 C C . PRO B 1 82 ? 11.602 4.715 3.309 1 96 82 PRO B C 1
ATOM 2011 O O . PRO B 1 82 ? 11.844 5.922 3.328 1 96 82 PRO B O 1
ATOM 2014 N N . ARG B 1 83 ? 10.836 4.07 2.41 1 96.06 83 ARG B N 1
ATOM 2015 C CA . ARG B 1 83 ? 9.859 4.832 1.642 1 96.06 83 ARG B CA 1
ATOM 2016 C C . ARG B 1 83 ? 8.586 5.062 2.453 1 96.06 83 ARG B C 1
ATOM 2018 O O . ARG B 1 83 ? 8.023 4.125 3.016 1 96.06 83 ARG B O 1
ATOM 2025 N N . VAL B 1 84 ? 8.164 6.281 2.473 1 98.31 84 VAL B N 1
ATOM 2026 C CA . VAL B 1 84 ? 6.977 6.613 3.252 1 98.31 84 VAL B CA 1
ATOM 2027 C C . VAL B 1 84 ? 5.934 7.27 2.35 1 98.31 84 VAL B C 1
ATOM 2029 O O . VAL B 1 84 ? 6.266 8.141 1.538 1 98.31 84 VAL B O 1
ATOM 2032 N N . LYS B 1 85 ? 4.723 6.855 2.506 1 97.94 85 LYS B N 1
ATOM 2033 C CA . LYS B 1 85 ? 3.598 7.402 1.756 1 97.94 85 LYS B CA 1
ATOM 2034 C C . LYS B 1 85 ? 2.432 7.738 2.682 1 97.94 85 LYS B C 1
ATOM 2036 O O . LYS B 1 85 ? 1.973 6.883 3.443 1 97.94 85 LYS B O 1
ATOM 2041 N N . TR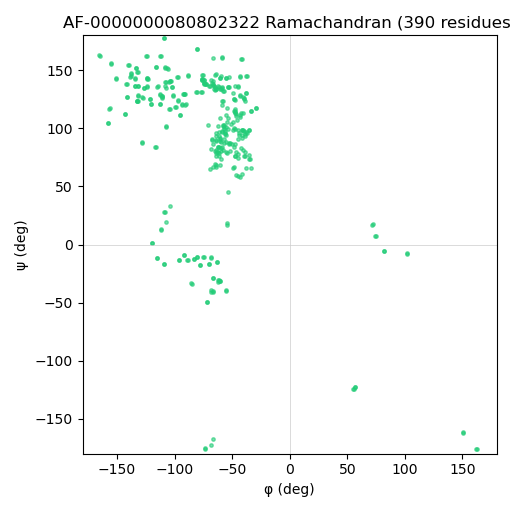P B 1 86 ? 2.014 8.93 2.652 1 98.12 86 TRP B N 1
ATOM 2042 C CA . TRP B 1 86 ? 0.81 9.344 3.363 1 98.12 86 TRP B CA 1
ATOM 2043 C C . TRP B 1 86 ? -0.368 9.484 2.406 1 98.12 86 TRP B C 1
ATOM 2045 O O . TRP B 1 86 ? -0.237 10.078 1.334 1 98.12 86 TRP B O 1
ATOM 2055 N N . THR B 1 87 ? -1.52 8.977 2.797 1 97.06 87 THR B N 1
ATOM 2056 C CA . THR B 1 87 ? -2.748 9.055 2.014 1 97.06 87 THR B CA 1
ATOM 2057 C C . THR B 1 87 ? -3.939 9.383 2.91 1 97.06 87 THR B C 1
ATOM 2059 O O . THR B 1 87 ? -3.955 9.023 4.09 1 97.06 87 THR B O 1
ATOM 2062 N N . ARG B 1 88 ? -4.816 10.117 2.371 1 96.12 88 ARG B N 1
ATOM 2063 C CA . ARG B 1 88 ? -6.129 10.258 2.998 1 96.12 88 ARG B CA 1
ATOM 2064 C C . ARG B 1 88 ? -7.098 9.203 2.471 1 96.12 88 ARG B C 1
ATOM 2066 O O . ARG B 1 88 ? -7.445 9.211 1.288 1 96.12 88 ARG B O 1
ATOM 2073 N N . VAL B 1 89 ? -7.633 8.359 3.367 1 94.25 89 VAL B N 1
ATOM 2074 C CA . VAL B 1 89 ? -8.32 7.176 2.861 1 94.25 89 VAL B CA 1
ATOM 2075 C C . VAL B 1 89 ? -9.82 7.316 3.074 1 94.25 89 VAL B C 1
ATOM 2077 O O . VAL B 1 89 ? -10.609 6.602 2.453 1 94.25 89 VAL B O 1
ATOM 2080 N N . ARG B 1 90 ? -10.188 8.242 3.932 1 95.19 90 ARG B N 1
ATOM 2081 C CA . ARG B 1 90 ? -11.609 8.453 4.199 1 95.19 90 ARG B CA 1
ATOM 2082 C C . ARG B 1 90 ? -11.883 9.898 4.59 1 95.19 90 ARG B C 1
ATOM 2084 O O . ARG B 1 90 ? -11.109 10.5 5.34 1 95.19 90 ARG B O 1
ATOM 2091 N N . ALA B 1 91 ? -12.961 10.312 4.137 1 94.69 91 ALA B N 1
ATOM 2092 C CA . ALA B 1 91 ? -13.43 11.633 4.543 1 94.69 91 ALA B CA 1
ATOM 2093 C C . ALA B 1 91 ? -14.102 11.578 5.914 1 94.69 91 ALA B C 1
ATOM 2095 O O . ALA B 1 91 ? -14.375 10.5 6.434 1 94.69 91 ALA B O 1
ATOM 2096 N N . ALA B 1 92 ? -14.328 12.758 6.441 1 92.44 92 ALA B N 1
ATOM 2097 C CA . ALA B 1 92 ? -15 12.836 7.734 1 92.44 92 ALA B CA 1
ATOM 2098 C C . ALA B 1 92 ? -16.391 12.211 7.672 1 92.44 92 ALA B C 1
ATOM 2100 O O . ALA B 1 92 ? -16.875 11.656 8.664 1 92.44 92 ALA B O 1
ATOM 2101 N N . SER B 1 93 ? -17 12.289 6.566 1 92.69 93 SER B N 1
ATOM 2102 C CA . SER B 1 93 ? -18.344 11.758 6.371 1 92.69 93 SER B CA 1
ATOM 2103 C C . SER B 1 93 ? -18.344 10.234 6.387 1 92.69 93 SER B C 1
ATOM 2105 O O . SER B 1 93 ? -19.406 9.609 6.445 1 92.69 93 SER B O 1
ATOM 2107 N N . GLY B 1 94 ? -17.141 9.68 6.223 1 91 94 GLY B N 1
ATOM 2108 C CA . GLY B 1 94 ? -17.047 8.227 6.145 1 91 94 GLY B CA 1
ATOM 2109 C C . GLY B 1 94 ? -16.875 7.715 4.73 1 91 94 GLY B C 1
ATOM 2110 O O . GLY B 1 94 ? -16.594 6.531 4.52 1 91 94 GLY B O 1
ATOM 2111 N N . ARG B 1 95 ? -17 8.578 3.809 1 92.12 95 ARG B N 1
ATOM 2112 C CA . ARG B 1 95 ? -16.844 8.203 2.408 1 92.12 95 ARG B CA 1
ATOM 2113 C C . ARG B 1 95 ? -15.406 7.75 2.127 1 92.12 95 ARG B C 1
ATOM 2115 O O . ARG B 1 95 ? -14.453 8.469 2.432 1 92.12 95 ARG B O 1
ATOM 2122 N N . GLN B 1 96 ? -15.336 6.637 1.443 1 88.31 96 GLN B N 1
ATOM 2123 C CA . GLN B 1 96 ? -14.023 6.152 1.043 1 88.31 96 GLN B CA 1
ATOM 2124 C C . GLN B 1 96 ? -13.453 6.988 -0.098 1 88.31 96 GLN B C 1
ATOM 2126 O O . GLN B 1 96 ? -14.18 7.371 -1.018 1 88.31 96 GLN B O 1
ATOM 2131 N N . LEU B 1 97 ? -12.195 7.27 0.017 1 86.81 97 LEU B N 1
ATOM 2132 C CA . LEU B 1 97 ? -11.547 8.078 -1.009 1 86.81 97 LEU B CA 1
ATOM 2133 C C . LEU B 1 97 ? -10.609 7.23 -1.859 1 86.81 97 LEU B C 1
ATOM 2135 O O . LEU B 1 97 ? -10.148 6.172 -1.42 1 86.81 97 LEU B O 1
ATOM 2139 N N . ASP B 1 98 ? -10.516 7.809 -3.121 1 74.19 98 ASP B N 1
ATOM 2140 C CA . ASP B 1 98 ? -9.531 7.168 -3.986 1 74.19 98 ASP B CA 1
ATOM 2141 C C . ASP B 1 98 ? -8.109 7.406 -3.475 1 74.19 98 ASP B C 1
ATOM 2143 O O . ASP B 1 98 ? -7.688 8.555 -3.318 1 74.19 98 ASP B O 1
ATOM 2147 N N . ALA B 1 99 ? -7.531 6.723 -2.73 1 70.06 99 ALA B N 1
ATOM 2148 C CA . ALA B 1 99 ? -6.316 6.77 -1.923 1 70.06 99 ALA B CA 1
ATOM 2149 C C . ALA B 1 99 ? -5.145 7.324 -2.729 1 70.06 99 ALA B C 1
ATOM 2151 O O . ALA B 1 99 ? -4.09 6.691 -2.824 1 70.06 99 ALA B O 1
ATOM 2152 N N . SER B 1 100 ? -5.449 8.625 -3.193 1 83.75 100 SER B N 1
ATOM 2153 C CA . SER B 1 100 ? -4.309 9.328 -3.773 1 83.75 100 SER B CA 1
ATOM 2154 C C . SER B 1 100 ? -3.365 9.836 -2.688 1 83.75 100 SER B C 1
ATOM 2156 O O . SER B 1 100 ? -3.814 10.297 -1.633 1 83.75 100 SER B O 1
ATOM 2158 N N . SER B 1 101 ? -2.115 9.773 -2.969 1 93.81 101 SER B N 1
ATOM 2159 C CA . SER B 1 101 ? -1.112 10.141 -1.976 1 93.81 101 SER B CA 1
ATOM 2160 C C . SER B 1 101 ? -1.078 11.656 -1.765 1 93.81 101 SER B C 1
ATOM 2162 O O . SER B 1 101 ? -1.181 12.422 -2.723 1 93.81 101 SER B O 1
ATOM 2164 N N . LEU B 1 102 ? -0.969 12.055 -0.505 1 97.25 102 LEU B N 1
ATOM 2165 C CA . LEU B 1 102 ? -0.645 13.43 -0.143 1 97.25 102 LEU B CA 1
ATOM 2166 C C . LEU B 1 102 ? 0.816 13.742 -0.447 1 97.25 102 LEU B C 1
ATOM 2168 O O . LEU B 1 102 ? 1.122 14.773 -1.05 1 97.25 102 LEU B O 1
ATOM 2172 N N . LEU B 1 103 ? 1.599 12.852 0.021 1 98.19 103 LEU B N 1
ATOM 2173 C CA . LEU B 1 103 ? 3.029 12.961 -0.238 1 98.19 103 LEU B CA 1
ATOM 2174 C C . LEU B 1 103 ? 3.703 11.594 -0.168 1 98.19 103 LEU B C 1
ATOM 2176 O O . LEU B 1 103 ? 3.188 10.672 0.472 1 98.19 103 LEU B O 1
ATOM 2180 N N . VAL B 1 104 ? 4.816 11.445 -0.831 1 98.19 104 VAL B N 1
ATOM 2181 C CA . VAL B 1 104 ? 5.711 10.297 -0.771 1 98.19 104 VAL B CA 1
ATOM 2182 C C . VAL B 1 104 ? 7.152 10.773 -0.575 1 98.19 104 VAL B C 1
ATOM 2184 O O . VAL B 1 104 ? 7.594 11.719 -1.226 1 98.19 104 VAL B O 1
ATOM 2187 N N . ALA B 1 105 ? 7.816 10.039 0.345 1 98.06 105 ALA B N 1
ATOM 2188 C CA . ALA B 1 105 ? 9.195 10.43 0.632 1 98.06 105 ALA B CA 1
ATOM 2189 C C . ALA B 1 105 ? 10.102 9.211 0.75 1 98.06 105 ALA B C 1
ATOM 2191 O O . ALA B 1 105 ? 9.672 8.156 1.225 1 98.06 105 ALA B O 1
ATOM 2192 N N . GLN B 1 106 ? 11.281 9.375 0.36 1 95.5 106 GLN B N 1
ATOM 2193 C CA . GLN B 1 106 ? 12.352 8.406 0.559 1 95.5 106 GLN B CA 1
ATOM 2194 C C . GLN B 1 106 ? 13.719 9.078 0.534 1 95.5 106 GLN B C 1
ATOM 2196 O O . GLN B 1 106 ? 14.148 9.578 -0.506 1 95.5 106 GLN B O 1
ATOM 2201 N N . GLY B 1 107 ? 14.406 8.984 1.695 1 93.25 107 GLY B N 1
ATOM 2202 C CA . GLY B 1 107 ? 15.625 9.781 1.795 1 93.25 107 GLY B CA 1
ATOM 2203 C C . GLY B 1 107 ? 15.391 11.258 1.53 1 93.25 107 GLY B C 1
ATOM 2204 O O . GLY B 1 107 ? 14.523 11.875 2.145 1 93.25 107 GLY B O 1
ATOM 2205 N N . ARG B 1 108 ? 16.141 11.742 0.585 1 94.88 108 ARG B N 1
ATOM 2206 C CA . ARG B 1 108 ? 16.031 13.164 0.291 1 94.88 108 ARG B CA 1
ATOM 2207 C C . ARG B 1 108 ? 14.945 13.438 -0.744 1 94.88 108 ARG B C 1
ATOM 2209 O O . ARG B 1 108 ? 14.578 14.586 -0.982 1 94.88 108 ARG B O 1
ATOM 2216 N N . ALA B 1 109 ? 14.477 12.469 -1.391 1 95.25 109 ALA B N 1
ATOM 2217 C CA . ALA B 1 109 ? 13.43 12.633 -2.396 1 95.25 109 ALA B CA 1
ATOM 2218 C C . ALA B 1 109 ? 12.062 12.828 -1.741 1 95.25 109 ALA B C 1
ATOM 2220 O O . ALA B 1 109 ? 11.703 12.102 -0.811 1 95.25 109 ALA B O 1
ATOM 2221 N N . LEU B 1 110 ? 11.336 13.82 -2.178 1 97.12 110 LEU B N 1
ATOM 2222 C CA . LEU B 1 110 ? 10.008 14.156 -1.666 1 97.12 110 LEU B CA 1
ATOM 2223 C C . LEU B 1 110 ? 9.078 14.586 -2.799 1 97.12 110 LEU B C 1
ATOM 2225 O O . LEU B 1 110 ? 9.445 15.43 -3.619 1 97.12 110 LEU B O 1
ATOM 2229 N N . ARG B 1 111 ? 7.949 13.961 -2.881 1 97.5 111 ARG B N 1
ATOM 2230 C CA . ARG B 1 111 ? 6.891 14.375 -3.799 1 97.5 111 ARG B CA 1
ATOM 2231 C C . ARG B 1 111 ? 5.609 14.703 -3.043 1 97.5 111 ARG B C 1
ATOM 2233 O O . ARG B 1 111 ? 5.109 13.883 -2.273 1 97.5 111 ARG B O 1
ATOM 2240 N N . VAL B 1 112 ? 5.152 15.852 -3.285 1 98 112 VAL B N 1
ATOM 2241 C CA . VAL B 1 112 ? 3.912 16.297 -2.664 1 98 112 VAL B CA 1
ATOM 2242 C C . VAL B 1 112 ? 2.844 16.516 -3.736 1 98 112 VAL B C 1
ATOM 2244 O O . VAL B 1 112 ? 3.115 17.109 -4.781 1 98 112 VAL B O 1
ATOM 2247 N N . ALA B 1 113 ? 1.677 16.031 -3.426 1 97.25 113 ALA B N 1
ATOM 2248 C CA . ALA B 1 113 ? 0.566 16.266 -4.348 1 97.25 113 ALA B CA 1
ATOM 2249 C C . ALA B 1 113 ? 0.234 17.75 -4.461 1 97.25 113 ALA B C 1
ATOM 2251 O O . ALA B 1 113 ? 0.308 18.484 -3.473 1 97.25 113 ALA B O 1
ATOM 2252 N N . PRO B 1 114 ? -0.178 18.141 -5.621 1 96.38 114 PRO B N 1
ATOM 2253 C CA . PRO B 1 114 ? -0.431 19.562 -5.852 1 96.38 114 PRO B CA 1
ATOM 2254 C C . PRO B 1 114 ? -1.424 20.156 -4.852 1 96.38 114 PRO B C 1
ATOM 2256 O O . PRO B 1 114 ? -1.213 21.266 -4.348 1 96.38 114 PRO B O 1
ATOM 2259 N N . ALA B 1 115 ? -2.42 19.438 -4.523 1 94.31 115 ALA B N 1
ATOM 2260 C CA . ALA B 1 115 ? -3.48 19.953 -3.658 1 94.31 115 ALA B CA 1
ATOM 2261 C C . ALA B 1 115 ? -2.969 20.172 -2.238 1 94.31 115 ALA B C 1
ATOM 2263 O O . ALA B 1 115 ? -3.631 20.828 -1.43 1 94.31 115 ALA B O 1
ATOM 2264 N N . TRP B 1 116 ? -1.846 19.719 -1.938 1 97.06 116 TRP B N 1
ATOM 2265 C CA . TRP B 1 116 ? -1.368 19.734 -0.56 1 97.06 116 TRP B CA 1
ATOM 2266 C C . TRP B 1 116 ? -0.084 20.547 -0.436 1 97.06 116 TRP B C 1
ATOM 2268 O O . TRP B 1 116 ? 0.519 20.609 0.639 1 97.06 116 TRP B O 1
ATOM 2278 N N . ARG B 1 117 ? 0.365 21.109 -1.507 1 97.88 117 ARG B N 1
ATOM 2279 C CA . ARG B 1 117 ? 1.612 21.875 -1.493 1 97.88 117 ARG B CA 1
ATOM 2280 C C . ARG B 1 117 ? 1.554 23 -0.473 1 97.88 117 ARG B C 1
ATOM 2282 O O . ARG B 1 117 ? 0.564 23.734 -0.406 1 97.88 117 ARG B O 1
ATOM 2289 N N . GLY B 1 118 ? 2.613 23.062 0.304 1 97.81 118 GLY B N 1
ATOM 2290 C CA . GLY B 1 118 ? 2.711 24.109 1.312 1 97.81 118 GLY B CA 1
ATOM 2291 C C . GLY B 1 118 ? 1.954 23.781 2.586 1 97.81 118 GLY B C 1
ATOM 2292 O O . GLY B 1 118 ? 2.061 24.5 3.578 1 97.81 118 GLY B O 1
ATOM 2293 N N . ARG B 1 119 ? 1.243 22.703 2.561 1 98.38 119 ARG B N 1
ATOM 2294 C CA . ARG B 1 119 ? 0.37 22.422 3.697 1 98.38 119 ARG B CA 1
ATOM 2295 C C . ARG B 1 119 ? 0.809 21.172 4.434 1 98.38 119 ARG B C 1
ATOM 2297 O O . ARG B 1 119 ? 0.343 20.891 5.543 1 98.38 119 ARG B O 1
ATOM 2304 N N . VAL B 1 120 ? 1.709 20.438 3.82 1 98.75 120 VAL B N 1
ATOM 2305 C CA . VAL B 1 120 ? 2.152 19.203 4.453 1 98.75 120 VAL B CA 1
ATOM 2306 C C . VAL B 1 120 ? 3.676 19.109 4.41 1 98.75 120 VAL B C 1
ATOM 2308 O O . VAL B 1 120 ? 4.309 19.641 3.488 1 98.75 120 VAL B O 1
ATOM 2311 N N . SER B 1 121 ? 4.234 18.422 5.383 1 98.5 121 SER B N 1
ATOM 2312 C CA . SER B 1 121 ? 5.676 18.188 5.441 1 98.5 121 SER B CA 1
ATOM 2313 C C . SER B 1 121 ? 6.02 17.094 6.43 1 98.5 121 SER B C 1
ATOM 2315 O O . SER B 1 121 ? 5.176 16.672 7.227 1 98.5 121 SER B O 1
ATOM 2317 N N . LEU B 1 122 ? 7.188 16.594 6.289 1 98.69 122 LEU B N 1
ATOM 2318 C CA . LEU B 1 122 ? 7.785 15.68 7.25 1 98.69 122 LEU B CA 1
ATOM 2319 C C . LEU B 1 122 ? 9.031 16.281 7.887 1 98.69 122 LEU B C 1
ATOM 2321 O O . LEU B 1 122 ? 10.148 15.891 7.57 1 98.69 122 LEU B O 1
ATOM 2325 N N . PRO B 1 123 ? 8.82 17.031 8.859 1 98.12 123 PRO B N 1
ATOM 2326 C CA . PRO B 1 123 ? 9.93 17.859 9.328 1 98.12 123 PRO B CA 1
ATOM 2327 C C . PRO B 1 123 ? 11.07 17.047 9.922 1 98.12 123 PRO B C 1
ATOM 2329 O O . PRO B 1 123 ? 12.234 17.453 9.828 1 98.12 123 PRO B O 1
ATOM 2332 N N . ALA B 1 124 ? 10.828 15.883 10.5 1 98.19 124 ALA B N 1
ATOM 2333 C CA . ALA B 1 124 ? 11.859 15.125 11.203 1 98.19 124 ALA B CA 1
ATOM 2334 C C . ALA B 1 124 ? 12.477 14.062 10.289 1 98.19 124 ALA B C 1
ATOM 2336 O O . ALA B 1 124 ? 13.555 13.539 10.578 1 98.19 124 ALA B O 1
ATOM 2337 N N . PHE B 1 125 ? 11.945 13.758 9.219 1 98.06 125 PHE B N 1
ATOM 2338 C CA . PHE B 1 125 ? 12.164 12.531 8.461 1 98.06 125 PHE B CA 1
ATOM 2339 C C . PHE B 1 125 ? 13.586 12.477 7.918 1 98.06 125 PHE B C 1
ATOM 2341 O O . PHE B 1 125 ? 14.234 11.43 7.957 1 98.06 125 PHE B O 1
ATOM 2348 N N . LEU B 1 126 ? 14.062 13.539 7.469 1 95.88 126 LEU B N 1
ATOM 2349 C CA . LEU B 1 126 ? 15.383 13.547 6.844 1 95.88 126 LEU B CA 1
ATOM 2350 C C . LEU B 1 126 ? 16.469 13.281 7.871 1 95.88 126 LEU B C 1
ATOM 2352 O O . LEU B 1 126 ? 17.422 12.531 7.598 1 95.88 126 LEU B O 1
ATOM 2356 N N . ARG B 1 127 ? 16.297 13.836 9.008 1 96.44 127 ARG B N 1
ATOM 2357 C CA . ARG B 1 127 ? 17.297 13.672 10.055 1 96.44 127 ARG B CA 1
ATOM 2358 C C . ARG B 1 127 ? 17.047 12.391 10.852 1 96.44 127 ARG B C 1
ATOM 2360 O O . ARG B 1 127 ? 18 11.781 11.359 1 96.44 127 ARG B O 1
ATOM 2367 N N . HIS B 1 128 ? 15.82 12.086 10.977 1 96.56 128 HIS B N 1
ATOM 2368 C CA . HIS B 1 128 ? 15.398 10.891 11.703 1 96.56 128 HIS B CA 1
ATOM 2369 C C . HIS B 1 128 ? 14.453 10.039 10.867 1 96.56 128 HIS B C 1
ATOM 2371 O O . HIS B 1 128 ? 13.234 10.094 11.055 1 96.56 128 HIS B O 1
ATOM 2377 N N . PRO B 1 129 ? 15 9.164 10.086 1 95.31 129 PRO B N 1
ATOM 2378 C CA . PRO B 1 129 ? 14.188 8.445 9.102 1 95.31 129 PRO B CA 1
ATOM 2379 C C . PRO B 1 129 ? 13.117 7.562 9.75 1 95.31 129 PRO B C 1
ATOM 2381 O O . PRO B 1 129 ? 12.188 7.113 9.078 1 95.31 129 PRO B O 1
ATOM 2384 N N . HIS B 1 130 ? 13.234 7.301 11.055 1 95.06 130 HIS B N 1
ATOM 2385 C CA . HIS B 1 130 ? 12.211 6.504 11.719 1 95.06 130 HIS B CA 1
ATOM 2386 C C . HIS B 1 130 ? 10.992 7.355 12.07 1 95.06 130 HIS B C 1
ATOM 2388 O O . HIS B 1 130 ? 9.945 6.824 12.445 1 95.06 130 HIS B O 1
ATOM 2394 N N . ASN B 1 131 ? 11.133 8.633 11.945 1 97.94 131 ASN B N 1
ATOM 2395 C CA . ASN B 1 131 ? 10.039 9.531 12.289 1 97.94 131 ASN B CA 1
ATOM 2396 C C . ASN B 1 131 ? 9.391 10.133 11.047 1 97.94 131 ASN B C 1
ATOM 2398 O O . ASN B 1 131 ? 9.828 11.172 10.547 1 97.94 131 ASN B O 1
ATOM 2402 N N . ALA B 1 132 ? 8.266 9.578 10.695 1 98.56 132 ALA B N 1
ATOM 2403 C CA . ALA B 1 132 ? 7.535 10 9.5 1 98.56 132 ALA B CA 1
ATOM 2404 C C . ALA B 1 132 ? 6.266 10.758 9.875 1 98.56 132 ALA B C 1
ATOM 2406 O O . ALA B 1 132 ? 5.277 10.727 9.141 1 98.56 132 ALA B O 1
ATOM 2407 N N . THR B 1 133 ? 6.285 11.375 10.984 1 98.75 133 THR B N 1
ATOM 2408 C CA . THR B 1 133 ? 5.141 12.164 11.43 1 98.75 133 THR B CA 1
ATOM 2409 C C . THR B 1 133 ? 4.836 13.289 10.445 1 98.75 133 THR B C 1
ATOM 2411 O O . THR B 1 133 ? 5.738 14.031 10.047 1 98.75 133 THR B O 1
ATOM 2414 N N . LEU B 1 134 ? 3.555 13.43 10.117 1 98.81 134 LEU B N 1
ATOM 2415 C CA . LEU B 1 134 ? 3.111 14.406 9.125 1 98.81 134 LEU B CA 1
ATOM 2416 C C . LEU B 1 134 ? 2.633 15.688 9.805 1 98.81 134 LEU B C 1
ATOM 2418 O O . LEU B 1 134 ? 1.78 15.641 10.695 1 98.81 134 LEU B O 1
ATOM 2422 N N . LEU B 1 135 ? 3.252 16.75 9.398 1 98.81 135 LEU B N 1
ATOM 2423 C CA . LEU B 1 135 ? 2.684 18.031 9.766 1 98.81 135 LEU B CA 1
ATOM 2424 C C . LEU B 1 135 ? 1.712 18.531 8.703 1 98.81 135 LEU B C 1
ATOM 2426 O O . LEU B 1 135 ? 2.064 18.609 7.523 1 98.81 135 LEU B O 1
ATOM 2430 N N . LEU B 1 136 ? 0.481 18.922 9.164 1 98.75 136 LEU B N 1
ATOM 2431 C CA . LEU B 1 136 ? -0.586 19.344 8.266 1 98.75 136 LEU B CA 1
ATOM 2432 C C . LEU B 1 136 ? -1.207 20.656 8.742 1 98.75 136 LEU B C 1
ATOM 2434 O O . LEU B 1 136 ? -1.597 20.781 9.906 1 98.75 136 LEU B O 1
ATOM 2438 N N . GLY B 1 137 ? -1.285 21.656 7.816 1 98.12 137 GLY B N 1
ATOM 2439 C CA . GLY B 1 137 ? -1.98 22.875 8.156 1 98.12 137 GLY B CA 1
ATOM 2440 C C . GLY B 1 137 ? -1.641 24.031 7.23 1 98.12 137 GLY B C 1
ATOM 2441 O O . GLY B 1 137 ? -0.886 23.859 6.27 1 98.12 137 GLY B O 1
ATOM 2442 N N . PRO B 1 138 ? -2.127 25.125 7.504 1 97.69 138 PRO B N 1
ATOM 2443 C CA . PRO B 1 138 ? -3.191 25.375 8.477 1 97.69 138 PRO B CA 1
ATOM 2444 C C . PRO B 1 138 ? -4.449 24.562 8.211 1 97.69 138 PRO B C 1
ATOM 2446 O O . PRO B 1 138 ? -4.867 24.422 7.055 1 97.69 138 PRO B O 1
ATOM 2449 N N . LEU B 1 139 ? -5.098 24.125 9.289 1 98.12 139 LEU B N 1
ATOM 2450 C CA . LEU B 1 139 ? -6.164 23.141 9.156 1 98.12 139 LEU B CA 1
ATOM 2451 C C . LEU B 1 139 ? -7.441 23.781 8.625 1 98.12 139 LEU B C 1
ATOM 2453 O O . LEU B 1 139 ? -7.793 24.891 9.023 1 98.12 139 LEU B O 1
ATOM 2457 N N . ARG B 1 140 ? -8.125 23.078 7.781 1 96.88 140 ARG B N 1
ATOM 2458 C CA . ARG B 1 140 ? -9.469 23.344 7.281 1 96.88 140 ARG B CA 1
ATOM 2459 C C . ARG B 1 140 ? -10.461 22.312 7.785 1 96.88 140 ARG B C 1
ATOM 2461 O O . ARG B 1 140 ? -10.062 21.234 8.242 1 96.88 140 ARG B O 1
ATOM 2468 N N . SER B 1 141 ? -11.672 22.656 7.703 1 95.38 141 SER B N 1
ATOM 2469 C CA . SER B 1 141 ? -12.695 21.688 8.086 1 95.38 141 SER B CA 1
ATOM 2470 C C . SER B 1 141 ? -12.656 20.453 7.195 1 95.38 141 SER B C 1
ATOM 2472 O O . SER B 1 141 ? -12.953 19.344 7.648 1 95.38 141 SER B O 1
ATOM 2474 N N . SER B 1 142 ? -12.25 20.578 5.922 1 94.94 142 SER B N 1
ATOM 2475 C CA . SER B 1 142 ? -12.234 19.484 4.949 1 94.94 142 SER B CA 1
ATOM 2476 C C . SER B 1 142 ? -11.078 18.531 5.211 1 94.94 142 SER B C 1
ATOM 2478 O O . SER B 1 142 ? -11.031 17.438 4.656 1 94.94 142 SER B O 1
ATOM 2480 N N . ASP B 1 143 ? -10.219 18.969 6.078 1 97.12 143 ASP B N 1
ATOM 2481 C CA . ASP B 1 143 ? -9.047 18.141 6.348 1 97.12 143 ASP B CA 1
ATOM 2482 C C . ASP B 1 143 ? -9.406 16.969 7.27 1 97.12 143 ASP B C 1
ATOM 2484 O O . ASP B 1 143 ? -8.641 16.016 7.391 1 97.12 143 ASP B O 1
ATOM 2488 N N . ALA B 1 144 ? -10.531 17.031 7.973 1 97.25 144 ALA B N 1
ATOM 2489 C CA . ALA B 1 144 ? -10.945 15.953 8.875 1 97.25 144 ALA B CA 1
ATOM 2490 C C . ALA B 1 144 ? -11.133 14.648 8.109 1 97.25 144 ALA B C 1
ATOM 2492 O O . ALA B 1 144 ? -11.633 14.641 6.988 1 97.25 144 ALA B O 1
ATOM 2493 N N . GLY B 1 145 ? -10.742 13.562 8.805 1 96.31 145 GLY B N 1
ATOM 2494 C CA . GLY B 1 145 ? -10.883 12.266 8.172 1 96.31 145 GLY B CA 1
ATOM 2495 C C . GLY B 1 145 ? -9.844 11.258 8.641 1 96.31 145 GLY B C 1
ATOM 2496 O O . GLY B 1 145 ? -9.281 11.398 9.727 1 96.31 145 GLY B O 1
ATOM 2497 N N . LEU B 1 146 ? -9.688 10.172 7.82 1 96.38 146 LEU B N 1
ATOM 2498 C CA . LEU B 1 146 ? -8.766 9.086 8.156 1 96.38 146 LEU B CA 1
ATOM 2499 C C . LEU B 1 146 ? -7.574 9.078 7.207 1 96.38 146 LEU B C 1
ATOM 2501 O O . LEU B 1 146 ? -7.742 9.117 5.988 1 96.38 146 LEU B O 1
ATOM 2505 N N . TYR B 1 147 ? -6.422 9.07 7.852 1 96.44 147 TYR B N 1
ATOM 2506 C CA . TYR B 1 147 ? -5.172 9.094 7.102 1 96.44 147 TYR B CA 1
ATOM 2507 C C . TYR B 1 147 ? -4.379 7.809 7.324 1 96.44 147 TYR B C 1
ATOM 2509 O O . TYR B 1 147 ? -4.508 7.164 8.367 1 96.44 147 TYR B O 1
ATOM 2517 N N . ARG B 1 148 ? -3.568 7.445 6.363 1 96.44 148 ARG B N 1
ATOM 2518 C CA . ARG B 1 148 ? -2.748 6.242 6.441 1 96.44 148 ARG B CA 1
ATOM 2519 C C . ARG B 1 148 ? -1.286 6.555 6.141 1 96.44 148 ARG B C 1
ATOM 2521 O O . ARG B 1 148 ? -0.979 7.207 5.141 1 96.44 148 ARG B O 1
ATOM 2528 N N . CYS 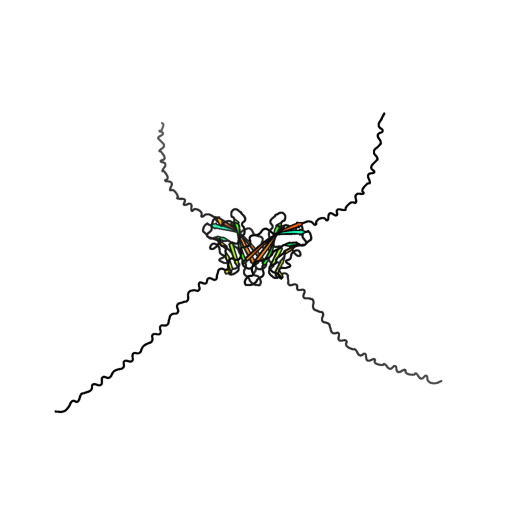B 1 149 ? -0.517 6.176 6.996 1 97.5 149 CYS B N 1
ATOM 2529 C CA . CYS B 1 149 ? 0.928 6.195 6.793 1 97.5 149 CYS B CA 1
ATOM 2530 C C . CYS B 1 149 ? 1.441 4.812 6.406 1 97.5 149 CYS B C 1
ATOM 2532 O O . CYS B 1 149 ? 1.311 3.857 7.172 1 97.5 149 CYS B O 1
ATOM 2534 N N . GLN B 1 150 ? 2.025 4.676 5.234 1 96.69 150 GLN B N 1
ATOM 2535 C CA . GLN B 1 150 ? 2.615 3.428 4.77 1 96.69 150 GLN B CA 1
ATOM 2536 C C . GLN B 1 150 ? 4.133 3.547 4.648 1 96.69 150 GLN B C 1
ATOM 2538 O O . GLN B 1 150 ? 4.641 4.477 4.02 1 96.69 150 GLN B O 1
ATOM 2543 N N . ALA B 1 151 ? 4.82 2.615 5.238 1 96.88 151 ALA B N 1
ATOM 2544 C CA . ALA B 1 151 ? 6.277 2.568 5.156 1 96.88 151 ALA B CA 1
ATOM 2545 C C . ALA B 1 151 ? 6.754 1.236 4.582 1 96.88 151 ALA B C 1
ATOM 2547 O O . ALA B 1 151 ? 6.195 0.182 4.902 1 96.88 151 ALA B O 1
ATOM 2548 N N . VAL B 1 152 ? 7.828 1.339 3.75 1 95.38 152 VAL B N 1
ATOM 2549 C CA . VAL B 1 152 ? 8.383 0.139 3.131 1 95.38 152 VAL B CA 1
ATOM 2550 C C . VAL B 1 152 ? 9.898 0.152 3.246 1 95.38 152 VAL B C 1
ATOM 2552 O O . VAL B 1 152 ? 10.539 1.185 3.025 1 95.38 152 VAL B O 1
ATOM 2555 N N . ARG B 1 153 ? 10.453 -0.99 3.592 1 92.81 153 ARG B N 1
ATOM 2556 C CA . ARG B 1 153 ? 11.891 -1.257 3.576 1 92.81 153 ARG B CA 1
ATOM 2557 C C . ARG B 1 153 ? 12.172 -2.691 3.143 1 92.81 153 ARG B C 1
ATOM 2559 O O . ARG B 1 153 ? 11.93 -3.633 3.898 1 92.81 153 ARG B O 1
ATOM 2566 N N . GLY B 1 154 ? 12.797 -2.828 1.927 1 91.12 154 GLY B N 1
ATOM 2567 C CA . GLY B 1 154 ? 12.93 -4.176 1.395 1 91.12 154 GLY B CA 1
ATOM 2568 C C . GLY B 1 154 ? 11.609 -4.902 1.263 1 91.12 154 GLY B C 1
ATOM 2569 O O . GLY B 1 154 ? 10.672 -4.395 0.64 1 91.12 154 GLY B O 1
ATOM 2570 N N . LEU B 1 155 ? 11.555 -6.082 1.946 1 94.12 155 LEU B N 1
ATOM 2571 C CA . LEU B 1 155 ? 10.336 -6.867 1.835 1 94.12 155 LEU B CA 1
ATOM 2572 C C . LEU B 1 155 ? 9.352 -6.508 2.945 1 94.12 155 LEU B C 1
ATOM 2574 O O . LEU B 1 155 ? 8.188 -6.922 2.912 1 94.12 155 LEU B O 1
ATOM 2578 N N . ALA B 1 156 ? 9.836 -5.734 3.859 1 93.44 156 ALA B N 1
ATOM 2579 C CA . ALA B 1 156 ? 8.992 -5.402 5.004 1 93.44 156 ALA B CA 1
ATOM 2580 C C . ALA B 1 156 ? 8.141 -4.168 4.715 1 93.44 156 ALA B C 1
ATOM 2582 O O . ALA B 1 156 ? 8.57 -3.262 3.998 1 93.44 156 ALA B O 1
ATOM 2583 N N . ASP B 1 157 ? 6.992 -4.184 5.242 1 93.81 157 ASP B N 1
ATOM 2584 C CA . ASP B 1 157 ? 6.113 -3.023 5.172 1 93.81 157 ASP B CA 1
ATOM 2585 C C . ASP B 1 157 ? 5.367 -2.82 6.484 1 93.81 157 ASP B C 1
ATOM 2587 O O . ASP B 1 157 ? 5.297 -3.73 7.316 1 93.81 157 ASP B O 1
ATOM 2591 N N . GLN B 1 158 ? 4.957 -1.512 6.758 1 93.81 158 GLN B N 1
ATOM 2592 C CA . GLN B 1 158 ? 4.215 -1.09 7.941 1 93.81 158 GLN B CA 1
ATOM 2593 C C . GLN B 1 158 ? 3.172 -0.032 7.59 1 93.81 158 GLN B C 1
ATOM 2595 O O . GLN B 1 158 ? 3.422 0.841 6.758 1 93.81 158 GLN B O 1
ATOM 2600 N N . GLN B 1 159 ? 2.02 -0.205 8.188 1 93.12 159 GLN B N 1
ATOM 2601 C CA . GLN B 1 159 ? 1.047 0.87 8.016 1 93.12 159 GLN B CA 1
ATOM 2602 C C . GLN B 1 159 ? 0.433 1.275 9.359 1 93.12 159 GLN B C 1
ATOM 2604 O O . GLN B 1 159 ? 0.349 0.462 10.281 1 93.12 159 GLN B O 1
ATOM 2609 N N . ARG B 1 160 ? 0.116 2.496 9.438 1 94.19 160 ARG B N 1
ATOM 2610 C CA . ARG B 1 160 ? -0.57 3.082 10.586 1 94.19 160 ARG B CA 1
ATOM 2611 C C . ARG B 1 160 ? -1.708 3.992 10.141 1 94.19 160 ARG B C 1
ATOM 2613 O O . ARG B 1 160 ? -1.572 4.727 9.156 1 94.19 160 ARG B O 1
ATOM 2620 N N . LEU B 1 161 ? -2.805 3.945 10.945 1 95.62 161 LEU B N 1
ATOM 2621 C CA . LEU B 1 161 ? -3.945 4.812 10.672 1 95.62 161 LEU B CA 1
ATOM 2622 C C . LEU B 1 161 ? -4.051 5.918 11.711 1 95.62 161 LEU B C 1
ATOM 2624 O O . LEU B 1 161 ? -3.834 5.676 12.906 1 95.62 161 LEU B O 1
ATOM 2628 N N . VAL B 1 162 ? -4.383 7.102 11.234 1 97.69 162 VAL B N 1
ATOM 2629 C CA . VAL B 1 162 ? -4.582 8.25 12.125 1 97.69 162 VAL B CA 1
ATOM 2630 C C . VAL B 1 162 ? -5.879 8.961 11.758 1 97.69 162 VAL B C 1
ATOM 2632 O O . VAL B 1 162 ? -6.059 9.398 10.617 1 97.69 162 VAL B O 1
ATOM 2635 N N . ALA B 1 163 ? -6.719 9.086 12.703 1 97.56 163 ALA B N 1
ATOM 2636 C CA . ALA B 1 163 ? -7.945 9.867 12.531 1 97.56 163 ALA B CA 1
ATOM 2637 C C . ALA B 1 163 ? -7.742 11.312 12.969 1 97.56 163 ALA B C 1
ATOM 2639 O O . ALA B 1 163 ? -7.273 11.57 14.078 1 97.56 163 ALA B O 1
ATOM 2640 N N . LEU B 1 164 ? -8.117 12.203 12.117 1 98 164 LEU B N 1
ATOM 2641 C CA . LEU B 1 164 ? -7.996 13.625 12.422 1 98 164 LEU B CA 1
ATOM 2642 C C . LEU B 1 164 ? -9.367 14.273 12.562 1 98 164 LEU B C 1
ATOM 2644 O O . LEU B 1 164 ? -10.164 14.258 11.625 1 98 164 LEU B O 1
ATOM 2648 N N . GLU B 1 165 ? -9.578 14.805 13.688 1 97.25 165 GLU B N 1
ATOM 2649 C CA . GLU B 1 165 ? -10.742 15.656 13.93 1 97.25 165 GLU B CA 1
ATOM 2650 C C . GLU B 1 165 ? -10.359 17.125 13.945 1 97.25 165 GLU B C 1
ATOM 2652 O O . GLU B 1 165 ? -9.328 17.5 14.508 1 97.25 165 GLU B O 1
ATOM 2657 N N . VAL B 1 166 ? -11.25 17.906 13.352 1 96.94 166 VAL B N 1
ATOM 2658 C CA . VAL B 1 166 ? -10.977 19.344 13.305 1 96.94 166 VAL B CA 1
ATOM 2659 C C . VAL B 1 166 ? -12.102 20.094 14 1 96.94 166 VAL B C 1
ATOM 2661 O O . VAL B 1 166 ? -13.266 20 13.602 1 96.94 166 VAL B O 1
ATOM 2664 N N . ALA B 1 167 ? -11.711 20.828 15.008 1 92.81 167 ALA B N 1
ATOM 2665 C CA . ALA B 1 167 ? -12.703 21.578 15.781 1 92.81 167 ALA B CA 1
ATOM 2666 C C . ALA B 1 167 ? -12.664 23.062 15.445 1 92.81 167 ALA B C 1
ATOM 2668 O O . ALA B 1 167 ? -11.602 23.609 15.156 1 92.81 167 ALA B O 1
ATOM 2669 N N . ALA B 1 168 ? -13.875 23.703 15.359 1 85.12 168 ALA B N 1
ATOM 2670 C CA . ALA B 1 168 ? -13.977 25.156 15.219 1 85.12 168 ALA B CA 1
ATOM 2671 C C . ALA B 1 168 ? -13.477 25.859 16.484 1 85.12 168 ALA B C 1
ATOM 2673 O O . ALA B 1 168 ? -13.484 25.281 17.562 1 85.12 168 ALA B O 1
ATOM 2674 N N . GLN B 1 169 ? -12.719 26.938 16.328 1 69.75 169 GLN B N 1
ATOM 2675 C CA . GLN B 1 169 ? -12.227 27.719 17.453 1 69.75 169 GLN B CA 1
ATOM 2676 C C . GLN B 1 169 ? -13.352 28.016 18.438 1 69.75 169 GLN B C 1
ATOM 2678 O O . GLN B 1 169 ? -14.484 28.266 18.047 1 69.75 169 GLN B O 1
ATOM 2683 N N . ALA B 1 170 ? -13.188 27.422 19.578 1 58.56 170 ALA B N 1
ATOM 2684 C CA . ALA B 1 170 ? -14.141 27.828 20.609 1 58.56 170 ALA B CA 1
ATOM 2685 C C . ALA B 1 170 ? -14.406 29.328 20.562 1 58.56 170 ALA B C 1
ATOM 2687 O O . ALA B 1 170 ? -13.461 30.125 20.547 1 58.56 170 ALA B O 1
ATOM 2688 N N . ALA B 1 171 ? -15.531 29.719 19.906 1 52.78 171 ALA B N 1
ATOM 2689 C CA . ALA B 1 171 ? -15.953 31.109 20.062 1 52.78 171 ALA B CA 1
ATOM 2690 C C . ALA B 1 171 ? -15.727 31.578 21.5 1 52.78 171 ALA B C 1
ATOM 2692 O O . ALA B 1 171 ? -16.156 30.922 22.453 1 52.78 171 ALA B O 1
ATOM 2693 N N . HIS B 1 172 ? -14.625 32.188 21.703 1 52.22 172 HIS B N 1
ATOM 2694 C CA . HIS B 1 172 ? -14.594 32.938 22.969 1 52.22 172 HIS B CA 1
ATOM 2695 C C . HIS B 1 172 ? -15.961 33.531 23.281 1 52.22 172 HIS B C 1
ATOM 2697 O O . HIS B 1 172 ? -16.453 34.406 22.562 1 52.22 172 HIS B O 1
ATOM 2703 N N . GLN B 1 173 ? -16.875 32.75 23.672 1 47.12 173 GLN B N 1
ATOM 2704 C CA . GLN B 1 173 ? -18.078 33.375 24.219 1 47.12 173 GLN B CA 1
ATOM 2705 C C . GLN B 1 173 ? -17.719 34.594 25.062 1 47.12 173 GLN B C 1
ATOM 2707 O O . GLN B 1 173 ? -17.078 34.469 26.109 1 47.12 173 GLN B O 1
ATOM 2712 N N . ASN B 1 174 ? -17.375 35.719 24.422 1 45.69 174 ASN B N 1
ATOM 2713 C CA . ASN B 1 174 ? -17.422 36.969 25.203 1 45.69 174 ASN B CA 1
ATOM 2714 C C . ASN B 1 174 ? -18.672 37 26.078 1 45.69 174 ASN B C 1
ATOM 2716 O O . ASN B 1 174 ? -19.781 37.25 25.578 1 45.69 174 ASN B O 1
ATOM 2720 N N . HIS B 1 175 ? -18.891 36.156 26.938 1 46.91 175 HIS B N 1
ATOM 2721 C CA . HIS B 1 175 ? -19.922 36.438 27.938 1 46.91 175 HIS B CA 1
ATOM 2722 C C . HIS B 1 175 ? -19.766 37.875 28.469 1 46.91 175 HIS B C 1
ATOM 2724 O O . HIS B 1 175 ? -18.844 38.156 29.219 1 46.91 175 HIS B O 1
ATOM 2730 N N . ARG B 1 176 ? -20.141 38.906 27.688 1 43.81 176 ARG B N 1
ATOM 2731 C CA . ARG B 1 176 ? -20.375 40.219 28.281 1 43.81 176 ARG B CA 1
ATOM 2732 C C . ARG B 1 176 ? -21.266 40.125 29.516 1 43.81 176 ARG B C 1
ATOM 2734 O O . ARG B 1 176 ? -22.406 39.656 29.438 1 43.81 176 ARG B O 1
ATOM 2741 N N . ASN B 1 177 ? -20.766 39.844 30.672 1 44.5 177 ASN B N 1
ATOM 2742 C CA . ASN B 1 177 ? -21.438 40.094 31.953 1 44.5 177 ASN B CA 1
ATOM 2743 C C . ASN B 1 177 ? -22.297 41.344 31.891 1 44.5 177 ASN B C 1
ATOM 2745 O O . ASN B 1 177 ? -21.781 42.469 31.828 1 44.5 177 ASN B O 1
ATOM 2749 N N . GLY B 1 178 ? -23.375 41.406 31.109 1 40.69 178 GLY B N 1
ATOM 2750 C CA . GLY B 1 178 ? -24.375 42.438 31.312 1 40.69 178 GLY B CA 1
ATOM 2751 C C . GLY B 1 178 ? -24.688 42.688 32.781 1 40.69 178 GLY B C 1
ATOM 2752 O O . GLY B 1 178 ? -24.969 41.75 33.531 1 40.69 178 GLY B O 1
ATOM 2753 N N . GLY B 1 179 ? -24.016 43.625 33.5 1 41.81 179 GLY B N 1
ATOM 2754 C CA . GLY B 1 179 ? -24.312 44.188 34.812 1 41.81 179 GLY B CA 1
ATOM 2755 C C . GLY B 1 179 ? -25.797 44.344 35.062 1 41.81 179 GLY B C 1
ATOM 2756 O O . GLY B 1 179 ? -26.469 45.125 34.406 1 41.81 179 GLY B O 1
ATOM 2757 N N . THR B 1 180 ? -26.609 43.312 35.375 1 44.19 180 THR B N 1
ATOM 2758 C CA . THR B 1 180 ? -27.969 43.375 35.875 1 44.19 180 THR B CA 1
ATOM 2759 C C . THR B 1 180 ? -28.078 44.438 36.969 1 44.19 180 THR B C 1
ATOM 2761 O O . THR B 1 180 ? -27.312 44.406 37.938 1 44.19 180 THR B O 1
ATOM 2764 N N . GLY B 1 181 ? -28.453 45.719 36.75 1 39.25 181 GLY B N 1
ATOM 2765 C CA . GLY B 1 181 ? -28.906 46.75 37.656 1 39.25 181 GLY B CA 1
ATOM 2766 C C . GLY B 1 181 ? -29.891 46.25 38.719 1 39.25 181 GLY B C 1
ATOM 2767 O O . GLY B 1 181 ? -30.938 45.719 38.375 1 39.25 181 GLY B O 1
ATOM 2768 N N . GLY B 1 182 ? -29.453 45.656 39.844 1 39.22 182 GLY B N 1
ATOM 2769 C CA . GLY B 1 182 ? -30.188 45.281 41.031 1 39.22 182 GLY B CA 1
ATOM 2770 C C . GLY B 1 182 ? -31.203 46.312 41.469 1 39.22 182 GLY B C 1
ATOM 2771 O O . GLY B 1 182 ? -30.844 47.406 41.844 1 39.22 182 GLY B O 1
ATOM 2772 N N . ARG B 1 183 ? -32.406 46.312 40.812 1 40 183 ARG B N 1
ATOM 2773 C CA . ARG B 1 183 ? -33.5 47.125 41.25 1 40 183 ARG B CA 1
ATOM 2774 C C . ARG B 1 183 ? -33.812 46.875 42.75 1 40 183 ARG B C 1
ATOM 2776 O O . ARG B 1 183 ? -33.938 45.719 43.156 1 40 183 ARG B O 1
ATOM 2783 N N . LYS B 1 184 ? -33.531 47.812 43.656 1 42.91 184 LYS B N 1
ATOM 2784 C CA . LYS B 1 184 ? -33.844 48 45.062 1 42.91 184 LYS B CA 1
ATOM 2785 C C . LYS B 1 184 ? -35.344 47.875 45.312 1 42.91 184 LYS B C 1
ATOM 2787 O O . LYS B 1 184 ? -36.125 48.688 44.812 1 42.91 184 LYS B O 1
ATOM 2792 N N . GLN B 1 185 ? -35.906 46.594 45.406 1 36 185 GLN B N 1
ATOM 2793 C CA . GLN B 1 185 ? -37.312 46.438 45.812 1 36 185 GLN B CA 1
ATOM 2794 C C . GLN B 1 185 ? -37.562 47.062 47.188 1 36 185 GLN B C 1
ATOM 2796 O O . GLN B 1 185 ? -36.875 46.75 48.156 1 36 185 GLN B O 1
ATOM 2801 N N . ALA B 1 186 ? -38.156 48.219 47.312 1 36.34 186 ALA B N 1
ATOM 2802 C CA . ALA B 1 186 ? -38.625 49 48.438 1 36.34 186 ALA B CA 1
ATOM 2803 C C . ALA B 1 186 ? -39.688 48.25 49.219 1 36.34 186 ALA B C 1
ATOM 2805 O O . ALA B 1 186 ? -40.719 47.875 48.688 1 36.34 186 ALA B O 1
ATOM 2806 N N . GLN B 1 187 ? -39.25 47.312 50.188 1 37.12 187 GLN B N 1
ATOM 2807 C CA . GLN B 1 187 ? -40.125 46.594 51.125 1 37.12 187 GLN B CA 1
ATOM 2808 C C . GLN B 1 187 ? -41.062 47.562 51.812 1 37.12 187 GLN B C 1
ATOM 2810 O O . GLN B 1 187 ? -40.625 48.5 52.469 1 37.12 187 GLN B O 1
ATOM 2815 N N . LEU B 1 188 ? -42.281 47.688 51.375 1 35.62 188 LEU B N 1
ATOM 2816 C CA . LEU B 1 188 ? -43.406 48.469 51.875 1 35.62 188 LEU B CA 1
ATOM 2817 C C . LEU B 1 188 ? -43.75 48.062 53.312 1 35.62 188 LEU B C 1
ATOM 2819 O O . LEU B 1 188 ? -43.625 46.906 53.688 1 35.62 188 LEU B O 1
ATOM 2823 N N . GLY B 1 189 ? -43.781 48.938 54.375 1 36.69 189 GLY B N 1
ATOM 2824 C CA . GLY B 1 189 ? -44 49.188 55.781 1 36.69 189 GLY B CA 1
ATOM 2825 C C . GLY B 1 189 ? -45.344 48.688 56.281 1 36.69 189 GLY B C 1
ATOM 2826 O O . GLY B 1 189 ? -46.375 49.031 55.719 1 36.69 189 GLY B O 1
ATOM 2827 N N . ALA B 1 190 ? -45.438 47.312 56.719 1 41.19 190 ALA B N 1
ATOM 2828 C CA . ALA B 1 190 ? -46.656 46.719 57.25 1 41.19 190 ALA B CA 1
ATOM 2829 C C . ALA B 1 190 ? -47.25 47.625 58.344 1 41.19 190 ALA B C 1
ATOM 2831 O O . ALA B 1 190 ? -46.531 48.125 59.188 1 41.19 190 ALA B O 1
ATOM 2832 N N . PRO B 1 191 ? -48.562 47.844 58.125 1 40.72 191 PRO B N 1
ATOM 2833 C CA . PRO B 1 191 ? -49.344 48.812 58.906 1 40.72 191 PRO B CA 1
ATOM 2834 C C . PRO B 1 191 ? -49.5 48.406 60.375 1 40.72 191 PRO B C 1
ATOM 2836 O O . PRO B 1 191 ? -49.25 47.25 60.719 1 40.72 191 PRO B O 1
ATOM 2839 N N . ARG B 1 192 ? -50.406 49.062 61.156 1 37.59 192 ARG B N 1
ATOM 2840 C CA . ARG B 1 192 ? -50.75 49.781 62.375 1 37.59 192 ARG B CA 1
ATOM 2841 C C . ARG B 1 192 ? -51.594 48.938 63.281 1 37.59 192 ARG B C 1
ATOM 2843 O O . ARG B 1 192 ? -52.344 49.5 64.125 1 37.59 192 ARG B O 1
ATOM 2850 N N . HIS B 1 193 ? -51.594 47.469 63.094 1 37.16 193 HIS B N 1
ATOM 2851 C CA . HIS B 1 193 ? -52.844 47.125 63.75 1 37.16 193 HIS B CA 1
ATOM 2852 C C . HIS B 1 193 ? -52.781 47.5 65.25 1 37.16 193 HIS B C 1
ATOM 2854 O O . HIS B 1 193 ? -51.781 47.281 65.875 1 37.16 193 HIS B O 1
ATOM 2860 N N . LYS B 1 194 ? -53.844 48.094 65.75 1 34.12 194 LYS B N 1
ATOM 2861 C CA . LYS B 1 194 ? -54.312 48.75 67 1 34.12 194 LYS B CA 1
ATOM 2862 C C . LYS B 1 194 ? -54.438 47.75 68.125 1 34.12 194 LYS B C 1
ATOM 2864 O O . LYS B 1 194 ? -54.812 46.594 67.938 1 34.12 194 LYS B O 1
ATOM 2869 N N . ALA B 1 195 ? -54 48.125 69.438 1 37.69 195 ALA B N 1
ATOM 2870 C CA . ALA B 1 195 ? -53.875 47.719 70.812 1 37.69 195 ALA B CA 1
ATOM 2871 C C . ALA B 1 195 ? -55.219 47.25 71.375 1 37.69 195 ALA B C 1
ATOM 2873 O O . ALA B 1 195 ? -55.969 48.094 71.938 1 37.69 195 ALA B O 1
ATOM 2874 N N . TRP B 1 196 ? -56.062 46.406 70.688 1 35.16 196 TRP B N 1
ATOM 2875 C CA . TRP B 1 196 ? -57.344 46.344 71.375 1 35.16 196 TRP B CA 1
ATOM 2876 C C . TRP B 1 196 ? -57.156 45.938 72.875 1 35.16 196 TRP B C 1
ATOM 2878 O O . TRP B 1 196 ? -56.531 44.938 73.125 1 35.16 196 TRP B O 1
ATOM 2888 N N . VAL B 1 197 ? -57.562 46.875 73.812 1 29.95 197 VAL B N 1
ATOM 2889 C CA . VAL B 1 197 ? -58.188 46.938 75.125 1 29.95 197 VAL B CA 1
ATOM 2890 C C . VAL B 1 197 ? -59.406 46.031 75.188 1 29.95 197 VAL B C 1
ATOM 2892 O O . VAL B 1 197 ? -60.219 46.031 74.25 1 29.95 197 VAL B O 1
#

Secondary structure (DSSP, 8-state):
------------------------------PPP---------------------EEEEEETTS-EEE--B--PPP-TT-PPPEEEEEEEEETT--B----EEEEEETTEEEE-GGGTTTEE-TTTTT-TTB-PEEE-S--GGG-EEEEEEEEETTEEEEEEEEEEEE------------------------------/------------------------------PPP---------------------EEEEEETTS-EEE--B--PPP-TT-PPPEEEEEEEEETT--B----EEEEEETTEEEE-GGGTTTEE-TTTTT-TTB-PEEE-S--GGG-EEEEEEEEETTEEEEEEEEEEEE------------------------------

Organism: Erinaceus europaeus (NCBI:txid9365)

Sequence (394 aa):
MPPARALGSSSRMRTAWLWAWGLLLSGAGAPGPPDTSAPPSAPPGPPSAPPGLPTAVRGALAELAALPCLVTLRPGPTGDPPRVKWTRVRAASGRQLDASSLLVAQGRALRVAPAWRGRVSLPAFLRHPHNATLLLGPLRSSDAGLYRCQAVRGLADQQRLVALEVAAQAAHQNHRNGGTGGRKQAQLGAPRHKAWVMPPARALGSSSRMRTAWLWAWGLLLSGAGAPGPPDTSAPPSAPPGPPSAPPGLPTAVRGALAELAALPCLVTLRPGPTGDPPRVKWTRVRAASGRQLDASSLLVAQGRALRVAPAWRGRVSLPAFLRHPHNATLLLGPLRSSDAGLYRCQAVRGLADQQRLVALEVAAQAAHQNHRNGGTGGRKQAQLGAPRHKAWV

Nearest PDB structures (foldseek):
  3j6n-assembly1_K  TM=8.430E-01  e=2.391E-10  Homo sapiens
  3mj7-assembly1_B  TM=8.430E-01  e=8.072E-10  Mus musculus
  3j6m-assembly1_B  TM=8.154E-01  e=8.072E-10  Homo sapiens
  1jew-assembly1_R  TM=8.338E-01  e=1.618E-09  Homo sapiens
  2w9l-assembly2_O  TM=8.481E-01  e=9.198E-09  Homo sapiens

pLDDT: mean 72.73, std 26.53, range [29.95, 98.88]

Solvent-accessible surface area (backbone atoms only — not comparable to full-atom values): 25028 Å² total; per-residue (Å²): 137,87,85,75,86,74,82,79,82,84,82,80,81,79,83,79,82,81,79,80,81,79,79,79,80,79,77,77,77,74,78,73,76,79,79,75,68,67,74,78,74,73,72,80,66,82,69,62,62,70,76,60,80,58,45,78,41,82,33,43,56,65,32,72,36,73,49,82,38,75,54,81,75,69,70,54,95,84,55,59,63,44,34,37,37,35,25,49,44,25,42,66,88,62,48,76,42,82,64,53,60,45,32,32,36,40,65,88,48,74,46,65,31,79,93,40,63,89,27,55,47,48,87,49,25,76,86,37,65,41,34,55,33,34,39,39,30,64,33,46,76,83,68,20,19,34,31,37,42,37,36,37,43,89,84,46,54,44,59,46,44,36,34,37,43,56,40,75,69,76,69,74,73,76,72,72,78,74,82,77,79,82,77,83,80,79,82,79,80,82,80,79,80,74,84,80,132,134,87,83,83,77,78,78,79,80,78,79,78,80,80,82,79,82,81,81,82,82,78,80,80,78,80,76,78,76,74,80,72,78,79,80,74,68,66,74,77,74,73,72,79,67,82,69,63,61,70,76,59,80,59,45,78,40,80,32,44,55,66,31,70,36,75,47,83,39,75,54,81,75,69,70,54,95,84,55,59,62,44,35,36,37,34,24,50,44,24,40,68,87,63,49,76,43,81,64,53,58,46,32,31,35,41,65,89,48,73,47,64,31,79,93,39,63,88,27,57,46,48,87,49,25,76,85,35,65,43,35,56,32,34,39,40,28,65,32,46,76,83,67,20,19,34,32,38,42,38,38,38,43,88,85,47,55,45,58,48,45,36,34,37,43,57,40,76,71,76,70,73,70,75,72,71,77,73,78,76,80,79,76,80,78,78,80,80,82,81,82,76,87,74,83,83,127

InterPro domains:
  IPR003599 Immunoglobulin domain subtype [SM00409] (54-167)
  IPR007110 Immunoglobulin-like domain [PS50835] (34-162)
  IPR013106 Immunoglobulin V-set domain [PF07686] (54-164)
  IPR013783 Immunoglobulin-like fold [G3DSA:2.60.40.10] (52-179)
  IPR036179 Immunoglobulin-like domain superfamily [SSF48726] (55-166)
  IPR050691 Hyaluronan-binding Proteoglycan [PTHR22804] (55-167)